Protein AF-0000000082345705 (afdb_homodimer)

InterPro domains:
  IPR004045 Glutathione S-transferase, N-terminal [PF13409] (14-75)
  IPR004045 Glutathione S-transferase, N-terminal [PS50404] (1-83)
  IPR004046 Glutathione S-transferase, C-terminal [PF14497] (133-209)
  IPR010987 Glutathione S-transferase, C-terminal-like [PS50405] (88-216)
  IPR036249 Thioredoxin-like superfamily [SSF52833] (2-85)
  IPR036282 Glutathione S-transferase, C-terminal domain superfamily [SSF47616] (83-211)
  IPR040079 Glutathione transferase family [SFLDS00019] (4-213)

Nearest PDB structures (foldseek):
  2jl4-assembly1_B  TM=8.307E-01  e=2.545E-07  Ralstonia sp. U2
  4pxo-assembly1_B  TM=7.524E-01  e=1.370E-07  Methylorubrum extorquens AM1
  3niv-assembly2_C  TM=7.973E-01  e=5.518E-07  Legionella pneumophila subsp. pneumophila str. Philadelphia 1
  3niv-assembly2_D  TM=8.012E-01  e=1.260E-06  Legionella pneumophila subsp. pneumophila str. Philadelphia 1
  3niv-assembly1_A  TM=8.303E-01  e=3.920E-06  Legionella pneumophila subsp. pneumophila str. Philadelphia 1

Sequence (436 aa):
MTDIKLFFWPGSCSIAPHILLHEAGLDFTPLKVEARGNEMVFPQDYRDVNPKMRVPVILVGDEVITEFPAVCTIISQLSKEKKLMGQTPLETVRVYEWLNYLSGTVHASAFGHLFRPWRWTTSDDPEIHNGIKEKAKENAIGCFEYIESRLRDEVAFAVGHDLTAVDGLLYAMYRWAKSSGLVLTSYSKYTRLVENIEKRETVKATLEKEGLDSILSLMTDIKLFFWPGSCSIAPHILLHEAGLDFTPLKVEARGNEMVFPQDYRDVNPKMRVPVILVGDEVITEFPAVCTIISQLSKEKKLMGQTPLETVRVYEWLNYLSGTVHASAFGHLFRPWRWTTSDDPEIHNGIKEKAKENAIGCFEYIESRLRDEVAFAVGHDLTAVDGLLYAMYRWAKSSGLVLTSYSKYTRLVENIEKRETVKATLEKEGLDSILSL

Foldseek 3Di:
DWAKEWEDEQLALSLLVLLLLLLLVHDYHYFYWDDDDPATAGPPVCRVLDPVRDDTWMDGRNDIDHDLVRSQVVSCVVRVVSCQCHDDPVLNVVSVVLSCCLVVQQVCVQVVLQVCVVVPDVDPDVVVSVVSNVVSLVSNVVSLVVQLVQADPPALENGDRDHHSSLSSLLSSVSSCVVSPHDCVVRVSSVSNNVSSCPDPSSVVSCVVSVHDRPPPD/DWAKEWEDEQLALSLLVLLLLVLLVHDYHYFYWDDDDPATAGDPVCRVLDPVRDDTWMDGRNDIDHDLVRSQVVSCVVRVVSCQCHDDPVLNVVSVVLSCCLVPQQVCVQVVLLVCVVVPDVDPDVVVSVVSNVVSLVSNVVSLVVQLVQADPPALENGDRDHHSSLSSLLSSVSSCVVSPHDCVVRVSSVSNNVSSCPDPSSVVSCVVSVHDRPPPD

Radius of gyration: 20.87 Å; Cα contacts (8 Å, |Δi|>4): 730; chains: 2; bounding box: 52×64×57 Å

pLDDT: mean 94.3, std 7.57, range [39.72, 98.88]

Organism: NCBI:txid1220207

Solvent-accessible surface area (backbone atoms only — not comparable to full-atom values): 23244 Å² total; per-residue (Å²): 129,78,52,34,37,38,36,31,40,74,83,36,69,23,52,18,56,51,27,48,38,48,71,53,67,54,74,64,44,80,42,73,43,40,74,57,83,94,37,52,41,51,51,81,98,42,56,74,69,46,89,81,42,63,68,38,34,36,32,54,63,90,43,76,36,43,43,65,68,14,42,47,45,52,54,24,66,76,26,60,92,64,31,31,55,36,86,44,75,65,41,30,30,50,36,42,24,48,39,46,44,44,52,23,42,46,42,45,58,9,48,39,26,48,75,43,32,66,76,53,28,68,60,85,48,65,67,59,38,47,29,20,27,53,27,13,49,52,45,39,50,53,44,52,52,50,50,39,69,67,45,52,84,97,42,67,30,74,58,75,90,46,72,33,58,49,49,32,47,50,44,36,52,50,54,50,38,52,78,68,66,50,84,60,83,84,33,58,60,51,49,50,29,44,54,54,50,58,70,33,67,41,39,46,52,40,29,58,74,50,71,47,77,71,85,74,72,119,128,80,53,32,37,37,38,30,40,75,82,37,66,23,51,18,57,52,26,48,38,48,70,52,67,55,78,66,44,81,41,72,42,42,74,57,85,94,37,50,41,50,50,81,99,42,57,74,70,46,88,82,45,61,69,37,35,36,33,52,62,89,43,76,38,42,43,66,66,14,40,47,44,50,55,24,68,77,26,60,90,65,32,32,54,35,88,44,75,66,41,29,29,49,37,41,24,49,39,45,45,44,53,24,43,47,43,46,59,9,48,38,26,47,77,44,33,65,75,53,28,69,59,84,49,66,67,59,37,47,30,20,27,52,27,14,50,53,45,40,52,53,45,52,53,51,51,40,70,67,45,52,83,97,42,68,30,76,58,77,89,46,72,33,57,49,46,32,46,51,43,36,52,51,54,50,38,53,77,69,65,50,83,61,83,85,33,59,62,51,48,50,30,43,53,54,50,59,68,34,68,42,39,47,52,40,30,59,74,50,72,48,75,74,84,72,72,119

Secondary structure (DSSP, 8-state):
---EEEEE-TTSTTHHHHHHHHHHT---EEEE-EEETTEEE--GGGTTS-TT--S-EEEETTEEE-SHHHHHHHHHHTTGGG-TT-SSHHHHHHHHHHHHHIIIIIIIIIIHHHH-GGGG-S---HHHHHHHHHHHHHHHHHHHHHHHHHSPTT-SSSSTTS--HHHHHHHH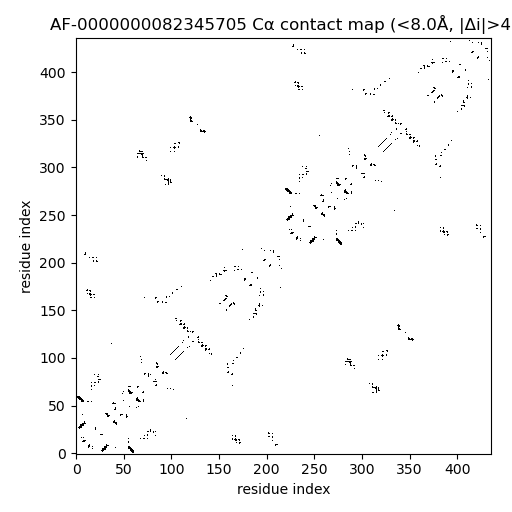HHHHHHHTT---TT-HHHHHHHHHHHTSHHHHHHHHHHT---SS--/---EEEEE-TTSTTHHHHHHHHHHT---EEEE-EEETTEEE--GGGTTS-TT--S-EEEETTEEE-SHHHHHHHHHHHTGGG-TT-SSHHHHHHHHHHHHHIIIIIIIIIIHHHH-GGGG-S---HHHHHHHHHHHHHHHHHHHHHHHHHSPTT-SSSSTTS--HHHHHHHHHHHHHHHTT---TT-HHHHHHHHHHHTSHHHHHHHHHHT---SS--

Structure (mmCIF, N/CA/C/O backbone):
data_AF-0000000082345705-model_v1
#
loop_
_entity.id
_entity.type
_entity.pdbx_description
1 polymer 'Glutathione S-transferase'
#
loop_
_atom_site.group_PDB
_atom_site.id
_atom_site.type_symbol
_atom_site.label_atom_id
_atom_site.label_alt_id
_atom_site.label_comp_id
_atom_site.label_asym_id
_atom_site.label_entity_id
_atom_site.label_seq_id
_atom_site.pdbx_PDB_ins_code
_atom_site.Cartn_x
_atom_site.Cartn_y
_atom_site.Cartn_z
_atom_site.occupancy
_atom_site.B_iso_or_equiv
_atom_site.auth_seq_id
_atom_site.auth_comp_id
_atom_site.auth_asym_id
_atom_site.auth_atom_id
_atom_site.pdbx_PDB_model_num
ATOM 1 N N . MET A 1 1 ? -20.062 2.268 24.219 1 61.41 1 MET A N 1
ATOM 2 C CA . MET A 1 1 ? -19.453 2.742 22.969 1 61.41 1 MET A CA 1
ATOM 3 C C . MET A 1 1 ? -18.078 2.113 22.75 1 61.41 1 MET A C 1
ATOM 5 O O . MET A 1 1 ? -17.375 1.813 23.719 1 61.41 1 MET A O 1
ATOM 9 N N . THR A 1 2 ? -17.766 1.645 21.5 1 82.25 2 THR A N 1
ATOM 10 C CA . THR A 1 2 ? -16.484 0.969 21.266 1 82.25 2 THR A CA 1
ATOM 11 C C . THR A 1 2 ? -15.32 1.895 21.594 1 82.25 2 THR A C 1
ATOM 13 O O . THR A 1 2 ? -15.32 3.064 21.203 1 82.25 2 THR A O 1
ATOM 16 N N . ASP A 1 3 ? -14.461 1.502 22.484 1 95.19 3 ASP A N 1
ATOM 17 C CA . ASP A 1 3 ? -13.273 2.262 22.859 1 95.19 3 ASP A CA 1
ATOM 18 C C . ASP A 1 3 ? -12.297 2.363 21.688 1 95.19 3 ASP A C 1
ATOM 20 O O . ASP A 1 3 ? -11.883 1.345 21.125 1 95.19 3 ASP A O 1
ATOM 24 N N . ILE A 1 4 ? -12.078 3.582 21.297 1 98.38 4 ILE A N 1
ATOM 25 C CA . ILE A 1 4 ? -11.164 3.822 20.188 1 98.38 4 ILE A CA 1
ATOM 26 C C . ILE A 1 4 ? -9.938 4.582 20.688 1 98.38 4 ILE A C 1
ATOM 28 O O . ILE A 1 4 ? -10.062 5.594 21.375 1 98.38 4 ILE A O 1
ATOM 32 N N . LYS A 1 5 ? -8.695 4.07 20.375 1 98.12 5 LYS A N 1
ATOM 33 C CA . LYS A 1 5 ? -7.438 4.75 20.656 1 98.12 5 LYS A CA 1
ATOM 34 C C . LYS A 1 5 ? -6.613 4.93 19.391 1 98.12 5 LYS A C 1
ATOM 36 O O . LYS A 1 5 ? -6.516 4.012 18.578 1 98.12 5 LYS A O 1
ATOM 41 N N . LEU A 1 6 ? -6.109 6.07 19.188 1 98.31 6 LEU A N 1
ATOM 42 C CA . LEU A 1 6 ? -5.227 6.348 18.062 1 98.31 6 LEU A CA 1
ATOM 43 C C . LEU A 1 6 ? -3.809 6.641 18.547 1 98.31 6 LEU A C 1
ATOM 45 O O . LEU A 1 6 ? -3.598 7.547 19.359 1 98.31 6 LEU A O 1
ATOM 49 N N . PHE A 1 7 ? -2.873 5.883 18.141 1 97.38 7 PHE A N 1
ATOM 50 C CA . PHE A 1 7 ? -1.465 6.172 18.375 1 97.38 7 PHE A CA 1
ATOM 51 C C . PHE A 1 7 ? -0.894 7.039 17.266 1 97.38 7 PHE A C 1
ATOM 53 O O . PHE A 1 7 ? -0.954 6.672 16.094 1 97.38 7 PHE A O 1
ATOM 60 N N . PHE A 1 8 ? -0.365 8.188 17.656 1 95.62 8 PHE A N 1
ATOM 61 C CA . PHE A 1 8 ? 0.069 9.133 16.625 1 95.62 8 PHE A CA 1
ATOM 62 C C . PHE A 1 8 ? 1.382 9.797 17.031 1 95.62 8 PHE A C 1
ATOM 64 O O . PHE A 1 8 ? 1.765 9.773 18.203 1 95.62 8 PHE A O 1
ATOM 71 N N . TRP A 1 9 ? 2.102 10.258 16.078 1 94.69 9 TRP A N 1
ATOM 72 C CA . TRP A 1 9 ? 3.248 11.148 16.219 1 94.69 9 TRP A CA 1
ATOM 73 C C . TRP A 1 9 ? 3.027 12.445 15.461 1 94.69 9 TRP A C 1
ATOM 75 O O . TRP A 1 9 ? 2.725 12.43 14.266 1 94.69 9 TRP A O 1
ATOM 85 N N . PRO A 1 10 ? 3.201 13.57 16.125 1 94.25 10 PRO A N 1
ATOM 86 C CA . PRO A 1 10 ? 2.893 14.844 15.469 1 94.25 10 PRO A CA 1
ATOM 87 C C . PRO A 1 10 ? 3.646 15.023 14.156 1 94.25 10 PRO A C 1
ATOM 89 O O . PRO A 1 10 ? 4.871 14.891 14.117 1 94.25 10 PRO A O 1
ATOM 92 N N . GLY A 1 11 ? 2.902 15.25 13.18 1 92.5 11 GLY A N 1
ATOM 93 C CA . GLY A 1 11 ? 3.486 15.555 11.883 1 92.5 11 GLY A CA 1
ATOM 94 C C . GLY A 1 11 ? 3.744 14.32 11.039 1 92.5 11 GLY A C 1
ATOM 95 O O . GLY A 1 11 ? 4.117 14.43 9.867 1 92.5 11 GLY A O 1
ATOM 96 N N . SER A 1 12 ? 3.547 13.172 11.625 1 94.31 12 SER A N 1
ATOM 97 C CA . SER A 1 12 ? 3.686 11.938 10.859 1 94.31 12 SER A CA 1
ATOM 98 C C . SER A 1 12 ? 2.443 11.672 10.016 1 94.31 12 SER A C 1
ATOM 100 O O . SER A 1 12 ? 1.524 12.484 9.977 1 94.31 12 SER A O 1
ATOM 102 N N . CYS A 1 13 ? 2.477 10.555 9.344 1 96.25 13 CYS A N 1
ATOM 103 C CA . CYS A 1 13 ? 1.338 10.203 8.5 1 96.25 13 CYS A CA 1
ATOM 104 C C . CYS A 1 13 ? 0.09 9.961 9.344 1 96.25 13 CYS A C 1
ATOM 106 O O . CYS A 1 13 ? -1.024 9.953 8.82 1 96.25 13 CYS A O 1
ATOM 108 N N . SER A 1 14 ? 0.227 9.82 10.641 1 97.38 14 SER A N 1
ATOM 109 C CA . SER A 1 14 ? -0.912 9.562 11.523 1 97.38 14 SER A CA 1
ATOM 110 C C . SER A 1 14 ? -1.829 10.781 11.602 1 97.38 14 SER A C 1
ATOM 112 O O . SER A 1 14 ? -2.951 10.68 12.102 1 97.38 14 SER A O 1
ATOM 114 N N . ILE A 1 15 ? -1.391 11.93 11.078 1 97.88 15 ILE A N 1
ATOM 115 C CA . ILE A 1 15 ? -2.242 13.109 11.055 1 97.88 15 ILE A CA 1
ATOM 116 C C . ILE A 1 15 ? -3.488 12.836 10.219 1 97.88 15 ILE A C 1
ATOM 118 O O . ILE A 1 15 ? -4.566 13.367 10.5 1 97.88 15 ILE A O 1
ATOM 122 N N . ALA A 1 16 ? -3.344 11.969 9.266 1 98.25 16 ALA A N 1
ATOM 123 C CA . ALA A 1 16 ? -4.445 11.68 8.352 1 98.25 16 ALA A CA 1
ATOM 124 C C . ALA A 1 16 ? -5.574 10.938 9.055 1 98.25 16 ALA A C 1
ATOM 126 O O . ALA A 1 16 ? -6.719 11.398 9.07 1 98.25 16 ALA A O 1
ATOM 127 N N . PRO A 1 17 ? -5.297 9.766 9.68 1 98.69 17 PRO A N 1
ATOM 128 C CA . PRO A 1 17 ? -6.398 9.141 10.414 1 98.69 17 PRO A CA 1
ATOM 129 C C . PRO A 1 17 ? -6.887 9.984 11.586 1 98.69 17 PRO A C 1
ATOM 131 O O . PRO A 1 17 ? -8.047 9.883 11.984 1 98.69 17 PRO A O 1
ATOM 134 N N . HIS A 1 18 ? -6.012 10.797 12.148 1 98.75 18 HIS A N 1
ATOM 135 C CA . HIS A 1 18 ? -6.438 11.734 13.18 1 98.75 18 HIS A CA 1
ATOM 136 C C . HIS A 1 18 ? -7.516 12.68 12.656 1 98.75 18 HIS A C 1
ATOM 138 O O . HIS A 1 18 ? -8.547 12.867 13.297 1 98.75 18 HIS A O 1
ATOM 144 N N . ILE A 1 19 ? -7.32 13.242 11.516 1 98.56 19 ILE A N 1
ATOM 145 C CA . ILE A 1 19 ? -8.297 14.086 10.836 1 98.56 19 ILE A CA 1
ATOM 146 C C . ILE A 1 19 ? -9.57 13.281 10.555 1 98.56 19 ILE A C 1
ATOM 148 O O . ILE A 1 19 ? -10.68 13.75 10.805 1 98.56 19 ILE A O 1
ATOM 152 N N . LEU A 1 20 ? -9.406 12.055 10.086 1 98.75 20 LEU A N 1
ATOM 153 C CA . LEU A 1 20 ? -10.539 11.227 9.695 1 98.75 20 LEU A CA 1
ATOM 154 C C . LEU A 1 20 ? -11.43 10.922 10.898 1 98.75 20 LEU A C 1
ATOM 156 O O . LEU A 1 20 ? -12.648 10.844 10.766 1 98.75 20 LEU A O 1
ATOM 160 N N . LEU A 1 21 ? -10.812 10.695 12.023 1 98.75 21 LEU A N 1
ATOM 161 C CA . LEU A 1 21 ? -11.586 10.43 13.227 1 98.75 21 LEU A CA 1
ATOM 162 C C . LEU A 1 21 ? -12.445 11.633 13.602 1 98.75 21 LEU A C 1
ATOM 164 O O . LEU A 1 21 ? -13.594 11.477 14.023 1 98.75 21 LEU A O 1
ATOM 168 N N . HIS A 1 22 ? -11.914 12.812 13.438 1 98.62 22 HIS A N 1
ATOM 169 C CA . HIS A 1 22 ? -12.688 14.023 13.68 1 98.62 22 HIS A CA 1
ATOM 170 C C . HIS A 1 22 ? -13.797 14.188 12.648 1 98.62 22 HIS A C 1
ATOM 172 O O . HIS A 1 22 ? -14.93 14.531 12.992 1 98.62 22 HIS A O 1
ATOM 178 N N . GLU A 1 23 ? -13.477 13.938 11.398 1 98.38 23 GLU A N 1
ATOM 179 C CA . GLU A 1 23 ? -14.484 14 10.344 1 98.38 23 GLU A CA 1
ATOM 180 C C . GLU A 1 23 ? -15.617 13.016 10.602 1 98.38 23 GLU A C 1
ATOM 182 O O . GLU A 1 23 ? -16.781 13.297 10.281 1 98.38 23 GLU A O 1
ATOM 187 N N . ALA A 1 24 ? -15.25 11.891 11.164 1 98.19 24 ALA A N 1
ATOM 188 C CA . ALA A 1 24 ? -16.219 10.82 11.438 1 98.19 24 ALA A CA 1
ATOM 189 C C . ALA A 1 24 ? -17.094 11.164 12.633 1 98.19 24 ALA A C 1
ATOM 191 O O . ALA A 1 24 ? -18.141 10.547 12.844 1 98.19 24 ALA A O 1
ATOM 192 N N . GLY A 1 25 ? -16.641 12.094 13.422 1 97.62 25 GLY A N 1
ATOM 193 C CA . GLY A 1 25 ? -17.375 12.453 14.633 1 97.62 25 GLY A CA 1
ATOM 194 C C . GLY A 1 25 ? -17.281 11.391 15.711 1 97.62 25 GLY A C 1
ATOM 195 O O . GLY A 1 25 ? -18.203 11.25 16.516 1 97.62 25 GLY A O 1
ATOM 196 N N . LEU A 1 26 ? -16.234 10.672 15.695 1 97.81 26 LEU A N 1
ATOM 197 C CA . LEU A 1 26 ? -16.062 9.594 16.672 1 97.81 26 LEU A CA 1
ATOM 198 C C . LEU A 1 26 ? -15.297 10.086 17.891 1 97.81 26 LEU A C 1
ATOM 200 O O . LEU A 1 26 ? -14.359 10.875 17.766 1 97.81 26 LEU A O 1
ATOM 204 N N . ASP A 1 27 ? -15.727 9.617 19 1 97.44 27 ASP A N 1
ATOM 205 C CA . ASP A 1 27 ? -14.922 9.805 20.203 1 97.44 27 ASP A CA 1
ATOM 206 C C . ASP A 1 27 ? -13.734 8.844 20.219 1 97.44 27 ASP A C 1
ATOM 208 O O . ASP A 1 27 ? -13.875 7.664 19.891 1 97.44 27 ASP A O 1
ATOM 212 N N . PHE A 1 28 ? -12.609 9.414 20.578 1 98.19 28 PHE A N 1
ATOM 213 C CA . PHE A 1 28 ? -11.422 8.57 20.656 1 98.19 28 PHE A CA 1
ATOM 214 C C . PHE A 1 28 ? -10.398 9.172 21.609 1 98.19 28 PHE A C 1
ATOM 216 O O . PHE A 1 28 ? -10.484 10.352 21.953 1 98.19 28 PHE A O 1
ATOM 223 N N . THR A 1 29 ? -9.445 8.336 22.016 1 97.44 29 THR A N 1
ATOM 224 C CA . THR A 1 29 ? -8.32 8.758 22.844 1 97.44 29 THR A CA 1
ATOM 225 C C . THR A 1 29 ? -7.039 8.82 22.016 1 97.44 29 THR A C 1
ATOM 227 O O . THR A 1 29 ? -6.539 7.793 21.547 1 97.44 29 THR A O 1
ATOM 230 N N . PRO A 1 30 ? -6.539 10.016 21.797 1 96.94 30 PRO A N 1
ATOM 231 C CA . PRO A 1 30 ? -5.234 10.117 21.125 1 96.94 30 PRO A CA 1
ATOM 232 C C . PRO A 1 30 ? -4.07 9.812 22.078 1 96.94 30 PRO A C 1
ATOM 234 O O . PRO A 1 30 ? -4.012 10.344 23.188 1 96.94 30 PRO A O 1
ATOM 237 N N . LEU A 1 31 ? -3.225 8.938 21.719 1 96.06 31 LEU A N 1
ATOM 238 C CA . LEU A 1 31 ? -2.037 8.57 22.484 1 96.06 31 LEU A CA 1
ATOM 239 C C . LEU A 1 31 ? -0.768 8.898 21.703 1 96.06 31 LEU A C 1
ATOM 241 O O . LEU A 1 31 ? -0.479 8.266 20.688 1 96.06 31 LEU A O 1
ATOM 245 N N . LYS A 1 32 ? -0.051 9.82 22.188 1 94.31 32 LYS A N 1
ATOM 246 C CA . LYS A 1 32 ? 1.171 10.273 21.516 1 94.31 32 LYS A CA 1
ATOM 247 C C . LYS A 1 32 ? 2.301 9.266 21.719 1 94.31 32 LYS A C 1
ATOM 249 O O . LYS A 1 32 ? 2.535 8.789 22.828 1 94.31 32 LYS A O 1
ATOM 254 N N . VAL A 1 33 ? 2.91 8.945 20.594 1 94.06 33 VAL A N 1
ATOM 255 C CA . VAL A 1 33 ? 4.105 8.109 20.672 1 94.06 33 VAL A CA 1
ATOM 256 C C . VAL A 1 33 ? 5.352 8.992 20.703 1 94.06 33 VAL A C 1
ATOM 258 O O . VAL A 1 33 ? 5.281 10.188 20.391 1 94.06 33 VAL A O 1
ATOM 261 N N . GLU A 1 34 ? 6.434 8.375 21.125 1 87.44 34 GLU A N 1
ATOM 262 C CA . GLU A 1 34 ? 7.691 9.117 21.188 1 87.44 34 GLU A CA 1
ATOM 263 C C . GLU A 1 34 ? 8.68 8.594 20.141 1 87.44 34 GLU A C 1
ATOM 265 O O . GLU A 1 34 ? 8.602 7.438 19.734 1 87.44 34 GLU A O 1
ATOM 270 N N . ALA A 1 35 ? 9.391 9.609 19.672 1 80.69 35 ALA A N 1
ATOM 271 C CA . ALA A 1 35 ? 10.461 9.203 18.766 1 80.69 35 ALA A CA 1
ATOM 272 C C . ALA A 1 35 ? 11.781 9.062 19.516 1 80.69 35 ALA A C 1
ATOM 274 O O . ALA A 1 35 ? 12.172 9.953 20.281 1 80.69 35 ALA A O 1
ATOM 275 N N . ARG A 1 36 ? 12.297 7.949 19.656 1 76.38 36 ARG A N 1
ATOM 276 C CA . ARG A 1 36 ? 13.648 7.723 20.156 1 76.38 36 ARG A CA 1
ATOM 277 C C . ARG A 1 36 ? 14.609 7.383 19.016 1 76.38 36 ARG A C 1
ATOM 279 O O . ARG A 1 36 ? 14.727 6.219 18.625 1 76.38 36 ARG A O 1
ATOM 286 N N . GLY A 1 37 ? 15.297 8.359 18.672 1 65.88 37 GLY A N 1
ATOM 287 C CA . GLY A 1 37 ? 16.062 8.18 17.453 1 65.88 37 GLY A CA 1
ATOM 288 C C . GLY A 1 37 ? 15.195 7.938 16.219 1 65.88 37 GLY A C 1
ATOM 289 O O . GLY A 1 37 ? 14.336 8.75 15.898 1 65.88 37 GLY A O 1
ATOM 290 N N . ASN A 1 38 ? 15.461 6.809 15.688 1 64.06 38 ASN A N 1
ATOM 291 C CA . ASN A 1 38 ? 14.75 6.508 14.453 1 64.06 38 ASN A CA 1
ATOM 292 C C . ASN A 1 38 ? 13.594 5.543 14.695 1 64.06 38 ASN A C 1
ATOM 294 O O . ASN A 1 38 ? 12.992 5.031 13.75 1 64.06 38 ASN A O 1
ATOM 298 N N . GLU A 1 39 ? 13.359 5.363 15.938 1 72.19 39 GLU A N 1
ATOM 299 C CA . GLU A 1 39 ? 12.328 4.391 16.266 1 72.19 39 GLU A CA 1
ATOM 300 C C . GLU A 1 39 ? 11.18 5.043 17.031 1 72.19 39 GLU A C 1
ATOM 302 O O . GLU A 1 39 ? 11.391 6.027 17.75 1 72.19 39 GLU A O 1
ATOM 307 N N . MET A 1 40 ? 10.055 4.512 16.766 1 80.25 40 MET A N 1
ATOM 308 C CA . MET A 1 40 ? 8.891 4.949 17.531 1 80.25 40 MET A CA 1
ATOM 309 C C . MET A 1 40 ? 8.734 4.121 18.812 1 80.25 40 MET A C 1
ATOM 311 O O . MET A 1 40 ? 8.852 2.893 18.766 1 80.25 40 MET A O 1
ATOM 315 N N . VAL A 1 41 ? 8.562 4.801 19.859 1 83.81 41 VAL A N 1
ATOM 316 C CA . VAL A 1 41 ? 8.359 4.16 21.156 1 83.81 41 VAL A CA 1
ATOM 317 C C . VAL A 1 41 ? 6.941 4.43 21.656 1 83.81 41 VAL A C 1
ATOM 319 O O . VAL A 1 41 ? 6.555 5.582 21.859 1 83.81 41 VAL A O 1
ATOM 322 N N . PHE A 1 42 ? 6.277 3.316 21.812 1 88.81 42 PHE A N 1
ATOM 323 C CA . PHE A 1 42 ? 4.895 3.412 22.266 1 88.81 42 PHE A CA 1
ATOM 324 C C . PHE A 1 42 ? 4.828 3.568 23.781 1 88.81 42 PHE A C 1
ATOM 326 O O . PHE A 1 42 ? 5.773 3.221 24.484 1 88.81 42 PHE A O 1
ATOM 333 N N . PRO A 1 43 ? 3.684 4.094 24.234 1 88.44 43 PRO A N 1
ATOM 334 C CA . PRO A 1 43 ? 3.523 4.195 25.688 1 88.44 43 PRO A CA 1
ATOM 335 C C . PRO A 1 43 ? 3.686 2.852 26.391 1 88.44 43 PRO A C 1
ATOM 337 O O . PRO A 1 43 ? 3.414 1.803 25.812 1 88.44 43 PRO A O 1
ATOM 340 N N . GLN A 1 44 ? 4.035 2.881 27.547 1 85.06 44 GLN A N 1
ATOM 341 C CA . GLN A 1 44 ? 4.449 1.711 28.328 1 85.06 44 GLN A CA 1
ATOM 342 C C . GLN A 1 44 ? 3.381 0.621 28.281 1 85.06 44 GLN A C 1
ATOM 344 O O . GLN A 1 44 ? 3.693 -0.551 28.062 1 85.06 44 GLN A O 1
ATOM 349 N N . ASP A 1 45 ? 2.141 0.968 28.484 1 89.31 45 ASP A N 1
ATOM 350 C CA . ASP A 1 45 ? 1.041 0.01 28.562 1 89.31 45 ASP A CA 1
ATOM 351 C C . ASP A 1 45 ? 0.746 -0.584 27.188 1 89.31 45 ASP A C 1
ATOM 353 O O . ASP A 1 45 ? -0.002 -1.559 27.062 1 89.31 45 ASP A O 1
ATOM 357 N N . TYR A 1 46 ? 1.494 -0.013 26.125 1 90.25 46 TYR A N 1
ATOM 358 C CA . TYR A 1 46 ? 1.208 -0.44 24.766 1 90.25 46 TYR A CA 1
ATOM 359 C C . TYR A 1 46 ? 2.496 -0.744 24.016 1 90.25 46 TYR A C 1
ATOM 361 O O . TYR A 1 46 ? 2.541 -0.638 22.781 1 90.25 46 TYR A O 1
ATOM 369 N N . ARG A 1 47 ? 3.473 -1.077 24.609 1 83.12 47 ARG A N 1
ATOM 370 C CA . ARG A 1 47 ? 4.812 -1.203 24.031 1 83.12 47 ARG A CA 1
ATOM 371 C C . ARG A 1 47 ? 4.84 -2.242 22.922 1 83.12 47 ARG A C 1
ATOM 373 O O . ARG A 1 47 ? 5.594 -2.104 21.953 1 83.12 47 ARG A O 1
ATOM 380 N N . ASP A 1 48 ? 3.934 -3.197 23.031 1 83.69 48 ASP A N 1
ATOM 381 C CA . ASP A 1 48 ? 3.998 -4.297 22.078 1 83.69 48 ASP A CA 1
ATOM 382 C C . ASP A 1 48 ? 2.814 -4.254 21.109 1 83.69 48 ASP A C 1
ATOM 384 O O . ASP A 1 48 ? 2.475 -5.262 20.5 1 83.69 48 ASP A O 1
ATOM 388 N N . VAL A 1 49 ? 2.246 -3.104 21.109 1 86.19 49 VAL A N 1
ATOM 389 C CA . VAL A 1 49 ? 0.989 -2.994 20.375 1 86.19 49 VAL A CA 1
ATOM 390 C C . VAL A 1 49 ? 1.242 -3.186 18.875 1 86.19 49 VAL A C 1
ATOM 392 O O . VAL A 1 49 ? 0.388 -3.709 18.156 1 86.19 49 VAL A O 1
ATOM 395 N N . ASN A 1 50 ? 2.404 -2.695 18.422 1 84.88 50 ASN A N 1
ATOM 396 C CA . ASN A 1 50 ? 2.801 -2.863 17.016 1 84.88 50 ASN A CA 1
ATOM 397 C C . ASN A 1 50 ? 4.273 -3.246 16.891 1 84.88 50 ASN A C 1
ATOM 399 O O . ASN A 1 50 ? 5.152 -2.389 17 1 84.88 50 ASN A O 1
ATOM 403 N N . PRO A 1 51 ? 4.496 -4.441 16.578 1 82.38 51 PRO A N 1
ATOM 404 C CA . PRO A 1 51 ? 5.887 -4.898 16.5 1 82.38 51 PRO A CA 1
ATOM 405 C C . PRO A 1 51 ? 6.668 -4.191 15.391 1 82.38 51 PRO A C 1
ATOM 407 O O . PRO A 1 51 ? 7.898 -4.176 15.414 1 82.38 51 PRO A O 1
ATOM 410 N N . LYS A 1 52 ? 5.988 -3.596 14.406 1 84.88 52 LYS A N 1
ATOM 411 C CA . LYS A 1 52 ? 6.66 -2.865 13.336 1 84.88 52 LYS A CA 1
ATOM 412 C C . LYS A 1 52 ? 7.148 -1.503 13.82 1 84.88 52 LYS A C 1
ATOM 414 O O . LYS A 1 52 ? 7.941 -0.845 13.148 1 84.88 52 LYS A O 1
ATOM 419 N N . MET A 1 53 ? 6.617 -1.053 14.938 1 79.06 53 MET A N 1
ATOM 420 C CA . MET A 1 53 ? 7.02 0.193 15.586 1 79.06 53 MET A CA 1
ATOM 421 C C . MET A 1 53 ? 6.801 1.384 14.664 1 79.06 53 MET A C 1
ATOM 423 O O . MET A 1 53 ? 7.68 2.236 14.523 1 79.06 53 MET A O 1
ATOM 427 N N . ARG A 1 54 ? 5.648 1.354 13.977 1 87.31 54 ARG A N 1
ATOM 428 C CA . ARG A 1 54 ? 5.25 2.436 13.078 1 87.31 54 ARG A CA 1
ATOM 429 C C . ARG A 1 54 ? 3.857 2.947 13.43 1 87.31 54 ARG A C 1
ATOM 431 O O . ARG A 1 54 ? 3.059 2.23 14.031 1 87.31 54 ARG A O 1
ATOM 438 N N . VAL A 1 55 ? 3.662 4.145 13.188 1 90.94 55 VAL A N 1
ATOM 439 C CA . VAL A 1 55 ? 2.322 4.723 13.227 1 90.94 55 VAL A CA 1
ATOM 440 C C . VAL A 1 55 ? 1.836 4.988 11.805 1 90.94 55 VAL A C 1
ATOM 442 O O . VAL A 1 55 ? 2.643 5.133 10.883 1 90.94 55 VAL A O 1
ATOM 445 N N . PRO A 1 56 ? 0.519 4.887 11.609 1 94.69 56 PRO A N 1
ATOM 446 C CA . PRO A 1 56 ? -0.568 4.898 12.594 1 94.69 56 PRO A CA 1
ATOM 447 C C . PRO A 1 56 ? -0.934 3.498 13.086 1 94.69 56 PRO A C 1
ATOM 449 O O . PRO A 1 56 ? -0.789 2.521 12.344 1 94.69 56 PRO A O 1
ATOM 452 N N . VAL A 1 57 ? -1.335 3.461 14.32 1 97.38 57 VAL A N 1
ATOM 453 C CA . VAL A 1 57 ? -2 2.307 14.914 1 97.38 57 VAL A CA 1
ATOM 454 C C . VAL A 1 57 ? -3.314 2.742 15.562 1 97.38 57 VAL A C 1
ATOM 456 O O . VAL A 1 57 ? -3.371 3.781 16.219 1 97.38 57 VAL A O 1
ATOM 459 N N . ILE A 1 58 ? -4.359 2.037 15.344 1 98.44 58 ILE A N 1
ATOM 460 C CA . ILE A 1 58 ? -5.625 2.312 16.016 1 98.44 58 ILE A CA 1
ATOM 461 C C . ILE A 1 58 ? -6.102 1.062 16.75 1 98.44 58 ILE A C 1
ATOM 463 O O . ILE A 1 58 ? -5.949 -0.055 16.25 1 98.44 58 ILE A O 1
ATOM 467 N N . LEU A 1 59 ? -6.523 1.24 17.922 1 97.88 59 LEU A N 1
ATOM 468 C CA . LEU A 1 59 ? -7.227 0.211 18.688 1 97.88 59 LEU A CA 1
ATOM 469 C C . LEU A 1 59 ? -8.734 0.443 18.656 1 97.88 59 LEU A C 1
ATOM 471 O O . LEU A 1 59 ? -9.203 1.544 18.953 1 97.88 59 LEU A O 1
ATOM 475 N N . VAL A 1 60 ? -9.5 -0.506 18.25 1 98.12 60 VAL A N 1
ATOM 476 C CA . VAL A 1 60 ? -10.953 -0.523 18.328 1 98.12 60 VAL A CA 1
ATOM 477 C C . VAL A 1 60 ? -11.406 -1.718 19.172 1 98.12 60 VAL A C 1
ATOM 479 O O . VAL A 1 60 ? -11.461 -2.846 18.672 1 98.12 60 VAL A O 1
ATOM 482 N N . GLY A 1 61 ? -11.773 -1.446 20.391 1 96.06 61 GLY A N 1
ATOM 483 C CA . GLY A 1 61 ? -11.922 -2.553 21.328 1 96.06 61 GLY A CA 1
ATOM 484 C C . GLY A 1 61 ? -10.641 -3.334 21.531 1 96.06 61 GLY A C 1
ATOM 485 O O . GLY A 1 61 ? -9.617 -2.762 21.906 1 96.06 61 GLY A O 1
ATOM 486 N N . ASP A 1 62 ? -10.688 -4.566 21.156 1 93.81 62 ASP A N 1
ATOM 487 C CA . ASP A 1 62 ? -9.523 -5.426 21.344 1 93.81 62 ASP A CA 1
ATOM 488 C C . ASP A 1 62 ? -8.742 -5.602 20.047 1 93.81 62 ASP A C 1
ATOM 490 O O . ASP A 1 62 ? -7.703 -6.266 20.016 1 93.81 62 ASP A O 1
ATOM 494 N N . GLU A 1 63 ? -9.203 -4.938 19.062 1 96.75 63 GLU A N 1
ATOM 495 C CA . GLU A 1 63 ? -8.57 -5.109 17.766 1 96.75 63 GLU A CA 1
ATOM 496 C C . GLU A 1 63 ? -7.484 -4.062 17.531 1 96.75 63 GLU A C 1
ATOM 498 O O . GLU A 1 63 ? -7.734 -2.861 17.672 1 96.75 63 GLU A O 1
ATOM 503 N N . VAL A 1 64 ? -6.273 -4.5 17.234 1 97.31 64 VAL A N 1
ATOM 504 C CA . VAL A 1 64 ? -5.176 -3.623 16.844 1 97.31 64 VAL A CA 1
ATOM 505 C C . VAL A 1 64 ? -5.074 -3.59 15.32 1 97.31 64 VAL A C 1
ATOM 507 O O . VAL A 1 64 ? -4.879 -4.625 14.68 1 97.31 64 VAL A O 1
ATOM 510 N N . ILE A 1 65 ? -5.246 -2.422 14.75 1 98.31 65 ILE A N 1
ATOM 511 C CA . ILE A 1 65 ? -5.188 -2.285 13.305 1 98.31 65 ILE A CA 1
ATOM 512 C C . ILE A 1 65 ? -4.043 -1.353 12.914 1 98.31 65 ILE A C 1
ATOM 514 O O . ILE A 1 65 ? -3.906 -0.262 13.477 1 98.31 65 ILE A O 1
ATOM 518 N N . THR A 1 66 ? -3.234 -1.87 11.984 1 97.5 66 THR A N 1
ATOM 519 C CA . THR A 1 66 ? -2.111 -1.099 11.461 1 97.5 66 THR A CA 1
ATOM 520 C C . THR A 1 66 ? -2.266 -0.864 9.961 1 97.5 66 THR A C 1
ATOM 522 O O . THR A 1 66 ? -3.303 -1.19 9.383 1 97.5 66 THR A O 1
ATOM 525 N N . GLU A 1 67 ? -1.281 -0.298 9.344 1 97.88 67 GLU A N 1
ATOM 526 C CA . GLU A 1 67 ? -1.276 0.021 7.918 1 97.88 67 GLU A CA 1
ATOM 527 C C . GLU A 1 67 ? -2.32 1.084 7.586 1 97.88 67 GLU A C 1
ATOM 529 O O . GLU A 1 67 ? -3.514 0.881 7.816 1 97.88 67 GLU A O 1
ATOM 534 N N . PHE A 1 68 ? -1.933 2.062 6.941 1 97.5 68 PHE A N 1
ATOM 535 C CA . PHE A 1 68 ? -2.691 3.295 6.77 1 97.5 68 PHE A CA 1
ATOM 536 C C . PHE A 1 68 ? -4.039 3.014 6.117 1 97.5 68 PHE A C 1
ATOM 538 O O . PHE A 1 68 ? -5.086 3.363 6.668 1 97.5 68 PHE A O 1
ATOM 545 N N . PRO A 1 69 ? -4.129 2.303 4.957 1 98.5 69 PRO A N 1
ATOM 546 C CA . PRO A 1 69 ? -5.434 2.08 4.328 1 98.5 69 PRO A CA 1
ATOM 547 C C . PRO A 1 69 ? -6.379 1.266 5.211 1 98.5 69 PRO A C 1
ATOM 549 O O . PRO A 1 69 ? -7.59 1.51 5.215 1 98.5 69 PRO A O 1
ATOM 552 N N . ALA A 1 70 ? -5.855 0.309 5.957 1 98.81 70 ALA A N 1
ATOM 553 C CA . ALA A 1 70 ? -6.684 -0.499 6.848 1 98.81 70 ALA A CA 1
ATOM 554 C C . ALA A 1 70 ? -7.219 0.336 8.008 1 98.81 70 ALA A C 1
ATOM 556 O O . ALA A 1 70 ? -8.383 0.195 8.398 1 98.81 70 ALA A O 1
ATOM 557 N N . VAL A 1 71 ? -6.379 1.2 8.523 1 98.81 71 VAL A N 1
ATOM 558 C CA . VAL A 1 71 ? -6.785 2.104 9.594 1 98.81 71 VAL A CA 1
ATOM 559 C C . VAL A 1 71 ? -7.926 2.998 9.117 1 98.81 71 VAL A C 1
ATOM 561 O O . VAL A 1 71 ? -8.93 3.158 9.812 1 98.81 71 VAL A O 1
ATOM 564 N N . CYS A 1 72 ? -7.797 3.518 7.934 1 98.81 72 CYS A N 1
ATOM 565 C CA . CYS A 1 72 ? -8.844 4.367 7.371 1 98.81 72 CYS A CA 1
ATOM 566 C C . CYS A 1 72 ? -10.109 3.566 7.105 1 98.81 72 CYS A C 1
ATOM 568 O O . CYS A 1 72 ? -11.219 4.082 7.262 1 98.81 72 CYS A O 1
ATOM 570 N N . THR A 1 73 ? -9.938 2.32 6.738 1 98.88 73 THR A N 1
ATOM 571 C CA . THR A 1 73 ? -11.07 1.456 6.441 1 98.88 73 THR A CA 1
ATOM 572 C C . THR A 1 73 ? -11.914 1.226 7.691 1 98.88 73 THR A C 1
ATOM 574 O O . THR A 1 73 ? -13.141 1.351 7.652 1 98.88 73 THR A O 1
ATOM 577 N N . ILE A 1 74 ? -11.305 0.961 8.805 1 98.88 74 ILE A N 1
ATOM 578 C CA . ILE A 1 74 ? -12.078 0.667 10.016 1 98.88 74 ILE A CA 1
ATOM 579 C C . ILE A 1 74 ? -12.758 1.938 10.508 1 98.88 74 ILE A C 1
ATOM 581 O O . ILE A 1 74 ? -13.891 1.891 11 1 98.88 74 ILE A O 1
ATOM 585 N N . ILE A 1 75 ? -12.109 3.076 10.398 1 98.81 75 ILE A N 1
ATOM 586 C CA . ILE A 1 75 ? -12.727 4.34 10.781 1 98.81 75 ILE A CA 1
ATOM 587 C C . ILE A 1 75 ? -13.984 4.582 9.945 1 98.81 75 ILE A C 1
ATOM 589 O O . ILE A 1 75 ? -15.023 4.973 10.477 1 98.81 75 ILE A O 1
ATOM 593 N N . SER A 1 76 ? -13.852 4.332 8.688 1 98.75 76 SER A N 1
ATOM 594 C CA . SER A 1 76 ? -14.992 4.52 7.793 1 98.75 76 SER A CA 1
ATOM 595 C C . SER A 1 76 ? -16.125 3.559 8.141 1 98.75 76 SER A C 1
ATOM 597 O O . SER A 1 76 ? -17.297 3.934 8.094 1 98.75 76 SER A O 1
ATOM 599 N N . GLN A 1 77 ? -15.766 2.32 8.469 1 98.25 77 GLN A N 1
ATOM 600 C CA . GLN A 1 77 ? -16.781 1.328 8.812 1 98.25 77 GLN A CA 1
ATOM 601 C C . GLN A 1 77 ? -17.531 1.733 10.078 1 98.25 77 GLN A C 1
ATOM 603 O O . GLN A 1 77 ? -18.703 1.397 10.234 1 98.25 77 GLN A O 1
ATOM 608 N N . LEU A 1 78 ? -16.922 2.467 10.93 1 98.06 78 LEU A N 1
ATOM 609 C CA . LEU A 1 78 ? -17.531 2.908 12.18 1 98.06 78 LEU A CA 1
ATOM 610 C C . LEU A 1 78 ? -18.375 4.16 11.961 1 98.06 78 LEU A C 1
ATOM 612 O O . LEU A 1 78 ? -19.109 4.578 12.859 1 98.06 78 LEU A O 1
ATOM 616 N N . SER A 1 79 ? -18.281 4.75 10.812 1 97.81 79 SER A N 1
ATOM 617 C CA . SER A 1 79 ? -19.031 5.941 10.43 1 97.81 79 SER A CA 1
ATOM 618 C C . SER A 1 79 ? -19.531 5.844 8.992 1 97.81 79 SER A C 1
ATOM 620 O O . SER A 1 79 ? -19.297 6.754 8.188 1 97.81 79 SER A O 1
ATOM 622 N N . LYS A 1 80 ? -20.297 4.855 8.719 1 96.19 80 LYS A N 1
ATOM 623 C CA . LYS A 1 80 ? -20.672 4.469 7.359 1 96.19 80 LYS A CA 1
ATOM 624 C C . LYS A 1 80 ? -21.359 5.617 6.633 1 96.19 80 LYS A C 1
ATOM 626 O O . LYS A 1 80 ? -21.234 5.754 5.414 1 96.19 80 LYS A O 1
ATOM 631 N N . GLU A 1 81 ? -22.047 6.453 7.309 1 96.94 81 GLU A N 1
ATOM 632 C CA . GLU A 1 81 ? -22.812 7.547 6.703 1 96.94 81 GLU A CA 1
ATOM 633 C C . GLU A 1 81 ? -21.875 8.625 6.148 1 96.94 81 GLU A C 1
ATOM 635 O O . GLU A 1 81 ? -22.266 9.398 5.273 1 96.94 81 GLU A O 1
ATOM 640 N N . LYS A 1 82 ? -20.641 8.648 6.609 1 97.62 82 LYS A N 1
ATOM 641 C CA . LYS A 1 82 ? -19.703 9.695 6.215 1 97.62 82 LYS A CA 1
ATOM 642 C C . LYS A 1 82 ? -19.016 9.344 4.895 1 97.62 82 LYS A C 1
ATOM 644 O O . LYS A 1 82 ? -18.422 10.219 4.25 1 97.62 82 LYS A O 1
ATOM 649 N N . LYS A 1 83 ? -18.984 8.062 4.504 1 98.06 83 LYS A N 1
ATOM 650 C CA . LYS A 1 83 ? -18.469 7.586 3.225 1 98.06 83 LYS A CA 1
ATOM 651 C C . LYS A 1 83 ? -17.031 8.062 3.006 1 98.06 83 LYS A C 1
ATOM 653 O O . LYS A 1 83 ? -16.703 8.578 1.936 1 98.06 83 LYS A O 1
ATOM 658 N N . LEU A 1 84 ? -16.234 7.855 4.016 1 98.75 84 LEU A N 1
ATOM 659 C CA . LEU A 1 84 ? -14.875 8.383 4.047 1 98.75 84 LEU A CA 1
ATOM 660 C C . LEU A 1 84 ? -13.977 7.617 3.076 1 98.75 84 LEU A C 1
ATOM 662 O O . LEU A 1 84 ? -12.852 8.031 2.805 1 98.75 84 LEU A O 1
ATOM 666 N N . MET A 1 85 ? -14.5 6.484 2.58 1 98.75 85 MET A N 1
ATOM 667 C CA . MET A 1 85 ? -13.742 5.699 1.615 1 98.75 85 MET A CA 1
ATOM 668 C C . MET A 1 85 ? -14.406 5.727 0.244 1 98.75 85 MET A C 1
ATOM 670 O O . MET A 1 85 ? -14.234 4.801 -0.552 1 98.75 85 MET A O 1
ATOM 674 N N . GLY A 1 86 ? -15.195 6.719 -0.044 1 98.38 86 GLY A N 1
ATOM 675 C CA . GLY A 1 86 ? -15.867 6.879 -1.322 1 98.38 86 GLY A CA 1
ATOM 676 C C . GLY A 1 86 ? -17.375 6.688 -1.232 1 98.38 86 GLY A C 1
ATOM 677 O O . GLY A 1 86 ? -17.859 5.871 -0.442 1 98.38 86 GLY A O 1
ATOM 678 N N . GLN A 1 87 ? -18.125 7.305 -2.092 1 97.81 87 GLN A N 1
ATOM 679 C CA . GLN A 1 87 ? -19.578 7.289 -2.059 1 97.81 87 GLN A CA 1
ATOM 680 C C . GLN A 1 87 ? -20.141 6.152 -2.914 1 97.81 87 GLN A C 1
ATOM 682 O O . GLN A 1 87 ? -21.25 5.688 -2.688 1 97.81 87 GLN A O 1
ATOM 687 N N . THR A 1 88 ? -19.422 5.797 -3.936 1 98.12 88 THR A N 1
ATOM 688 C CA . THR A 1 88 ? -19.828 4.734 -4.852 1 98.12 88 THR A CA 1
ATOM 689 C C . THR A 1 88 ? -18.781 3.615 -4.867 1 98.12 88 THR A C 1
ATOM 691 O O . THR A 1 88 ? -17.641 3.814 -4.441 1 98.12 88 THR A O 1
ATOM 694 N N . PRO A 1 89 ? -19.172 2.477 -5.387 1 97.75 89 PRO A N 1
ATOM 695 C CA . PRO A 1 89 ? -18.203 1.382 -5.492 1 97.75 89 PRO A CA 1
ATOM 696 C C . PRO A 1 89 ? -16.953 1.776 -6.27 1 97.75 89 PRO A C 1
ATOM 698 O O . PRO A 1 89 ? -15.844 1.443 -5.859 1 97.75 89 PRO A O 1
ATOM 701 N N . LEU A 1 90 ? -17.125 2.475 -7.316 1 98.38 90 LEU A N 1
ATOM 702 C CA . LEU A 1 90 ? -15.977 2.887 -8.109 1 98.38 90 LEU A CA 1
ATOM 703 C C . LEU A 1 90 ? -15.117 3.885 -7.336 1 98.38 90 LEU A C 1
ATOM 705 O O . LEU A 1 90 ? -13.891 3.826 -7.395 1 98.38 90 LEU A O 1
ATOM 709 N N . GLU A 1 91 ? -15.758 4.836 -6.617 1 98.56 91 GLU A N 1
ATOM 710 C CA . GLU A 1 91 ? -14.992 5.766 -5.797 1 98.56 91 GLU A CA 1
ATOM 711 C C . GLU A 1 91 ? -14.164 5.027 -4.746 1 98.56 91 GLU A C 1
ATOM 713 O O . GLU A 1 91 ? -13.039 5.422 -4.445 1 98.56 91 GLU A O 1
ATOM 718 N N . THR A 1 92 ? -14.781 3.973 -4.215 1 98.75 92 THR A N 1
ATOM 719 C CA . THR A 1 92 ? -14.055 3.174 -3.234 1 98.75 92 THR A CA 1
ATOM 720 C C . THR A 1 92 ? -12.812 2.557 -3.859 1 98.75 92 THR A C 1
ATOM 722 O O . THR A 1 92 ? -11.734 2.572 -3.258 1 98.75 92 THR A O 1
ATOM 725 N N . VAL A 1 93 ? -12.883 2.062 -5.059 1 98.81 93 VAL A N 1
ATOM 726 C CA . VAL A 1 93 ? -11.75 1.52 -5.789 1 98.81 93 VAL A CA 1
ATOM 727 C C . VAL A 1 93 ? -10.688 2.605 -5.984 1 98.81 93 VAL A C 1
ATOM 729 O O . VAL A 1 93 ? -9.5 2.375 -5.746 1 98.81 93 VAL A O 1
ATOM 732 N N . ARG A 1 94 ? -11.148 3.762 -6.336 1 98.75 94 ARG A N 1
ATOM 733 C CA . ARG A 1 94 ? -10.234 4.875 -6.574 1 98.75 94 ARG A CA 1
ATOM 734 C C . ARG A 1 94 ? -9.531 5.293 -5.289 1 98.75 94 ARG A C 1
ATOM 736 O O . ARG A 1 94 ? -8.344 5.621 -5.301 1 98.75 94 ARG A O 1
ATOM 743 N N . VAL A 1 95 ? -10.25 5.262 -4.215 1 98.88 95 VAL A N 1
ATOM 744 C CA . VAL A 1 95 ? -9.664 5.609 -2.924 1 98.88 95 VAL A CA 1
ATOM 745 C C . VAL A 1 95 ? -8.523 4.645 -2.598 1 98.88 95 VAL A C 1
ATOM 747 O O . VAL A 1 95 ? -7.414 5.07 -2.262 1 98.88 95 VAL A O 1
ATOM 750 N N . TYR A 1 96 ? -8.781 3.391 -2.752 1 98.88 96 TYR A N 1
ATOM 751 C CA . TYR A 1 96 ? -7.742 2.414 -2.441 1 98.88 96 TYR A CA 1
ATOM 752 C C . TYR A 1 96 ? -6.586 2.512 -3.43 1 98.88 96 TYR A C 1
ATOM 754 O O . TYR A 1 96 ? -5.43 2.285 -3.066 1 98.88 96 TYR A O 1
ATOM 762 N N . GLU A 1 97 ? -6.867 2.85 -4.672 1 98.75 97 GLU A N 1
ATOM 763 C CA . GLU A 1 97 ? -5.82 3.076 -5.668 1 98.75 97 GLU A CA 1
ATOM 764 C C . GLU A 1 97 ? -4.891 4.211 -5.242 1 98.75 97 GLU A C 1
ATOM 766 O O . GLU A 1 97 ? -3.67 4.043 -5.227 1 98.75 97 GLU A O 1
ATOM 771 N N . TRP A 1 98 ? -5.492 5.305 -4.816 1 98.75 98 TRP A N 1
ATOM 772 C CA . TRP A 1 98 ? -4.746 6.457 -4.316 1 98.75 98 TRP A CA 1
ATOM 773 C C . TRP A 1 98 ? -3.959 6.094 -3.064 1 98.75 98 TRP A C 1
ATOM 775 O O . TRP A 1 98 ? -2.76 6.375 -2.975 1 98.75 98 TRP A O 1
ATOM 785 N N . LEU A 1 99 ? -4.664 5.477 -2.148 1 98.81 99 LEU A N 1
ATOM 786 C CA . LEU A 1 99 ? -4.051 5.223 -0.85 1 98.81 99 LEU A CA 1
ATOM 787 C C . LEU A 1 99 ? -2.859 4.277 -0.989 1 98.81 99 LEU A C 1
ATOM 789 O O . LEU A 1 99 ? -1.854 4.438 -0.293 1 98.81 99 LEU A O 1
ATOM 793 N N . ASN A 1 100 ? -3.016 3.354 -1.839 1 98.31 100 ASN A N 1
ATOM 794 C CA . ASN A 1 100 ? -1.899 2.432 -2.021 1 98.31 100 ASN A CA 1
ATOM 795 C C . ASN A 1 100 ? -0.707 3.117 -2.682 1 98.31 100 ASN A C 1
ATOM 797 O O . ASN A 1 100 ? 0.441 2.873 -2.307 1 98.31 100 ASN A O 1
ATOM 801 N N . TYR A 1 101 ? -0.974 3.932 -3.695 1 98.12 101 TYR A N 1
ATOM 802 C CA . TYR A 1 101 ? 0.105 4.684 -4.328 1 98.12 101 TYR A CA 1
ATOM 803 C C . TYR A 1 101 ? 0.776 5.617 -3.33 1 98.12 101 TYR A C 1
ATOM 805 O O . TYR A 1 101 ? 2.00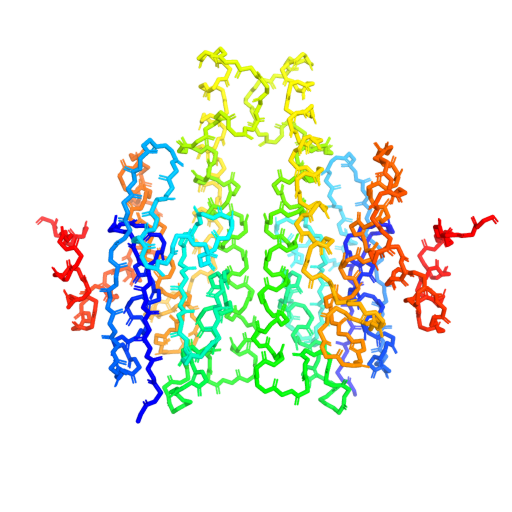6 5.684 -3.264 1 98.12 101 TYR A O 1
ATOM 813 N N . LEU A 1 102 ? 0.012 6.305 -2.566 1 98.62 102 LEU A N 1
ATOM 814 C CA . LEU A 1 102 ? 0.537 7.285 -1.619 1 98.62 102 LEU A CA 1
ATOM 815 C C . LEU A 1 102 ? 1.315 6.598 -0.502 1 98.62 102 LEU A C 1
ATOM 817 O O . LEU A 1 102 ? 2.406 7.039 -0.138 1 98.62 102 LEU A O 1
ATOM 821 N N . SER A 1 103 ? 0.774 5.516 0.047 1 97.69 103 SER A N 1
ATOM 822 C CA . SER A 1 103 ? 1.435 4.855 1.167 1 97.69 103 SER A CA 1
ATOM 823 C C . SER A 1 103 ? 2.633 4.035 0.697 1 97.69 103 SER A C 1
ATOM 825 O O . SER A 1 103 ? 3.695 4.062 1.321 1 97.69 103 SER A O 1
ATOM 827 N N . GLY A 1 104 ? 2.473 3.383 -0.401 1 95.94 104 GLY A N 1
ATOM 828 C CA . GLY A 1 104 ? 3.498 2.451 -0.844 1 95.94 104 GLY A CA 1
ATOM 829 C C . GLY A 1 104 ? 4.613 3.119 -1.626 1 95.94 104 GLY A C 1
ATOM 830 O O . GLY A 1 104 ? 5.781 2.742 -1.497 1 95.94 104 GLY A O 1
ATOM 831 N N . THR A 1 105 ? 4.277 4.113 -2.449 1 96.44 105 THR A N 1
ATOM 832 C CA . THR A 1 105 ? 5.262 4.742 -3.324 1 96.44 105 THR A CA 1
ATOM 833 C C . THR A 1 105 ? 5.715 6.082 -2.756 1 96.44 105 THR A C 1
ATOM 835 O O . THR A 1 105 ? 6.891 6.254 -2.424 1 96.44 105 THR A O 1
ATOM 838 N N . VAL A 1 106 ? 4.836 6.977 -2.516 1 97.94 106 VAL A N 1
ATOM 839 C CA . VAL A 1 106 ? 5.203 8.328 -2.107 1 97.94 106 VAL A CA 1
ATOM 840 C C . VAL A 1 106 ? 5.797 8.297 -0.7 1 97.94 106 VAL A C 1
ATOM 842 O O . VAL A 1 106 ? 6.898 8.805 -0.473 1 97.94 106 VAL A O 1
ATOM 845 N N . HIS A 1 107 ? 5.074 7.672 0.223 1 97.56 107 HIS A N 1
ATOM 846 C CA . HIS A 1 107 ? 5.508 7.609 1.614 1 97.56 107 HIS A CA 1
ATOM 847 C C . HIS A 1 107 ? 6.711 6.684 1.775 1 97.56 107 HIS A C 1
ATOM 849 O O . HIS A 1 107 ? 7.789 7.129 2.17 1 97.56 107 HIS A O 1
ATOM 855 N N . ALA A 1 108 ? 6.59 5.449 1.397 1 93.38 108 ALA A N 1
ATOM 856 C CA . ALA A 1 108 ? 7.605 4.449 1.713 1 93.38 108 ALA A CA 1
ATOM 857 C C . ALA A 1 108 ? 8.82 4.59 0.799 1 93.38 108 ALA A C 1
ATOM 859 O O . ALA A 1 108 ? 9.961 4.664 1.273 1 93.38 108 ALA A O 1
ATOM 860 N N . SER A 1 109 ? 8.578 4.742 -0.507 1 91.56 109 SER A N 1
ATOM 861 C CA . SER A 1 109 ? 9.672 4.637 -1.466 1 91.56 109 SER A CA 1
ATOM 862 C C . SER A 1 109 ? 10.336 5.988 -1.691 1 91.56 109 S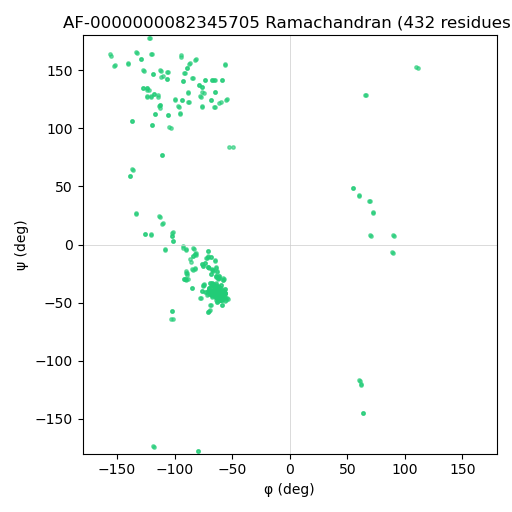ER A C 1
ATOM 864 O O . SER A 1 109 ? 11.508 6.051 -2.07 1 91.56 109 SER A O 1
ATOM 866 N N . ALA A 1 110 ? 9.609 7.113 -1.482 1 96.31 110 ALA A N 1
ATOM 867 C CA . ALA A 1 110 ? 10.211 8.43 -1.678 1 96.31 110 ALA A CA 1
ATOM 868 C C . ALA A 1 110 ? 10.602 9.055 -0.342 1 96.31 110 ALA A C 1
ATOM 870 O O . ALA A 1 110 ? 11.781 9.102 0.015 1 96.31 110 ALA A O 1
ATOM 871 N N . PHE A 1 111 ? 9.695 9.328 0.487 1 96.94 111 PHE A N 1
ATOM 872 C CA . PHE A 1 111 ? 9.984 10.039 1.726 1 96.94 111 PHE A CA 1
ATOM 873 C C . PHE A 1 111 ? 10.688 9.125 2.723 1 96.94 111 PHE A C 1
ATOM 875 O O . PHE A 1 111 ? 11.523 9.57 3.506 1 96.94 111 PHE A O 1
ATOM 882 N N . GLY A 1 112 ? 10.328 7.824 2.723 1 94.44 112 GLY A N 1
ATOM 883 C CA . GLY A 1 112 ? 11.047 6.879 3.566 1 94.44 112 GLY A CA 1
ATOM 884 C C . GLY A 1 112 ? 12.547 6.867 3.305 1 94.44 112 GLY A C 1
ATOM 885 O O . GLY A 1 112 ? 13.344 6.773 4.242 1 94.44 112 GLY A O 1
ATOM 886 N N . HIS A 1 113 ? 12.914 6.992 2.066 1 96.56 113 HIS A N 1
ATOM 887 C CA . HIS A 1 113 ? 14.32 7.012 1.676 1 96.56 113 HIS A CA 1
ATOM 888 C C . HIS A 1 113 ? 14.961 8.352 2.012 1 96.56 113 HIS A C 1
ATOM 890 O O . HIS A 1 113 ? 16.156 8.414 2.336 1 96.56 113 HIS A O 1
ATOM 896 N N . LEU A 1 114 ? 14.195 9.359 1.883 1 96.31 114 LEU A N 1
ATOM 897 C CA . LEU A 1 114 ? 14.695 10.703 2.164 1 96.31 114 LEU A CA 1
ATOM 898 C C . LEU A 1 114 ? 15 10.867 3.65 1 96.31 114 LEU A C 1
ATOM 900 O O . LEU A 1 114 ? 16.047 11.414 4.02 1 96.31 114 LEU A O 1
ATOM 904 N N . PHE A 1 115 ? 14.125 10.344 4.477 1 93.5 115 PHE A N 1
ATOM 905 C CA . PHE A 1 115 ? 14.219 10.602 5.906 1 93.5 115 PHE A CA 1
ATOM 906 C C . PHE A 1 115 ? 15.109 9.57 6.59 1 93.5 115 PHE A C 1
ATOM 908 O O . PHE A 1 115 ? 15.719 9.859 7.621 1 93.5 115 PHE A O 1
ATOM 915 N N . ARG A 1 116 ? 15.172 8.352 6.078 1 93.5 116 ARG A N 1
ATOM 916 C CA . ARG A 1 116 ? 15.898 7.273 6.746 1 93.5 116 ARG A CA 1
ATOM 917 C C . ARG A 1 116 ? 16.719 6.461 5.75 1 93.5 116 ARG A C 1
ATOM 919 O O . ARG A 1 116 ? 16.531 5.246 5.637 1 93.5 116 ARG A O 1
ATOM 926 N N . PRO A 1 117 ? 17.672 7.043 5.148 1 95.31 117 PRO A N 1
ATOM 927 C CA . PRO A 1 117 ? 18.438 6.375 4.098 1 95.31 117 PRO A CA 1
ATOM 928 C C . PRO A 1 117 ? 19.203 5.152 4.613 1 95.31 117 PRO A C 1
ATOM 930 O O . PRO A 1 117 ? 19.484 4.23 3.844 1 95.31 117 PRO A O 1
ATOM 933 N N . TRP A 1 118 ? 19.5 5.078 5.922 1 93.75 118 TRP A N 1
ATOM 934 C CA . TRP A 1 118 ? 20.297 4.004 6.508 1 93.75 118 TRP A CA 1
ATOM 935 C C . TRP A 1 118 ? 19.516 2.691 6.512 1 93.75 118 TRP A C 1
ATOM 937 O O . TRP A 1 118 ? 20.094 1.622 6.719 1 93.75 118 TRP A O 1
ATOM 947 N N . ARG A 1 119 ? 18.281 2.768 6.223 1 93.69 119 ARG A N 1
ATOM 948 C CA . ARG A 1 119 ? 17.453 1.565 6.219 1 93.69 119 ARG A CA 1
ATOM 949 C C . ARG A 1 119 ? 17.578 0.818 4.895 1 93.69 119 ARG A C 1
ATOM 951 O O . ARG A 1 119 ? 17.094 -0.306 4.762 1 93.69 119 ARG A O 1
ATOM 958 N N . TRP A 1 120 ? 18.344 1.423 3.945 1 97.12 120 TRP A N 1
ATOM 959 C CA . TRP A 1 120 ? 18.219 0.902 2.588 1 97.12 120 TRP A CA 1
ATOM 960 C C . TRP A 1 120 ? 19.594 0.506 2.029 1 97.12 120 TRP A C 1
ATOM 962 O O . TRP A 1 120 ? 19.719 0.246 0.831 1 97.12 120 TRP A O 1
ATOM 972 N N . THR A 1 121 ? 20.547 0.527 2.861 1 98.06 121 THR A N 1
ATOM 973 C CA . THR A 1 121 ? 21.891 0.096 2.498 1 98.06 121 THR A CA 1
ATOM 974 C C . THR A 1 121 ? 22.625 -0.436 3.721 1 98.06 121 THR A C 1
ATOM 976 O O . THR A 1 121 ? 22.312 -0.074 4.855 1 98.06 121 THR A O 1
ATOM 979 N N . THR A 1 122 ? 23.578 -1.304 3.48 1 97.88 122 THR A N 1
ATOM 980 C CA . THR A 1 122 ? 24.375 -1.824 4.578 1 97.88 122 THR A CA 1
ATOM 981 C C . THR A 1 122 ? 25.5 -0.851 4.934 1 97.88 122 THR A C 1
ATOM 983 O O . THR A 1 122 ? 26.172 -1.02 5.953 1 97.88 122 THR A O 1
ATOM 986 N N . SER A 1 123 ? 25.641 0.148 4.113 1 97.69 123 SER A N 1
ATOM 987 C CA . SER A 1 123 ? 26.75 1.082 4.328 1 97.69 123 SER A CA 1
ATOM 988 C C . SER A 1 123 ? 26.359 2.158 5.34 1 97.69 123 SER A C 1
ATOM 990 O O . SER A 1 123 ? 25.25 2.676 5.316 1 97.69 123 SER A O 1
ATOM 992 N N . ASP A 1 124 ? 27.344 2.508 6.113 1 96.69 124 ASP A N 1
ATOM 993 C CA . ASP A 1 124 ? 27.172 3.627 7.031 1 96.69 124 ASP A CA 1
ATOM 994 C C . ASP A 1 124 ? 27.844 4.891 6.5 1 96.69 124 ASP A C 1
ATOM 996 O O . ASP A 1 124 ? 27.906 5.902 7.195 1 96.69 124 ASP A O 1
ATOM 1000 N N . ASP A 1 125 ? 28.328 4.832 5.285 1 97.12 125 ASP A N 1
ATOM 1001 C CA . ASP A 1 125 ? 28.984 5.973 4.66 1 97.12 125 ASP A CA 1
ATOM 1002 C C . ASP A 1 125 ? 28 7.094 4.367 1 97.12 125 ASP A C 1
ATOM 1004 O O . ASP A 1 125 ? 27.062 6.91 3.586 1 97.12 125 ASP A O 1
ATOM 1008 N N . PRO A 1 126 ? 28.312 8.227 4.879 1 97.44 126 PRO A N 1
ATOM 1009 C CA . PRO A 1 126 ? 27.391 9.352 4.676 1 97.44 126 PRO A CA 1
ATOM 1010 C C . PRO A 1 126 ? 27.234 9.727 3.203 1 97.44 126 PRO A C 1
ATOM 1012 O O . PRO A 1 126 ? 26.172 10.188 2.787 1 97.44 126 PRO A O 1
ATOM 1015 N N . GLU A 1 127 ? 28.203 9.5 2.469 1 97.62 127 GLU A N 1
ATOM 1016 C CA . GLU A 1 127 ? 28.125 9.836 1.051 1 97.62 127 GLU A CA 1
ATOM 1017 C C . GLU A 1 127 ? 27.156 8.914 0.323 1 97.62 127 GLU A C 1
ATOM 1019 O O . GLU A 1 127 ? 26.453 9.336 -0.594 1 97.62 127 GLU A O 1
ATOM 1024 N N . ILE A 1 128 ? 27.203 7.723 0.731 1 97.75 128 ILE A N 1
ATOM 1025 C CA . ILE A 1 128 ? 26.281 6.762 0.149 1 97.75 128 ILE A CA 1
ATOM 1026 C C . ILE A 1 128 ? 24.844 7.105 0.575 1 97.75 128 ILE A C 1
ATOM 1028 O O . ILE A 1 128 ? 23.922 7.082 -0.244 1 97.75 128 ILE A O 1
ATOM 1032 N N . HIS A 1 129 ? 24.719 7.496 1.812 1 98.06 129 HIS A N 1
ATOM 1033 C CA . HIS A 1 129 ? 23.406 7.922 2.289 1 98.06 129 HIS A CA 1
ATOM 1034 C C . HIS A 1 129 ? 22.906 9.148 1.528 1 98.06 129 HIS A C 1
ATOM 1036 O O . HIS A 1 129 ? 21.719 9.242 1.202 1 98.06 129 HIS A O 1
ATOM 1042 N N . ASN A 1 130 ? 23.797 10.016 1.22 1 98.12 130 ASN A N 1
ATOM 1043 C CA . ASN A 1 130 ? 23.422 11.211 0.477 1 98.12 130 ASN A CA 1
ATOM 1044 C C . ASN A 1 130 ? 22.938 10.875 -0.93 1 98.12 130 ASN A C 1
ATOM 1046 O O . ASN A 1 130 ? 22.016 11.508 -1.446 1 98.12 130 ASN A O 1
ATOM 1050 N N . GLY A 1 131 ? 23.594 9.883 -1.534 1 98.38 131 GLY A N 1
ATOM 1051 C CA . GLY A 1 131 ? 23.141 9.43 -2.836 1 98.38 131 GLY A CA 1
ATOM 1052 C C . GLY A 1 131 ? 21.719 8.883 -2.809 1 98.38 131 GLY A C 1
ATOM 1053 O O . GLY A 1 131 ? 20.953 9.086 -3.748 1 98.38 131 GLY A O 1
ATOM 1054 N N . ILE A 1 132 ? 21.391 8.227 -1.764 1 98.25 132 ILE A N 1
ATOM 1055 C CA . ILE A 1 132 ? 20.047 7.68 -1.58 1 98.25 132 ILE A CA 1
ATOM 1056 C C . ILE A 1 132 ? 19.062 8.82 -1.37 1 98.25 132 ILE A C 1
ATOM 1058 O O . ILE A 1 132 ? 17.984 8.836 -1.972 1 98.25 132 ILE A O 1
ATOM 1062 N N . LYS A 1 133 ? 19.453 9.812 -0.6 1 98 133 LYS A N 1
ATOM 1063 C CA . LYS A 1 133 ? 18.594 10.961 -0.333 1 98 133 LYS A CA 1
ATOM 1064 C C . LYS A 1 133 ? 18.328 11.758 -1.606 1 98 133 LYS A C 1
ATOM 1066 O O . LYS A 1 133 ? 17.219 12.211 -1.842 1 98 133 LYS A O 1
ATOM 1071 N N . GLU A 1 134 ? 19.359 11.914 -2.357 1 98.06 134 GLU A N 1
ATOM 1072 C CA . GLU A 1 134 ? 19.219 12.68 -3.596 1 98.06 134 GLU A CA 1
ATOM 1073 C C . GLU A 1 134 ? 18.281 11.969 -4.566 1 98.06 134 GLU A C 1
ATOM 1075 O O . GLU A 1 134 ? 17.422 12.609 -5.195 1 98.06 134 GLU A O 1
ATOM 1080 N N . LYS A 1 135 ? 18.438 10.727 -4.66 1 98.06 135 LYS A N 1
ATOM 1081 C CA . LYS A 1 135 ? 17.531 9.961 -5.512 1 98.06 135 LYS A CA 1
ATOM 1082 C C . LYS A 1 135 ? 16.109 10.016 -4.98 1 98.06 135 LYS A C 1
ATOM 1084 O O . LYS A 1 135 ? 15.148 10.078 -5.758 1 98.06 135 LYS A O 1
ATOM 1089 N N . ALA A 1 136 ? 16 9.945 -3.689 1 97.81 136 ALA A N 1
ATOM 1090 C CA . ALA A 1 136 ? 14.688 10.031 -3.055 1 97.81 136 ALA A CA 1
ATOM 1091 C C . ALA A 1 136 ? 14 11.352 -3.395 1 97.81 136 ALA A C 1
ATOM 1093 O O . ALA A 1 136 ? 12.789 11.383 -3.619 1 97.81 136 ALA A O 1
ATOM 1094 N N . LYS A 1 137 ? 14.734 12.367 -3.398 1 97.44 137 LYS A N 1
ATOM 1095 C CA . LYS A 1 137 ? 14.188 13.672 -3.766 1 97.44 137 LYS A CA 1
ATOM 1096 C C . LYS A 1 137 ? 13.703 13.672 -5.215 1 97.44 137 LYS A C 1
ATOM 1098 O O . LYS A 1 137 ? 12.641 14.211 -5.52 1 97.44 137 LYS A O 1
ATOM 1103 N N . GLU A 1 138 ? 14.484 13.102 -6.078 1 97.19 138 GLU A N 1
ATOM 1104 C CA . GLU A 1 138 ? 14.062 12.961 -7.473 1 97.19 138 GLU A CA 1
ATOM 1105 C C . GLU A 1 138 ? 12.766 12.172 -7.582 1 97.19 138 GLU A C 1
ATOM 1107 O O . GLU A 1 138 ? 11.859 12.555 -8.328 1 97.19 138 GLU A O 1
ATOM 1112 N N . ASN A 1 139 ? 12.758 11.125 -6.852 1 96.75 139 ASN A N 1
ATOM 1113 C CA . ASN A 1 139 ? 11.555 10.297 -6.859 1 96.75 139 ASN A CA 1
ATOM 1114 C C . ASN A 1 139 ? 10.344 11.047 -6.312 1 96.75 139 ASN A C 1
ATOM 1116 O O . ASN A 1 139 ? 9.234 10.914 -6.836 1 96.75 139 ASN A O 1
ATOM 1120 N N . ALA A 1 140 ? 10.555 11.781 -5.25 1 97.75 140 ALA A N 1
ATOM 1121 C CA . ALA A 1 140 ? 9.477 12.586 -4.68 1 97.75 140 ALA A CA 1
ATOM 1122 C C . ALA A 1 140 ? 8.938 13.586 -5.695 1 97.75 140 ALA A C 1
ATOM 1124 O O . ALA A 1 140 ? 7.727 13.766 -5.82 1 97.75 140 ALA A O 1
ATOM 1125 N N . ILE A 1 141 ? 9.836 14.164 -6.406 1 97.38 141 ILE A N 1
ATOM 1126 C CA . ILE A 1 141 ? 9.438 15.117 -7.434 1 97.38 141 ILE A CA 1
ATOM 1127 C C . ILE A 1 141 ? 8.578 14.422 -8.484 1 97.38 141 ILE A C 1
ATOM 1129 O O . ILE A 1 141 ? 7.512 14.922 -8.852 1 97.38 141 ILE A O 1
ATOM 1133 N N . GLY A 1 142 ? 9.047 13.273 -8.953 1 96.5 142 GLY A N 1
ATOM 1134 C CA . GLY A 1 142 ? 8.25 12.492 -9.891 1 96.5 142 GLY A CA 1
ATOM 1135 C C . GLY A 1 142 ? 6.879 12.133 -9.352 1 96.5 142 GLY A C 1
ATOM 1136 O O . GLY A 1 142 ? 5.887 12.172 -10.086 1 96.5 142 GLY A O 1
ATOM 1137 N N . CYS A 1 143 ? 6.797 11.789 -8.109 1 97.69 143 CYS A N 1
ATOM 1138 C CA . CYS A 1 143 ? 5.535 11.461 -7.465 1 97.69 143 CYS A CA 1
ATOM 1139 C C . CYS A 1 143 ? 4.598 12.656 -7.441 1 97.69 143 CYS A C 1
ATOM 1141 O O . CYS A 1 143 ? 3.406 12.523 -7.719 1 97.69 143 CYS A O 1
ATOM 1143 N N . PHE A 1 144 ? 5.102 13.773 -7.09 1 97.94 144 PHE A N 1
ATOM 1144 C CA . PHE A 1 144 ? 4.27 14.969 -6.98 1 97.94 144 PHE A CA 1
ATOM 1145 C C . PHE A 1 144 ? 3.775 15.406 -8.352 1 97.94 144 PHE A C 1
ATOM 1147 O O . PHE A 1 144 ? 2.654 15.906 -8.484 1 97.94 144 PHE A O 1
ATOM 1154 N N . GLU A 1 145 ? 4.633 15.219 -9.398 1 97.31 145 GLU A N 1
ATOM 1155 C CA . GLU A 1 145 ? 4.188 15.469 -10.758 1 97.31 145 GLU A CA 1
ATOM 1156 C C . GLU A 1 145 ? 3.031 14.547 -11.141 1 97.31 145 GLU A C 1
ATOM 1158 O O . GLU A 1 145 ? 2.053 14.992 -11.75 1 97.31 145 GLU A O 1
ATOM 1163 N N . TYR A 1 146 ? 3.15 13.344 -10.805 1 96.94 146 TYR A N 1
ATOM 1164 C CA . TYR A 1 146 ? 2.092 12.383 -11.086 1 96.94 146 TYR A CA 1
ATOM 1165 C C . TYR A 1 146 ? 0.813 12.734 -10.344 1 96.94 146 TYR A C 1
ATOM 1167 O O . TYR A 1 146 ? -0.275 12.727 -10.922 1 96.94 146 TYR A O 1
ATOM 1175 N N . ILE A 1 147 ? 0.937 13.047 -9.047 1 98 147 ILE A N 1
ATOM 1176 C CA . ILE A 1 147 ? -0.205 13.445 -8.227 1 98 147 ILE A CA 1
ATOM 1177 C C . ILE A 1 147 ? -0.902 14.648 -8.867 1 98 147 ILE A C 1
ATOM 1179 O O . ILE A 1 147 ? -2.123 14.648 -9.031 1 98 147 ILE A O 1
ATOM 1183 N N . GLU A 1 148 ? -0.145 15.617 -9.227 1 97.25 148 GLU A N 1
ATOM 1184 C CA . GLU A 1 148 ? -0.679 16.812 -9.859 1 97.25 148 GLU A CA 1
ATOM 1185 C C . GLU A 1 148 ? -1.468 16.469 -11.125 1 97.25 148 GLU A C 1
ATOM 1187 O O . GLU A 1 148 ? -2.527 17.047 -11.375 1 97.25 148 GLU A O 1
ATOM 1192 N N . SER A 1 149 ? -0.93 15.562 -11.875 1 96.06 149 SER A N 1
ATOM 1193 C CA . SER A 1 149 ? -1.566 15.188 -13.133 1 96.06 149 SER A CA 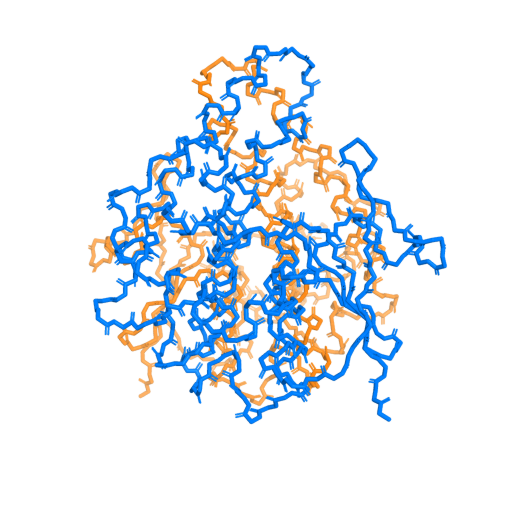1
ATOM 1194 C C . SER A 1 149 ? -2.883 14.453 -12.891 1 96.06 149 SER A C 1
ATOM 1196 O O . SER A 1 149 ? -3.781 14.492 -13.734 1 96.06 149 SER A O 1
ATOM 1198 N N . ARG A 1 150 ? -3.07 13.812 -11.766 1 96.06 150 ARG A N 1
ATOM 1199 C CA . ARG A 1 150 ? -4.242 12.992 -11.477 1 96.06 150 ARG A CA 1
ATOM 1200 C C . ARG A 1 150 ? -5.34 13.812 -10.812 1 96.06 150 ARG A C 1
ATOM 1202 O O . ARG A 1 150 ? -6.516 13.453 -10.875 1 96.06 150 ARG A O 1
ATOM 1209 N N . LEU A 1 151 ? -4.922 14.805 -10.102 1 97.19 151 LEU A N 1
ATOM 1210 C CA . LEU A 1 151 ? -5.902 15.664 -9.445 1 97.19 151 LEU A CA 1
ATOM 1211 C C . LEU A 1 151 ? -6.703 16.453 -10.469 1 97.19 151 LEU A C 1
ATOM 1213 O O . LEU A 1 151 ? -6.188 16.797 -11.539 1 97.19 151 LEU A O 1
ATOM 1217 N N . ARG A 1 152 ? -8.039 16.609 -10.164 1 92.12 152 ARG A N 1
ATOM 1218 C CA . ARG A 1 152 ? -8.977 17.25 -11.086 1 92.12 152 ARG A CA 1
ATOM 1219 C C . ARG A 1 152 ? -8.992 18.766 -10.875 1 92.12 152 ARG A C 1
ATOM 1221 O O . ARG A 1 152 ? -8.773 19.25 -9.758 1 92.12 152 ARG A O 1
ATOM 1228 N N . ASP A 1 153 ? -9.398 19.312 -12 1 86.5 153 ASP A N 1
ATOM 1229 C CA . ASP A 1 153 ? -9.531 20.766 -11.93 1 86.5 153 ASP A CA 1
ATOM 1230 C C . ASP A 1 153 ? -10.828 21.156 -11.227 1 86.5 153 ASP A C 1
ATOM 123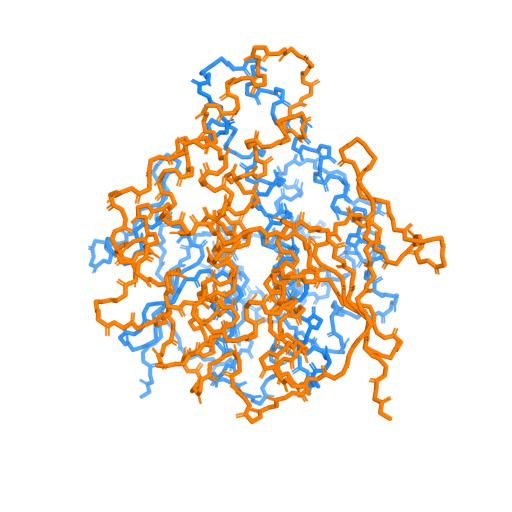2 O O . ASP A 1 153 ? -11.867 20.531 -11.422 1 86.5 153 ASP A O 1
ATOM 1236 N N . GLU A 1 154 ? -10.727 22.156 -10.367 1 81.06 154 GLU A N 1
ATOM 1237 C CA . GLU A 1 154 ? -11.891 22.812 -9.758 1 81.06 154 GLU A CA 1
ATOM 1238 C C . GLU A 1 154 ? -12.586 21.875 -8.766 1 81.06 154 GLU A C 1
ATOM 1240 O O . GLU A 1 154 ? -13.797 21.984 -8.562 1 81.06 154 GLU A O 1
ATOM 1245 N N . VAL A 1 155 ? -12 20.828 -8.516 1 82.5 155 VAL A N 1
ATOM 1246 C CA . VAL A 1 155 ? -12.594 19.984 -7.484 1 82.5 155 VAL A CA 1
ATOM 1247 C C . VAL A 1 155 ? -11.75 20.062 -6.215 1 82.5 155 VAL A C 1
ATOM 1249 O O . VAL A 1 155 ? -10.516 20.031 -6.277 1 82.5 155 VAL A O 1
ATOM 1252 N N . ALA A 1 156 ? -12.484 20.047 -5.238 1 88.56 156 ALA A N 1
ATOM 1253 C CA . ALA A 1 156 ? -11.859 20.359 -3.957 1 88.56 156 ALA A CA 1
ATOM 1254 C C . ALA A 1 156 ? -11.18 19.125 -3.369 1 88.56 156 ALA A C 1
ATOM 1256 O O . ALA A 1 156 ? -10.305 19.25 -2.502 1 88.56 156 ALA A O 1
ATOM 1257 N N . PHE A 1 157 ? -11.594 17.922 -3.832 1 95.75 157 PHE A N 1
ATOM 1258 C CA . PHE A 1 157 ? -11.094 16.703 -3.199 1 95.75 157 PHE A CA 1
ATOM 1259 C C . PHE A 1 157 ? -10.547 15.742 -4.242 1 95.75 157 PHE A C 1
ATOM 1261 O O . PHE A 1 157 ? -10.797 15.898 -5.438 1 95.75 157 PHE A O 1
ATOM 1268 N N . ALA A 1 158 ? -9.734 14.859 -3.812 1 97.88 158 ALA A N 1
ATOM 1269 C CA . ALA A 1 158 ? -9.008 13.977 -4.715 1 97.88 158 ALA A CA 1
ATOM 1270 C C . ALA A 1 158 ? -9.953 12.977 -5.379 1 97.88 158 ALA A C 1
ATOM 1272 O O . ALA A 1 158 ? -9.797 12.648 -6.559 1 97.88 158 ALA A O 1
ATOM 1273 N N . VAL A 1 159 ? -10.922 12.438 -4.613 1 97.94 159 VAL A N 1
ATOM 1274 C CA . VAL A 1 159 ? -11.859 11.453 -5.133 1 97.94 159 VAL A CA 1
ATOM 1275 C C . VAL A 1 159 ? -13.297 11.93 -4.914 1 97.94 159 VAL A C 1
ATOM 1277 O O . VAL A 1 159 ? -13.688 12.234 -3.785 1 97.94 159 VAL A O 1
ATOM 1280 N N . GLY A 1 160 ? -14.047 11.938 -5.918 1 95.62 160 GLY A N 1
ATOM 1281 C CA . GLY A 1 160 ? -15.43 12.383 -5.809 1 95.62 160 GLY A CA 1
ATOM 1282 C C . GLY A 1 160 ? -15.555 13.844 -5.426 1 95.62 160 GLY A C 1
ATOM 1283 O O . GLY A 1 160 ? -14.773 14.68 -5.883 1 95.62 160 GLY A O 1
ATOM 1284 N N . HIS A 1 161 ? -16.641 14.141 -4.609 1 94.06 161 HIS A N 1
ATOM 1285 C CA . HIS A 1 161 ? -16.922 15.539 -4.312 1 94.06 161 HIS A CA 1
ATOM 1286 C C . HIS A 1 161 ? -16.875 15.805 -2.811 1 94.06 161 HIS A C 1
ATOM 1288 O O . HIS A 1 161 ? -17.25 16.891 -2.357 1 94.06 161 HIS A O 1
ATOM 1294 N N . ASP A 1 162 ? -16.438 14.844 -2.066 1 94.19 162 ASP A N 1
ATOM 1295 C CA . ASP A 1 162 ? -16.312 15 -0.621 1 94.19 162 ASP A CA 1
ATOM 1296 C C . ASP A 1 162 ? -14.969 14.492 -0.125 1 94.19 162 ASP A C 1
ATOM 1298 O O . ASP A 1 162 ? -14.266 13.773 -0.843 1 94.19 162 ASP A O 1
ATOM 1302 N N . LEU A 1 163 ? -14.656 14.883 1.129 1 97.06 163 LEU A N 1
ATOM 1303 C CA . LEU A 1 163 ? -13.391 14.469 1.72 1 97.06 163 LEU A CA 1
ATOM 1304 C C . LEU A 1 163 ? -13.344 12.953 1.904 1 97.06 163 LEU A C 1
ATOM 1306 O O . LEU A 1 163 ? -14.32 12.352 2.342 1 97.06 163 LEU A O 1
ATOM 1310 N N . THR A 1 164 ? -12.297 12.367 1.485 1 98.44 164 THR A N 1
ATOM 1311 C CA . THR A 1 164 ? -12.016 10.969 1.764 1 98.44 164 THR A CA 1
ATOM 1312 C C . THR A 1 164 ? -10.672 10.812 2.48 1 98.44 164 THR A C 1
ATOM 1314 O O . THR A 1 164 ? -9.969 11.797 2.697 1 98.44 164 THR A O 1
ATOM 1317 N N . ALA A 1 165 ? -10.328 9.617 2.818 1 98.75 165 ALA A N 1
ATOM 1318 C CA . ALA A 1 165 ? -9.055 9.297 3.457 1 98.75 165 ALA A CA 1
ATOM 1319 C C . ALA A 1 165 ? -7.875 9.742 2.596 1 98.75 165 ALA A C 1
ATOM 1321 O O . ALA A 1 165 ? -6.801 10.062 3.113 1 98.75 165 ALA A O 1
ATOM 1322 N N . VAL A 1 166 ? -8.078 9.766 1.289 1 98.81 166 VAL A N 1
ATOM 1323 C CA . VAL A 1 166 ? -7.027 10.148 0.352 1 98.81 166 VAL A CA 1
ATOM 1324 C C . VAL A 1 166 ? -6.57 11.578 0.644 1 98.81 166 VAL A C 1
ATOM 1326 O O . VAL A 1 166 ? -5.371 11.867 0.643 1 98.81 166 VAL A O 1
ATOM 1329 N N . ASP A 1 167 ? -7.484 12.422 0.935 1 98.56 167 ASP A N 1
ATOM 1330 C CA . ASP A 1 167 ? -7.184 13.828 1.157 1 98.56 167 ASP A CA 1
ATOM 1331 C C . ASP A 1 167 ? -6.32 14.016 2.402 1 98.56 167 ASP A C 1
ATOM 1333 O O . ASP A 1 167 ? -5.418 14.859 2.42 1 98.56 167 ASP A O 1
ATOM 1337 N N . GLY A 1 168 ? -6.625 13.273 3.406 1 98.06 168 GLY A N 1
ATOM 1338 C CA . GLY A 1 168 ? -5.805 13.336 4.602 1 98.06 168 GLY A CA 1
ATOM 1339 C C . GLY A 1 168 ? -4.355 12.953 4.355 1 98.06 168 GLY A C 1
ATOM 1340 O O . GLY A 1 168 ? -3.439 13.609 4.855 1 98.06 168 GLY A O 1
ATOM 1341 N N . LEU A 1 169 ? -4.152 11.906 3.625 1 98.56 169 LEU A N 1
ATOM 1342 C CA . LEU A 1 169 ? -2.793 11.445 3.373 1 98.56 169 LEU A CA 1
ATOM 1343 C C . LEU A 1 169 ? -2.061 12.398 2.432 1 98.56 169 LEU A C 1
ATOM 1345 O O . LEU A 1 169 ? -0.861 12.633 2.592 1 98.56 169 LEU A O 1
ATOM 1349 N N . LEU A 1 170 ? -2.779 12.875 1.426 1 98.5 170 LEU A N 1
ATOM 1350 C CA . LEU A 1 170 ? -2.193 13.891 0.561 1 98.5 170 LEU A CA 1
ATOM 1351 C C . LEU A 1 170 ? -1.733 15.094 1.373 1 98.5 170 LEU A C 1
ATOM 1353 O O . LEU A 1 170 ? -0.67 15.664 1.106 1 98.5 170 LEU A O 1
ATOM 1357 N N . TYR A 1 171 ? -2.537 15.492 2.336 1 97.88 171 TYR A N 1
ATOM 1358 C CA . TYR A 1 171 ? -2.18 16.609 3.209 1 97.88 171 TYR A CA 1
ATOM 1359 C C . TYR A 1 171 ? -0.875 16.328 3.945 1 97.88 171 TYR A C 1
ATOM 1361 O O . TYR A 1 171 ? 0.021 17.172 3.98 1 97.88 171 TYR A O 1
ATOM 1369 N N . ALA A 1 172 ? -0.734 15.172 4.527 1 97.56 172 ALA A N 1
ATOM 1370 C CA . ALA A 1 172 ? 0.475 14.781 5.25 1 97.56 172 ALA A CA 1
ATOM 1371 C C . ALA A 1 172 ? 1.697 14.828 4.336 1 97.56 172 ALA A C 1
ATOM 1373 O O . ALA A 1 172 ? 2.744 15.359 4.719 1 97.56 172 ALA A O 1
ATOM 1374 N N . MET A 1 173 ? 1.564 14.297 3.133 1 98.06 173 MET A N 1
ATOM 1375 C CA . MET A 1 173 ? 2.686 14.234 2.197 1 98.06 173 MET A CA 1
ATOM 1376 C C . MET A 1 173 ? 3.105 15.633 1.766 1 98.06 173 MET A C 1
ATOM 1378 O O . MET A 1 173 ? 4.293 15.906 1.583 1 98.06 173 MET A O 1
ATOM 1382 N N . TYR A 1 174 ? 2.115 16.438 1.572 1 97.44 174 TYR A N 1
ATOM 1383 C CA . TYR A 1 174 ? 2.4 17.812 1.207 1 97.44 174 TYR A CA 1
ATOM 1384 C C . TYR A 1 174 ? 3.199 18.516 2.301 1 97.44 174 TYR A C 1
ATOM 1386 O O . TYR A 1 174 ? 4.156 19.234 2.014 1 97.44 174 TYR A O 1
ATOM 1394 N N . ARG A 1 175 ? 2.828 18.344 3.537 1 97 175 ARG A N 1
ATOM 1395 C CA . ARG A 1 175 ? 3.553 18.922 4.664 1 97 175 ARG A CA 1
ATOM 1396 C C . ARG A 1 175 ? 5.004 18.453 4.684 1 97 175 ARG A C 1
ATOM 1398 O O . ARG A 1 175 ? 5.918 19.234 4.93 1 97 175 ARG A O 1
ATOM 1405 N N . TRP A 1 176 ? 5.195 17.172 4.422 1 97.12 176 TRP A N 1
ATOM 1406 C CA . TRP A 1 176 ? 6.543 16.609 4.418 1 97.12 176 TRP A CA 1
ATOM 1407 C C . TRP A 1 176 ? 7.379 17.234 3.299 1 97.12 176 TRP A C 1
ATOM 1409 O O . TRP A 1 176 ? 8.562 17.516 3.484 1 97.12 176 TRP A O 1
ATOM 1419 N N . ALA A 1 177 ? 6.75 17.375 2.156 1 96.94 177 ALA A N 1
ATOM 1420 C CA . ALA A 1 177 ? 7.461 17.969 1.025 1 96.94 177 ALA A CA 1
ATOM 1421 C C . ALA A 1 177 ? 7.902 19.391 1.342 1 96.94 177 ALA A C 1
ATOM 1423 O O . ALA A 1 177 ? 9.047 19.766 1.063 1 96.94 177 ALA A O 1
ATOM 1424 N N . LYS A 1 178 ? 7.059 20.141 1.921 1 94.75 178 LYS A N 1
ATOM 1425 C CA . LYS A 1 178 ? 7.383 21.516 2.299 1 94.75 178 LYS A CA 1
ATOM 1426 C C . LYS A 1 178 ? 8.539 21.547 3.297 1 94.75 178 LYS A C 1
ATOM 1428 O O . LYS A 1 178 ? 9.492 22.312 3.121 1 94.75 178 LYS A O 1
ATOM 1433 N N . SER A 1 179 ? 8.469 20.75 4.266 1 93.5 179 SER A N 1
ATOM 1434 C CA . SER A 1 179 ? 9.492 20.703 5.305 1 93.5 179 SER A CA 1
ATOM 1435 C C . SER A 1 179 ? 10.82 20.203 4.754 1 93.5 179 SER A C 1
ATOM 1437 O O . SER A 1 179 ? 11.875 20.469 5.332 1 93.5 179 SER A O 1
ATOM 1439 N N . SER A 1 180 ? 10.734 19.469 3.625 1 94.38 180 SER A N 1
ATOM 1440 C CA . SER A 1 180 ? 11.938 18.906 3.035 1 94.38 180 SER A CA 1
ATOM 1441 C C . SER A 1 180 ? 12.531 19.828 1.983 1 94.38 180 SER A C 1
ATOM 1443 O O . SER A 1 180 ? 13.5 19.469 1.31 1 94.38 180 SER A O 1
ATOM 1445 N N . GLY A 1 181 ? 11.852 20.969 1.742 1 91.94 181 GLY A N 1
ATOM 1446 C CA . GLY A 1 181 ? 12.406 21.969 0.858 1 91.94 181 GLY A CA 1
ATOM 1447 C C . GLY A 1 181 ? 12.016 21.781 -0.593 1 91.94 181 GLY A C 1
ATOM 1448 O O . GLY A 1 181 ? 12.594 22.406 -1.487 1 91.94 181 GLY A O 1
ATOM 1449 N N . LEU A 1 182 ? 11.125 20.875 -0.827 1 92.25 182 LEU A N 1
ATOM 1450 C CA . LEU A 1 182 ? 10.648 20.734 -2.195 1 92.25 182 LEU A CA 1
ATOM 1451 C C . LEU A 1 182 ? 9.883 21.969 -2.639 1 92.25 182 LEU A C 1
ATOM 1453 O O . LEU A 1 182 ? 9.156 22.578 -1.848 1 92.25 182 LEU A O 1
ATOM 1457 N N . VAL A 1 183 ? 10.086 22.328 -3.865 1 90.88 183 VAL A N 1
ATOM 1458 C CA . VAL A 1 183 ? 9.352 23.453 -4.449 1 90.88 183 VAL A CA 1
ATOM 1459 C C . VAL A 1 183 ? 7.926 23.016 -4.785 1 90.88 183 VAL A C 1
ATOM 1461 O O . VAL A 1 183 ? 7.723 22.141 -5.633 1 90.88 183 VAL A O 1
ATOM 1464 N N . LEU A 1 184 ? 7.012 23.625 -4.184 1 94 184 LEU A N 1
ATOM 1465 C CA . LEU A 1 184 ? 5.637 23.156 -4.301 1 94 184 LEU A CA 1
ATOM 1466 C C . LEU A 1 184 ? 4.801 24.094 -5.156 1 94 184 LEU A C 1
ATOM 1468 O O . LEU A 1 184 ? 3.65 23.797 -5.48 1 94 184 LEU A O 1
ATOM 1472 N N . THR A 1 185 ? 5.312 25.219 -5.629 1 88.94 185 THR A N 1
ATOM 1473 C CA . THR A 1 185 ? 4.594 26.25 -6.363 1 88.94 185 THR A CA 1
ATOM 1474 C C . THR A 1 185 ? 4.156 25.734 -7.73 1 88.94 185 THR A C 1
ATOM 1476 O O . THR A 1 185 ? 3.23 26.281 -8.336 1 88.94 185 THR A O 1
ATOM 1479 N N . SER A 1 186 ? 4.766 24.719 -8.25 1 92.69 186 SER A N 1
ATOM 1480 C CA . SER A 1 186 ? 4.461 24.172 -9.57 1 92.69 186 SER A CA 1
ATOM 1481 C C . SER A 1 186 ? 3.25 23.25 -9.516 1 92.69 186 SER A C 1
ATOM 1483 O O . SER A 1 186 ? 2.74 22.828 -10.555 1 92.69 186 SER A O 1
ATOM 1485 N N . TYR A 1 187 ? 2.793 22.953 -8.297 1 95.38 187 TYR A N 1
ATOM 1486 C CA . TYR A 1 187 ? 1.693 22.016 -8.133 1 95.38 187 TYR A CA 1
ATOM 1487 C C . TYR A 1 187 ? 0.433 22.719 -7.652 1 95.38 187 TYR A C 1
ATOM 1489 O O . TYR A 1 187 ? -0.013 22.516 -6.52 1 95.38 187 TYR A O 1
ATOM 1497 N N . SER A 1 188 ? -0.222 23.406 -8.594 1 94.44 188 SER A N 1
ATOM 1498 C CA . SER A 1 188 ? -1.316 24.312 -8.25 1 94.44 188 SER A CA 1
ATOM 1499 C C . SER A 1 188 ? -2.555 23.547 -7.809 1 94.44 188 SER A C 1
ATOM 1501 O O . SER A 1 188 ? -3.264 23.969 -6.895 1 94.44 188 SER A O 1
ATOM 1503 N N . LYS A 1 189 ? -2.875 22.469 -8.516 1 96.31 189 LYS A N 1
ATOM 1504 C CA . LYS A 1 189 ? -4.039 21.672 -8.125 1 96.31 189 LYS A CA 1
ATOM 1505 C C . LYS A 1 189 ? -3.85 21.062 -6.738 1 96.31 189 LYS A C 1
ATOM 1507 O O . LYS A 1 189 ? -4.766 21.094 -5.914 1 96.31 189 LYS A O 1
ATOM 1512 N N . TYR A 1 190 ? -2.637 20.578 -6.484 1 96.81 190 TYR A N 1
ATOM 1513 C CA . TYR A 1 190 ? -2.324 19.984 -5.188 1 96.81 190 TYR A CA 1
ATOM 1514 C C . TYR A 1 190 ? -2.375 21.031 -4.082 1 96.81 190 TYR A C 1
ATOM 1516 O O . TYR A 1 190 ? -2.922 20.781 -3.008 1 96.81 190 TYR A O 1
ATOM 1524 N N . THR A 1 191 ? -1.852 22.156 -4.359 1 95.06 191 THR A N 1
ATOM 1525 C CA . THR A 1 191 ? -1.875 23.25 -3.395 1 95.06 191 THR A CA 1
ATOM 1526 C C . THR A 1 191 ? -3.311 23.656 -3.076 1 95.06 191 THR A C 1
ATOM 1528 O O . THR A 1 191 ? -3.654 23.875 -1.914 1 95.06 191 THR A O 1
ATOM 1531 N N . ARG A 1 192 ? -4.098 23.734 -4.043 1 94.25 192 ARG A N 1
ATOM 1532 C CA . ARG A 1 192 ? -5.496 24.094 -3.842 1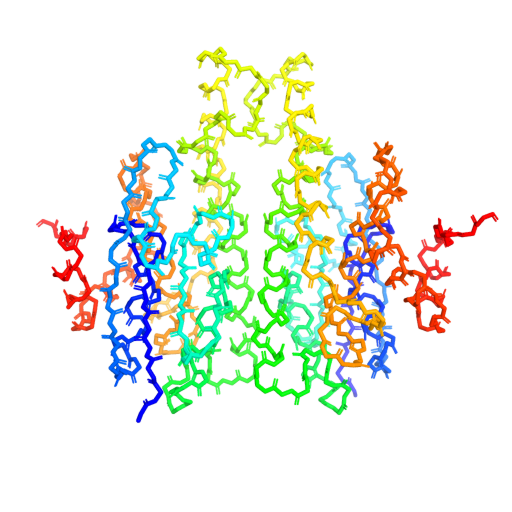 94.25 192 ARG A CA 1
ATOM 1533 C C . ARG A 1 192 ? -6.211 23.062 -2.979 1 94.25 192 ARG A C 1
ATOM 1535 O O . ARG A 1 192 ? -7.012 23.406 -2.111 1 94.25 192 ARG A O 1
ATOM 1542 N N . LEU A 1 193 ? -5.961 21.797 -3.26 1 96.19 193 LEU A N 1
ATOM 1543 C CA . LEU A 1 193 ? -6.539 20.734 -2.445 1 96.19 193 LEU A CA 1
ATOM 1544 C C . LEU A 1 193 ? -6.156 20.906 -0.979 1 96.19 193 LEU A C 1
ATOM 1546 O O . LEU A 1 193 ? -7.012 20.828 -0.096 1 96.19 193 LEU A O 1
ATOM 1550 N N . VAL A 1 194 ? -4.918 21.188 -0.733 1 95.75 194 VAL A N 1
ATOM 1551 C CA . VAL A 1 194 ? -4.398 21.328 0.625 1 95.75 194 VAL A CA 1
ATOM 1552 C C . VAL A 1 194 ? -5.027 22.547 1.298 1 95.75 194 VAL A C 1
ATOM 1554 O O . VAL A 1 194 ? -5.402 22.484 2.473 1 95.75 194 VAL A O 1
ATOM 1557 N N . GLU A 1 195 ? -5.156 23.594 0.57 1 93.44 195 GLU A N 1
ATOM 1558 C CA . GLU A 1 195 ? -5.812 24.781 1.092 1 93.44 195 GLU A CA 1
ATOM 1559 C C . GLU A 1 195 ? -7.246 24.484 1.513 1 93.44 195 GLU A C 1
ATOM 1561 O O . GLU A 1 195 ? -7.695 24.938 2.57 1 93.44 195 GLU A O 1
ATOM 1566 N N . ASN A 1 196 ? -7.922 23.781 0.732 1 93.25 196 ASN A N 1
ATOM 1567 C CA . ASN A 1 196 ? -9.305 23.422 1.023 1 93.25 196 ASN A CA 1
ATOM 1568 C C . ASN A 1 196 ? -9.406 22.531 2.26 1 93.25 196 ASN A C 1
ATOM 1570 O O . ASN A 1 196 ? -10.312 22.703 3.08 1 93.25 196 ASN A O 1
ATOM 1574 N N . ILE A 1 197 ? -8.523 21.656 2.359 1 94.94 197 ILE A N 1
ATOM 1575 C CA . ILE A 1 197 ? -8.5 20.734 3.484 1 94.94 197 ILE A CA 1
ATOM 1576 C C . ILE A 1 197 ? -8.242 21.5 4.781 1 94.94 197 ILE A C 1
ATOM 1578 O O . ILE A 1 197 ? -8.906 21.25 5.793 1 94.94 197 ILE A O 1
ATOM 1582 N N . GLU A 1 198 ? -7.359 22.391 4.754 1 94.5 198 GLU A N 1
ATOM 1583 C CA . GLU A 1 198 ? -6.949 23.078 5.969 1 94.5 198 GLU A CA 1
ATOM 1584 C C . GLU A 1 198 ? -8.047 24.016 6.465 1 94.5 198 GLU A C 1
ATOM 1586 O O . GLU A 1 198 ? -8.023 24.453 7.617 1 94.5 198 GLU A O 1
ATOM 1591 N N . LYS A 1 199 ? -8.977 24.391 5.617 1 94 199 LYS A N 1
ATOM 1592 C CA . LYS A 1 199 ? -10.086 25.266 6.004 1 94 199 LYS A CA 1
ATOM 1593 C C . LYS A 1 199 ? -11.102 24.516 6.859 1 94 199 LYS A C 1
ATOM 1595 O O . LYS A 1 199 ? -11.93 25.141 7.531 1 94 199 LYS A O 1
ATOM 1600 N N . ARG A 1 200 ? -10.992 23.281 6.824 1 96.06 200 ARG A N 1
ATOM 1601 C CA . ARG A 1 200 ? -11.969 22.484 7.562 1 96.06 200 ARG A CA 1
ATOM 1602 C C . ARG A 1 200 ? -11.719 22.562 9.062 1 96.06 200 ARG A C 1
ATOM 1604 O O . ARG A 1 200 ? -10.57 22.516 9.508 1 96.06 200 ARG A O 1
ATOM 1611 N N . GLU A 1 201 ? -12.797 22.625 9.828 1 97.19 201 GLU A N 1
ATOM 1612 C CA . GLU A 1 201 ? -12.695 22.719 11.281 1 97.19 201 GLU A CA 1
ATOM 1613 C C . GLU A 1 201 ? -12.055 21.469 11.875 1 97.19 201 GLU A C 1
ATOM 1615 O O . GLU A 1 201 ? -11.32 21.562 12.867 1 97.19 201 GLU A O 1
ATOM 1620 N N . THR A 1 202 ? -12.281 20.359 11.305 1 97.56 202 THR A N 1
ATOM 1621 C CA . THR A 1 202 ? -11.742 19.109 11.812 1 97.56 202 THR A CA 1
ATOM 1622 C C . THR A 1 202 ? -10.227 19.062 11.625 1 97.56 202 THR A C 1
ATOM 1624 O O . THR A 1 202 ? -9.508 18.516 12.461 1 97.56 202 THR A O 1
ATOM 1627 N N . VAL A 1 203 ? -9.719 19.656 10.57 1 97.25 203 VAL A N 1
ATOM 1628 C CA . VAL A 1 203 ? -8.281 19.719 10.328 1 97.25 203 VAL A CA 1
ATOM 1629 C C . VAL A 1 203 ? -7.629 20.703 11.305 1 97.25 203 VAL A C 1
ATOM 1631 O O . VAL A 1 203 ? -6.59 20.391 11.891 1 97.25 203 VAL A O 1
ATOM 1634 N N . LYS A 1 204 ? -8.281 21.797 11.523 1 97 204 LYS A N 1
ATOM 1635 C CA . LYS A 1 204 ? -7.785 22.766 12.492 1 97 204 LYS A CA 1
ATOM 1636 C C . LYS A 1 204 ? -7.715 22.141 13.891 1 97 204 LYS A C 1
ATOM 1638 O O . LYS A 1 204 ? -6.738 22.359 14.617 1 97 204 LYS A O 1
ATOM 1643 N N . ALA A 1 205 ? -8.742 21.469 14.211 1 97.12 205 ALA A N 1
ATOM 1644 C CA . ALA A 1 205 ? -8.773 20.797 15.508 1 97.12 205 ALA A CA 1
ATOM 1645 C C . ALA A 1 205 ? -7.617 19.812 15.641 1 97.12 205 ALA A C 1
ATOM 1647 O O . ALA A 1 205 ? -7 19.703 16.703 1 97.12 205 ALA A O 1
ATOM 1648 N N . THR A 1 206 ? -7.332 19.062 14.578 1 97.94 206 THR A N 1
ATOM 1649 C CA . THR A 1 206 ? -6.242 18.078 14.586 1 97.94 206 THR A CA 1
ATOM 1650 C C . THR A 1 206 ? -4.895 18.781 14.742 1 97.94 206 THR A C 1
ATOM 1652 O O . THR A 1 206 ? -4.055 18.359 15.531 1 97.94 206 THR A O 1
ATOM 1655 N N . LEU A 1 207 ? -4.699 19.875 13.984 1 97.44 207 LEU A N 1
ATOM 1656 C CA . LEU A 1 207 ? -3.457 20.625 14.062 1 97.44 207 LEU A CA 1
ATOM 1657 C C . LEU A 1 207 ? -3.234 21.156 15.477 1 97.44 207 LEU A C 1
ATOM 1659 O O . LEU A 1 207 ? -2.123 21.078 16 1 97.44 207 LEU A O 1
ATOM 1663 N N . GLU A 1 208 ? -4.293 21.641 16.062 1 96.81 208 GLU A N 1
ATOM 1664 C CA . GLU A 1 208 ? -4.207 22.141 17.422 1 96.81 208 GLU A CA 1
ATOM 1665 C C . GLU A 1 208 ? -3.824 21.016 18.391 1 96.81 208 GLU A C 1
ATOM 1667 O O . GLU A 1 208 ? -2.934 21.188 19.234 1 96.81 208 GLU A O 1
ATOM 1672 N N . LYS A 1 209 ? -4.449 19.922 18.25 1 96.44 209 LYS A N 1
ATOM 1673 C CA . LYS A 1 209 ? -4.199 18.797 19.141 1 96.44 209 LYS A CA 1
ATOM 1674 C C . LYS A 1 209 ? -2.771 18.281 18.984 1 96.44 209 LYS A C 1
ATOM 1676 O O . LYS A 1 209 ? -2.164 17.828 19.953 1 96.44 209 LYS A O 1
ATOM 1681 N N . GLU A 1 210 ? -2.266 18.344 17.75 1 96.5 210 GLU A N 1
ATOM 1682 C CA . GLU A 1 210 ? -0.922 17.828 17.5 1 96.5 210 GLU A CA 1
ATOM 1683 C C . GLU A 1 210 ? 0.13 18.922 17.703 1 96.5 210 GLU A C 1
ATOM 1685 O O . GLU A 1 210 ? 1.329 18.656 17.578 1 96.5 210 GLU A O 1
ATOM 1690 N N . GLY A 1 211 ? -0.272 20.094 17.953 1 96.44 211 GLY A N 1
ATOM 1691 C CA . GLY A 1 211 ? 0.655 21.203 18.156 1 96.44 211 GLY A CA 1
ATOM 1692 C C . GLY A 1 211 ? 1.367 21.609 16.875 1 96.44 211 GLY A C 1
ATOM 1693 O O . GLY A 1 211 ? 2.566 21.891 16.891 1 96.44 211 GLY A O 1
ATOM 1694 N N . LEU A 1 212 ? 0.637 21.562 15.805 1 96.25 212 LEU A N 1
ATOM 1695 C CA . LEU A 1 212 ? 1.215 21.891 14.508 1 96.25 212 LEU A CA 1
ATOM 1696 C C . LEU A 1 212 ? 0.623 23.172 13.961 1 96.25 212 LEU A C 1
ATOM 1698 O O . LEU A 1 212 ? -0.562 23.453 14.156 1 96.25 212 LEU A O 1
ATOM 1702 N N . ASP A 1 213 ? 1.386 23.875 13.211 1 94.38 213 ASP A N 1
ATOM 1703 C CA . ASP A 1 213 ? 0.913 25.078 12.516 1 94.38 213 ASP A CA 1
ATOM 1704 C C . ASP A 1 213 ? 0.341 24.719 11.141 1 94.38 213 ASP A C 1
ATOM 1706 O O . ASP A 1 213 ? 0.718 23.703 10.547 1 94.38 213 ASP A O 1
ATOM 1710 N N . SER A 1 214 ? -0.566 25.547 10.734 1 93.88 214 SER A N 1
ATOM 1711 C CA . SER A 1 214 ? -0.983 25.438 9.336 1 93.88 214 SER A CA 1
ATOM 1712 C C . SER A 1 214 ? 0.195 25.641 8.391 1 93.88 214 SER A C 1
ATOM 1714 O O . SER A 1 214 ? 1.091 26.438 8.672 1 93.88 214 SER A O 1
ATOM 1716 N N . ILE A 1 215 ? 0.214 24.906 7.355 1 88.19 215 ILE A N 1
ATOM 1717 C CA . ILE A 1 215 ? 1.368 25 6.469 1 88.19 215 ILE A CA 1
ATOM 1718 C C . ILE A 1 215 ? 1.125 26.062 5.406 1 88.19 215 ILE A C 1
ATOM 1720 O O . ILE A 1 215 ? 2.035 26.422 4.656 1 88.19 215 ILE A O 1
ATOM 1724 N N . LEU A 1 216 ? -0.08 26.391 5.113 1 74.5 216 LEU A N 1
ATOM 1725 C CA . LEU A 1 216 ? -0.374 27.438 4.141 1 74.5 216 LEU A CA 1
ATOM 1726 C C . LEU A 1 216 ? -0.36 28.812 4.805 1 74.5 216 LEU A C 1
ATOM 1728 O O . LEU A 1 216 ? -0.499 29.828 4.125 1 74.5 216 LEU A O 1
ATOM 1732 N N . SER A 1 217 ? -0.395 28.891 6.109 1 56.59 217 SER A N 1
ATOM 1733 C CA . SER A 1 217 ? -0.352 30.234 6.707 1 56.59 217 SER A CA 1
ATOM 1734 C C . SER A 1 217 ? 0.832 31.031 6.18 1 56.59 217 SER A C 1
ATOM 1736 O O . SER A 1 217 ? 1.977 30.578 6.25 1 56.59 217 SER A O 1
ATOM 1738 N N . LEU A 1 218 ? 0.532 31.609 5.031 1 40.38 218 LEU A N 1
ATOM 1739 C CA . LEU A 1 218 ? 1.275 32.75 4.52 1 40.38 218 LEU A CA 1
ATOM 1740 C C . LEU A 1 218 ? 1.712 33.688 5.66 1 40.38 218 LEU A C 1
ATOM 1742 O O . LEU A 1 218 ? 0.979 33.844 6.637 1 40.38 218 LEU A O 1
ATOM 1746 N N . MET B 1 1 ? -21.812 -8.055 -21.281 1 61.84 1 MET B N 1
ATOM 1747 C CA . MET B 1 1 ? -20.953 -8.328 -20.141 1 61.84 1 MET B CA 1
ATOM 1748 C C . MET B 1 1 ? -19.781 -7.355 -20.094 1 61.84 1 MET B C 1
ATOM 1750 O O . MET B 1 1 ? -19.312 -6.891 -21.141 1 61.84 1 MET B O 1
ATOM 1754 N N . THR B 1 2 ? -19.422 -6.812 -18.859 1 82.56 2 THR B N 1
ATOM 1755 C CA . THR B 1 2 ? -18.359 -5.816 -18.797 1 82.56 2 THR B CA 1
ATOM 1756 C C . THR B 1 2 ? -17.031 -6.406 -19.297 1 82.56 2 THR B C 1
ATOM 1758 O O . THR B 1 2 ? -16.672 -7.527 -18.922 1 82.56 2 THR B O 1
ATOM 1761 N N . ASP B 1 3 ? -16.453 -5.816 -20.297 1 95.06 3 ASP B N 1
ATOM 1762 C CA . ASP B 1 3 ? -15.164 -6.242 -20.844 1 95.06 3 ASP B CA 1
ATOM 1763 C C . ASP B 1 3 ? -14.047 -6.055 -19.812 1 95.06 3 ASP B C 1
ATOM 1765 O O . ASP B 1 3 ? -13.844 -4.953 -19.312 1 95.06 3 ASP B O 1
ATOM 1769 N N . ILE B 1 4 ? -13.461 -7.16 -19.484 1 98.38 4 ILE B N 1
ATOM 1770 C CA . ILE B 1 4 ? -12.375 -7.125 -18.516 1 98.38 4 ILE B CA 1
ATOM 1771 C C . ILE B 1 4 ? -11.062 -7.531 -19.188 1 98.38 4 ILE B C 1
ATOM 1773 O O . ILE B 1 4 ? -11.008 -8.555 -19.875 1 98.38 4 ILE B O 1
ATOM 1777 N N . LYS B 1 5 ? -9.984 -6.695 -19.062 1 98.06 5 LYS B N 1
ATOM 1778 C CA . LYS B 1 5 ? -8.633 -7.008 -19.516 1 98.06 5 LYS B CA 1
ATOM 1779 C C . LYS B 1 5 ? -7.625 -6.926 -18.375 1 98.06 5 LYS B C 1
ATOM 1781 O O . LYS B 1 5 ? -7.664 -5.996 -17.578 1 98.06 5 LYS B O 1
ATOM 1786 N N . LEU B 1 6 ? -6.809 -7.898 -18.266 1 98.31 6 LEU B N 1
ATOM 1787 C CA . LEU B 1 6 ? -5.738 -7.898 -17.281 1 98.31 6 LEU B CA 1
ATOM 1788 C C . LEU B 1 6 ? -4.375 -7.809 -17.953 1 98.31 6 LEU B C 1
ATOM 1790 O O . LEU B 1 6 ? -4.039 -8.641 -18.812 1 98.31 6 LEU B O 1
ATOM 1794 N N . PHE B 1 7 ? -3.633 -6.809 -17.672 1 97.31 7 PHE B N 1
ATOM 1795 C CA . PHE B 1 7 ? -2.246 -6.711 -18.109 1 97.31 7 PHE B CA 1
ATOM 1796 C C . PHE B 1 7 ? -1.312 -7.371 -17.109 1 97.31 7 PHE B C 1
ATOM 1798 O O . PHE B 1 7 ? -1.308 -7.008 -15.93 1 97.31 7 PHE B O 1
ATOM 1805 N N . PHE B 1 8 ? -0.548 -8.344 -17.594 1 95.56 8 PHE B N 1
ATOM 1806 C CA . PHE B 1 8 ? 0.264 -9.117 -16.656 1 95.56 8 PHE B CA 1
ATOM 1807 C C . PHE B 1 8 ? 1.64 -9.406 -17.25 1 95.56 8 PHE B C 1
ATOM 1809 O O . PHE B 1 8 ? 1.835 -9.297 -18.469 1 95.56 8 PHE B O 1
ATOM 1816 N N . TRP B 1 9 ? 2.584 -9.625 -16.406 1 94.69 9 TRP B N 1
ATOM 1817 C CA . TRP B 1 9 ? 3.9 -10.172 -16.719 1 94.69 9 TRP B CA 1
ATOM 1818 C C . TRP B 1 9 ? 4.152 -11.469 -15.961 1 94.69 9 TRP B C 1
ATOM 1820 O O . TRP B 1 9 ? 4.031 -11.508 -14.734 1 94.69 9 TRP B O 1
ATOM 1830 N N . PRO B 1 10 ? 4.516 -12.516 -16.688 1 94.25 10 PRO B N 1
ATOM 1831 C CA . PRO B 1 10 ? 4.66 -13.812 -16.016 1 94.25 10 PRO B CA 1
ATOM 1832 C C . PRO B 1 10 ? 5.613 -13.758 -14.828 1 94.25 10 PRO B C 1
ATOM 1834 O O . PRO B 1 10 ? 6.75 -13.297 -14.961 1 94.25 10 PRO B O 1
ATOM 1837 N N . GLY B 1 11 ? 5.109 -14.164 -13.758 1 92.38 11 GLY B N 1
ATOM 1838 C CA . GLY B 1 11 ? 5.93 -14.273 -12.562 1 92.38 11 GLY B CA 1
ATOM 1839 C C . GLY B 1 11 ? 5.961 -13 -11.742 1 92.38 11 GLY B C 1
ATOM 1840 O O . GLY B 1 11 ? 6.508 -12.977 -10.633 1 92.38 11 GLY B O 1
ATOM 1841 N N . SER B 1 12 ? 5.379 -11.961 -12.266 1 94.25 12 SER B N 1
ATOM 1842 C CA . SER B 1 12 ? 5.281 -10.719 -11.5 1 94.25 12 SER B CA 1
ATOM 1843 C C . SER B 1 12 ? 4.141 -10.781 -10.492 1 94.25 12 SER B C 1
ATOM 1845 O O . SER B 1 12 ? 3.5 -11.82 -10.336 1 94.25 12 SER B O 1
ATOM 1847 N N . CYS B 1 13 ? 3.959 -9.688 -9.805 1 96.19 13 CYS B N 1
ATOM 1848 C CA . CYS B 1 13 ? 2.896 -9.641 -8.805 1 96.19 13 CYS B CA 1
ATOM 1849 C C . CYS B 1 13 ? 1.526 -9.773 -9.461 1 96.19 13 CYS B C 1
ATOM 1851 O O . CYS B 1 13 ? 0.536 -10.062 -8.789 1 96.19 13 CYS B O 1
ATOM 1853 N N . SER B 1 14 ? 1.43 -9.617 -10.758 1 97.38 14 SER B N 1
ATOM 1854 C CA . SER B 1 14 ? 0.154 -9.695 -11.461 1 97.38 14 SER B CA 1
ATOM 1855 C C . SER B 1 14 ? -0.404 -11.117 -11.438 1 97.38 14 SER B C 1
ATOM 1857 O O . SER B 1 14 ? -1.569 -11.336 -11.781 1 97.38 14 SER B O 1
ATOM 1859 N N . ILE B 1 15 ? 0.395 -12.094 -11.008 1 97.88 15 ILE B N 1
ATOM 1860 C CA . ILE B 1 15 ? -0.093 -13.469 -10.891 1 97.88 15 ILE B CA 1
ATOM 1861 C C . ILE B 1 15 ? -1.239 -13.523 -9.883 1 97.88 15 ILE B C 1
ATOM 1863 O O . ILE B 1 15 ? -2.158 -14.328 -10.023 1 97.88 15 ILE B O 1
ATOM 1867 N N . ALA B 1 16 ? -1.199 -12.625 -8.953 1 98.25 16 ALA B N 1
ATOM 1868 C CA . ALA B 1 16 ? -2.195 -12.633 -7.883 1 98.25 16 ALA B CA 1
ATOM 1869 C C . ALA B 1 16 ? -3.57 -12.242 -8.414 1 98.25 16 ALA B C 1
ATOM 1871 O O . ALA B 1 16 ? -4.539 -12.992 -8.273 1 98.25 16 ALA B O 1
ATOM 1872 N N . PRO B 1 17 ? -3.711 -11.047 -9.047 1 98.69 17 PRO B N 1
ATOM 1873 C CA . PRO B 1 17 ? -5.031 -10.758 -9.602 1 98.69 17 PRO B CA 1
ATOM 1874 C C . PRO B 1 17 ? -5.43 -11.727 -10.719 1 98.69 17 PRO B C 1
ATOM 1876 O O . PRO B 1 17 ? -6.621 -11.953 -10.945 1 98.69 17 PRO B O 1
ATOM 1879 N N . HIS B 1 18 ? -4.453 -12.281 -11.406 1 98.69 18 HIS B N 1
ATOM 1880 C CA . HIS B 1 18 ? -4.75 -13.32 -12.391 1 98.69 18 HIS B CA 1
ATOM 1881 C C . HIS B 1 18 ? -5.449 -14.508 -11.734 1 98.69 18 HIS B C 1
ATOM 1883 O O . HIS B 1 18 ? -6.477 -14.977 -12.234 1 98.69 18 HIS B O 1
ATOM 1889 N N . ILE B 1 19 ? -4.953 -14.977 -10.648 1 98.56 19 ILE B N 1
ATOM 1890 C CA . ILE B 1 19 ? -5.566 -16.047 -9.859 1 98.56 19 ILE B CA 1
ATOM 1891 C C . ILE B 1 19 ? -6.953 -15.602 -9.391 1 98.56 19 ILE B C 1
ATOM 1893 O O . ILE B 1 19 ? -7.922 -16.359 -9.492 1 98.56 19 ILE B O 1
ATOM 1897 N N . LEU B 1 20 ? -7.062 -14.367 -8.922 1 98.75 20 LEU B N 1
ATOM 1898 C CA . LEU B 1 20 ? -8.312 -13.867 -8.359 1 98.75 20 LEU B CA 1
ATOM 1899 C C . LEU B 1 20 ? -9.406 -13.844 -9.422 1 98.75 20 LEU B C 1
ATOM 1901 O O . LEU B 1 20 ? -10.578 -14.094 -9.117 1 98.75 20 LEU B O 1
ATOM 1905 N N . LEU B 1 21 ? -9.039 -13.477 -10.609 1 98.75 21 LEU B N 1
ATOM 1906 C CA . LEU B 1 21 ? -10.023 -13.453 -11.695 1 98.75 21 LEU B CA 1
ATOM 1907 C C . LEU B 1 21 ? -10.562 -14.852 -11.969 1 98.75 21 LEU B C 1
ATOM 1909 O O . LEU B 1 21 ? -11.758 -15.023 -12.227 1 98.75 21 LEU B O 1
ATOM 1913 N N . HIS B 1 22 ? -9.719 -15.836 -11.914 1 98.56 22 HIS B N 1
ATOM 1914 C CA . HIS B 1 22 ? -10.164 -17.219 -12.07 1 98.56 22 HIS B CA 1
ATOM 1915 C C . HIS B 1 22 ? -11.031 -17.656 -10.898 1 98.56 22 HIS B C 1
ATOM 1917 O O . HIS B 1 22 ? -12.062 -18.312 -11.094 1 98.56 22 HIS B O 1
ATOM 1923 N N . GLU B 1 23 ? -10.617 -17.312 -9.695 1 98.38 23 GLU B N 1
ATOM 1924 C CA . GLU B 1 23 ? -11.414 -17.625 -8.508 1 98.38 23 GLU B CA 1
ATOM 1925 C C . GLU B 1 23 ? -12.797 -16.984 -8.586 1 98.38 23 GLU B C 1
ATOM 1927 O O . GLU B 1 23 ? -13.781 -17.562 -8.117 1 98.38 23 GLU B O 1
ATOM 1932 N N . ALA B 1 24 ? -12.836 -15.812 -9.172 1 98.19 24 ALA B N 1
ATOM 1933 C CA . ALA B 1 24 ? -14.078 -15.047 -9.289 1 98.19 24 ALA B CA 1
ATOM 1934 C C . ALA B 1 24 ? -14.984 -15.641 -10.359 1 98.19 24 ALA B C 1
ATOM 1936 O O . ALA B 1 24 ? -16.172 -15.328 -10.414 1 98.19 24 ALA B O 1
ATOM 1937 N N . GLY B 1 25 ? -14.406 -16.438 -11.227 1 97.56 25 GLY B N 1
ATOM 1938 C CA . GLY B 1 25 ? -15.172 -17 -12.328 1 97.56 25 GLY B CA 1
ATOM 1939 C C . GLY B 1 25 ? -15.523 -15.977 -13.391 1 97.56 25 GLY B C 1
ATOM 1940 O O . GLY B 1 25 ? -16.547 -16.109 -14.062 1 97.56 25 GLY B O 1
ATOM 1941 N N . LEU B 1 26 ? -14.734 -14.992 -13.508 1 97.81 26 LEU B N 1
ATOM 1942 C CA . LEU B 1 26 ? -14.992 -13.93 -14.477 1 97.81 26 LEU B CA 1
ATOM 1943 C C . LEU B 1 26 ? -14.297 -14.219 -15.797 1 97.81 26 LEU B C 1
ATOM 1945 O O . LEU B 1 26 ? -13.172 -14.719 -15.82 1 97.81 26 LEU B O 1
ATOM 1949 N N . ASP B 1 27 ? -14.992 -13.906 -16.828 1 97.38 27 ASP B N 1
ATOM 1950 C CA . ASP B 1 27 ? -14.344 -13.891 -18.141 1 97.38 27 ASP B CA 1
ATOM 1951 C C . ASP B 1 27 ? -13.469 -12.648 -18.297 1 97.38 27 ASP B C 1
ATOM 1953 O O . ASP B 1 27 ? -13.875 -11.547 -17.922 1 97.38 27 ASP B O 1
ATOM 1957 N N . PHE B 1 28 ? -12.297 -12.906 -18.812 1 98.19 28 PHE B N 1
ATOM 1958 C CA . PHE B 1 28 ? -11.398 -11.781 -19.031 1 98.19 28 PHE B CA 1
ATOM 1959 C C . PHE B 1 28 ? -10.391 -12.102 -20.125 1 98.19 28 PHE B C 1
ATOM 1961 O O . PHE B 1 28 ? -10.211 -13.266 -20.484 1 98.19 28 PHE B O 1
ATOM 1968 N N . THR B 1 29 ? -9.766 -11.047 -20.656 1 97.38 29 THR B N 1
ATOM 1969 C CA . THR B 1 29 ? -8.695 -11.164 -21.625 1 97.38 29 THR B CA 1
ATOM 1970 C C . THR B 1 29 ? -7.344 -10.852 -20.984 1 97.38 29 THR B C 1
ATOM 1972 O O . THR B 1 29 ? -7.082 -9.719 -20.578 1 97.38 29 THR B O 1
ATOM 1975 N N . PRO B 1 30 ? -6.504 -11.859 -20.859 1 96.88 30 PRO B N 1
ATOM 1976 C CA . PRO B 1 30 ? -5.145 -11.586 -20.391 1 96.88 30 PRO B CA 1
ATOM 1977 C C . PRO B 1 30 ? -4.25 -10.992 -21.469 1 96.88 30 PRO B C 1
ATOM 1979 O O . PRO B 1 30 ? -4.207 -11.516 -22.594 1 96.88 30 PRO B O 1
ATOM 1982 N N . LEU B 1 31 ? -3.629 -9.914 -21.219 1 96 31 LEU B N 1
ATOM 1983 C CA . LEU B 1 31 ? -2.705 -9.258 -22.125 1 96 31 LEU B CA 1
ATOM 1984 C C . LEU B 1 31 ? -1.297 -9.211 -21.547 1 96 31 LEU B C 1
ATOM 1986 O O . LEU B 1 31 ? -1.052 -8.508 -20.562 1 96 31 LEU B O 1
ATOM 1990 N N . LYS B 1 32 ? -0.433 -9.922 -22.141 1 94.25 32 LYS B N 1
ATOM 1991 C CA . LYS B 1 32 ? 0.946 -10.008 -21.672 1 94.25 32 LYS B CA 1
ATOM 1992 C C . LYS B 1 32 ? 1.72 -8.734 -22 1 94.25 32 LYS B C 1
ATOM 1994 O O . LYS B 1 32 ? 1.655 -8.234 -23.125 1 94.25 32 LYS B O 1
ATOM 1999 N N . VAL B 1 33 ? 2.373 -8.242 -20.969 1 93.94 33 VAL B N 1
ATOM 2000 C CA . VAL B 1 33 ? 3.275 -7.113 -21.188 1 93.94 33 VAL B CA 1
ATOM 2001 C C . VAL B 1 33 ? 4.695 -7.625 -21.406 1 93.94 33 VAL B C 1
ATOM 2003 O O . VAL B 1 33 ? 5 -8.781 -21.109 1 93.94 33 VAL B O 1
ATOM 2006 N N . GLU B 1 34 ? 5.492 -6.754 -21.984 1 87.31 34 GLU B N 1
ATOM 2007 C CA . GLU B 1 34 ? 6.883 -7.125 -22.234 1 87.31 34 GLU B CA 1
ATOM 2008 C C . GLU B 1 34 ? 7.828 -6.336 -21.328 1 87.31 34 GLU B C 1
ATOM 2010 O O . GLU B 1 34 ? 7.484 -5.25 -20.859 1 87.31 34 GLU B O 1
ATOM 2015 N N . ALA B 1 35 ? 8.852 -7.113 -20.984 1 80.44 35 ALA B N 1
ATOM 2016 C CA . ALA B 1 35 ? 9.891 -6.418 -20.234 1 80.44 35 ALA B CA 1
ATOM 2017 C C . ALA B 1 35 ? 11.008 -5.941 -21.156 1 80.44 35 ALA B C 1
ATOM 2019 O O . ALA B 1 35 ? 11.508 -6.711 -21.984 1 80.44 35 ALA B O 1
ATOM 2020 N N . ARG B 1 36 ? 11.188 -4.715 -21.328 1 76.19 36 ARG B N 1
ATOM 2021 C CA . ARG B 1 36 ? 12.344 -4.141 -22.016 1 76.19 36 ARG B CA 1
ATOM 2022 C C . ARG B 1 36 ? 13.32 -3.529 -21.016 1 76.19 36 ARG B C 1
ATOM 2024 O O . ARG B 1 36 ? 13.172 -2.367 -20.625 1 76.19 36 ARG B O 1
ATOM 2031 N N . GLY B 1 37 ? 14.297 -4.273 -20.797 1 65.88 37 GLY B N 1
ATOM 2032 C CA . GLY B 1 37 ? 15.148 -3.861 -19.688 1 65.88 37 GLY B CA 1
ATOM 2033 C C . GLY B 1 37 ? 14.43 -3.844 -18.359 1 65.88 37 GLY B C 1
ATOM 2034 O O . GLY B 1 37 ? 13.875 -4.859 -17.922 1 65.88 37 GLY B O 1
ATOM 2035 N N . ASN B 1 38 ? 14.461 -2.68 -17.828 1 64.25 38 ASN B N 1
ATOM 2036 C CA . ASN B 1 38 ? 13.867 -2.562 -16.5 1 64.25 38 ASN B CA 1
ATOM 2037 C C . ASN B 1 38 ? 12.477 -1.948 -16.562 1 64.25 38 ASN B C 1
ATOM 2039 O O . ASN B 1 38 ? 11.898 -1.601 -15.531 1 64.25 38 ASN B O 1
ATOM 2043 N N . GLU B 1 39 ? 12.023 -1.874 -17.781 1 72.25 39 GLU B N 1
ATOM 2044 C CA . GLU B 1 39 ? 10.727 -1.224 -17.938 1 72.25 39 GLU B CA 1
ATOM 2045 C C . GLU B 1 39 ? 9.703 -2.178 -18.531 1 72.25 39 GLU B C 1
ATOM 2047 O O . GLU B 1 39 ? 10.055 -3.08 -19.297 1 72.25 39 GLU B O 1
ATOM 2052 N N . MET B 1 40 ? 8.516 -1.959 -18.094 1 80.19 40 MET B N 1
ATOM 2053 C CA . MET B 1 40 ? 7.414 -2.707 -18.688 1 80.19 40 MET B CA 1
ATOM 2054 C C . MET B 1 40 ? 6.863 -1.976 -19.906 1 80.19 40 MET B C 1
ATOM 2056 O O . MET B 1 40 ? 6.645 -0.763 -19.875 1 80.19 40 MET B O 1
ATOM 2060 N N . VAL B 1 41 ? 6.738 -2.707 -20.953 1 83.38 41 VAL B N 1
ATOM 2061 C CA . VAL B 1 41 ? 6.191 -2.17 -22.203 1 83.38 41 VAL B CA 1
ATOM 2062 C C . VAL B 1 41 ? 4.844 -2.818 -22.5 1 83.38 41 VAL B C 1
ATOM 2064 O O . VAL B 1 41 ? 4.758 -4.035 -22.672 1 83.38 41 VAL B O 1
ATOM 2067 N N . PHE B 1 42 ? 3.885 -1.93 -22.516 1 88.69 42 PHE B N 1
ATOM 2068 C CA . PHE B 1 42 ? 2.529 -2.406 -22.766 1 88.69 42 PHE B CA 1
ATOM 2069 C C . PHE B 1 42 ? 2.295 -2.609 -24.266 1 88.69 42 PHE B C 1
ATOM 2071 O O . PHE B 1 42 ? 3.004 -2.035 -25.094 1 88.69 42 PHE B O 1
ATOM 2078 N N . PRO B 1 43 ? 1.282 -3.43 -24.562 1 88.12 43 PRO B N 1
ATOM 2079 C CA . PRO B 1 43 ? 0.956 -3.609 -25.984 1 88.12 43 PRO B CA 1
ATOM 2080 C C . PRO B 1 43 ? 0.649 -2.289 -26.688 1 88.12 43 PRO B C 1
ATOM 2082 O O . PRO B 1 43 ? 0.191 -1.337 -26.047 1 88.12 43 PRO B O 1
ATOM 2085 N N . GLN B 1 44 ? 0.828 -2.256 -27.891 1 84.75 44 GLN B N 1
ATOM 2086 C CA . GLN B 1 44 ? 0.8 -1.038 -28.688 1 84.75 44 GLN B CA 1
ATOM 2087 C C . 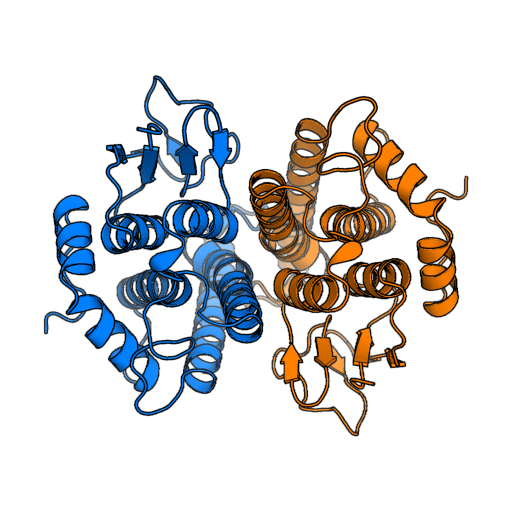GLN B 1 44 ? -0.506 -0.275 -28.484 1 84.75 44 GLN B C 1
ATOM 2089 O O . GLN B 1 44 ? -0.495 0.942 -28.297 1 84.75 44 GLN B O 1
ATOM 2094 N N . ASP B 1 45 ? -1.616 -0.963 -28.516 1 88.94 45 ASP B N 1
ATOM 2095 C CA . ASP B 1 45 ? -2.932 -0.339 -28.422 1 88.94 45 ASP B CA 1
ATOM 2096 C C . ASP B 1 45 ? -3.186 0.188 -27.016 1 88.94 45 ASP B C 1
ATOM 2098 O O . ASP B 1 45 ? -4.148 0.921 -26.781 1 88.94 45 ASP B O 1
ATOM 2102 N N . TYR B 1 46 ? -2.174 -0.132 -26.078 1 90.12 46 TYR B N 1
ATOM 2103 C CA . TYR B 1 46 ? -2.373 0.236 -24.688 1 90.12 46 TYR B CA 1
ATOM 2104 C C . TYR B 1 46 ? -1.123 0.893 -24.109 1 90.12 46 TYR B C 1
ATOM 2106 O O . TYR B 1 46 ? -0.881 0.831 -22.906 1 90.12 46 TYR B O 1
ATOM 2114 N N . ARG B 1 47 ? -0.36 1.475 -24.828 1 83 47 ARG B N 1
ATOM 2115 C CA . ARG B 1 47 ? 0.96 1.967 -24.438 1 83 47 ARG B CA 1
ATOM 2116 C C . ARG B 1 47 ? 0.859 3 -23.328 1 83 47 ARG B C 1
ATOM 2118 O O . ARG B 1 47 ? 1.748 3.094 -22.484 1 83 47 ARG B O 1
ATOM 2125 N N . ASP B 1 48 ? -0.269 3.672 -23.297 1 83.12 48 ASP B N 1
ATOM 2126 C CA . ASP B 1 48 ? -0.371 4.766 -22.344 1 83.12 48 ASP B CA 1
ATOM 2127 C C . ASP B 1 48 ? -1.356 4.426 -21.219 1 83.12 48 ASP B C 1
ATOM 2129 O O . ASP B 1 48 ? -1.873 5.32 -20.547 1 83.12 48 ASP B O 1
ATOM 2133 N N . VAL B 1 49 ? -1.58 3.172 -21.141 1 85.81 49 VAL B N 1
ATOM 2134 C CA . VAL B 1 49 ? -2.65 2.744 -20.25 1 85.81 49 VAL B CA 1
ATOM 2135 C C . VAL B 1 49 ? -2.26 3.029 -18.797 1 85.81 49 VAL B C 1
ATOM 2137 O O . VAL B 1 49 ? -3.117 3.322 -17.969 1 85.81 49 VAL B O 1
ATOM 2140 N N . ASN B 1 50 ? -0.962 2.877 -18.516 1 84.44 50 ASN B N 1
ATOM 2141 C CA . ASN B 1 50 ? -0.444 3.17 -17.188 1 84.44 50 ASN B CA 1
ATOM 2142 C C . ASN B 1 50 ? 0.87 3.943 -17.25 1 84.44 50 ASN B C 1
ATOM 2144 O O . ASN B 1 50 ? 1.928 3.357 -17.484 1 84.44 50 ASN B O 1
ATOM 2148 N N . PRO B 1 51 ? 0.804 5.164 -16.938 1 81.94 51 PRO B N 1
ATOM 2149 C CA . PRO B 1 51 ? 2.016 5.984 -17.016 1 81.94 51 PRO B CA 1
ATOM 2150 C C . PRO B 1 51 ? 3.102 5.531 -16.047 1 81.94 51 PRO B C 1
ATOM 2152 O O . PRO B 1 51 ? 4.277 5.852 -16.234 1 81.94 51 PRO B O 1
ATOM 2155 N N . LYS B 1 52 ? 2.75 4.781 -14.992 1 84.88 52 LYS B N 1
ATOM 2156 C CA . LYS B 1 52 ? 3.738 4.281 -14.039 1 84.88 52 LYS B CA 1
ATOM 2157 C C . LYS B 1 52 ? 4.508 3.096 -14.617 1 84.88 52 LYS B C 1
ATOM 2159 O O . LYS B 1 52 ? 5.539 2.693 -14.07 1 84.88 52 LYS B O 1
ATOM 2164 N N . MET B 1 53 ? 3.975 2.498 -15.656 1 79 53 MET B N 1
ATOM 2165 C CA . MET B 1 53 ? 4.605 1.4 -16.375 1 79 53 MET B CA 1
ATOM 2166 C C . MET B 1 53 ? 4.852 0.21 -15.461 1 79 53 MET B C 1
ATOM 2168 O O . MET B 1 53 ? 5.938 -0.369 -15.469 1 79 53 MET B O 1
ATOM 2172 N N . ARG B 1 54 ? 3.844 -0.076 -14.633 1 87.56 54 ARG B N 1
ATOM 2173 C CA . ARG B 1 54 ? 3.889 -1.214 -13.719 1 87.56 54 ARG B CA 1
ATOM 2174 C C . ARG B 1 54 ? 2.65 -2.09 -13.875 1 87.56 54 ARG B C 1
ATOM 2176 O O . ARG B 1 54 ? 1.607 -1.622 -14.336 1 87.56 54 ARG B O 1
ATOM 2183 N N . VAL B 1 55 ? 2.809 -3.27 -13.633 1 90.62 55 VAL B N 1
ATOM 2184 C CA . VAL B 1 55 ? 1.686 -4.191 -13.492 1 90.62 55 VAL B CA 1
ATOM 2185 C C . VAL B 1 55 ? 1.486 -4.535 -12.016 1 90.62 55 VAL B C 1
ATOM 2187 O O . VAL B 1 55 ? 2.414 -4.418 -11.219 1 90.62 55 VAL B O 1
ATOM 2190 N N . PRO B 1 56 ? 0.236 -4.781 -11.648 1 94.62 56 PRO B N 1
ATOM 2191 C CA . PRO B 1 56 ? -0.928 -5.113 -12.477 1 94.62 56 PRO B CA 1
ATOM 2192 C C . PRO B 1 56 ? -1.73 -3.879 -12.883 1 94.62 56 PRO B C 1
ATOM 2194 O O . PRO B 1 56 ? -1.761 -2.887 -12.148 1 94.62 56 PRO B O 1
ATOM 2197 N N . VAL B 1 57 ? -2.301 -3.986 -14.055 1 97.31 57 VAL B N 1
ATOM 2198 C CA . VAL B 1 57 ? -3.33 -3.068 -14.531 1 97.31 57 VAL B CA 1
ATOM 2199 C C . VAL B 1 57 ? -4.551 -3.859 -15 1 97.31 57 VAL B C 1
ATOM 2201 O O . VAL B 1 57 ? -4.414 -4.887 -15.664 1 97.31 57 VAL B O 1
ATOM 2204 N N . ILE B 1 58 ? -5.703 -3.457 -14.625 1 98.38 58 ILE B N 1
ATOM 2205 C CA . ILE B 1 58 ? -6.926 -4.082 -15.117 1 98.38 58 ILE B CA 1
ATOM 2206 C C . ILE B 1 58 ? -7.82 -3.023 -15.766 1 98.38 58 ILE B C 1
ATOM 2208 O O . ILE B 1 58 ? -7.914 -1.896 -15.273 1 98.38 58 ILE B O 1
ATOM 2212 N N . LEU B 1 59 ? -8.336 -3.33 -16.875 1 97.81 59 LEU B N 1
ATOM 2213 C CA . LEU B 1 59 ? -9.391 -2.543 -17.516 1 97.81 59 LEU B CA 1
ATOM 2214 C C . LEU B 1 59 ? -10.758 -3.174 -17.281 1 97.81 59 LEU B C 1
ATOM 2216 O O . LEU B 1 59 ? -10.945 -4.363 -17.547 1 97.81 59 LEU B O 1
ATOM 2220 N N . VAL B 1 60 ? -11.672 -2.457 -16.75 1 98.12 60 VAL B N 1
ATOM 2221 C CA . VAL B 1 60 ? -13.078 -2.838 -16.625 1 98.12 60 VAL B CA 1
ATOM 2222 C C . VAL B 1 60 ? -13.953 -1.83 -17.375 1 98.12 60 VAL B C 1
ATOM 2224 O O . VAL B 1 60 ? -14.234 -0.746 -16.859 1 98.12 60 VAL B O 1
ATOM 2227 N N . GLY B 1 61 ? -14.398 -2.223 -18.531 1 96.06 61 GLY B N 1
ATOM 2228 C CA . GLY B 1 61 ? -14.977 -1.218 -19.406 1 96.06 61 GLY B CA 1
ATOM 2229 C C . GLY B 1 61 ? -13.992 -0.121 -19.781 1 96.06 61 GLY B C 1
ATOM 2230 O O . GLY B 1 61 ? -12.914 -0.399 -20.312 1 96.06 61 GLY B O 1
ATOM 2231 N N . ASP B 1 62 ? -14.312 1.061 -19.391 1 93.75 62 ASP B N 1
ATOM 2232 C CA . ASP B 1 62 ? -13.469 2.197 -19.734 1 93.75 62 ASP B CA 1
ATOM 2233 C C . ASP B 1 62 ? -12.594 2.607 -18.547 1 93.75 62 ASP B C 1
ATOM 2235 O O . ASP B 1 62 ? -11.789 3.533 -18.656 1 93.75 62 ASP B O 1
ATOM 2239 N N . GLU B 1 63 ? -12.719 1.863 -17.531 1 96.69 63 GLU B N 1
ATOM 2240 C CA . GLU B 1 63 ? -11.984 2.227 -16.312 1 96.69 63 GLU B CA 1
ATOM 2241 C C . GLU B 1 63 ? -10.641 1.517 -16.266 1 96.69 63 GLU B C 1
ATOM 2243 O O . GLU B 1 63 ? -10.57 0.29 -16.359 1 96.69 63 GLU B O 1
ATOM 2248 N N . VAL B 1 64 ? -9.555 2.281 -16.141 1 97.25 64 VAL B N 1
ATOM 2249 C CA . VAL B 1 64 ? -8.219 1.742 -15.906 1 97.25 64 VAL B CA 1
ATOM 2250 C C . VAL B 1 64 ? -7.906 1.768 -14.414 1 97.25 64 VAL B C 1
ATOM 2252 O O . VAL B 1 64 ? -7.91 2.832 -13.789 1 97.25 64 VAL B O 1
ATOM 2255 N N . ILE B 1 65 ? -7.68 0.607 -13.852 1 98.31 65 ILE B N 1
ATOM 2256 C CA . ILE B 1 65 ? -7.391 0.518 -12.422 1 98.31 65 ILE B CA 1
ATOM 2257 C C . ILE B 1 65 ? -5.996 -0.062 -12.219 1 98.31 65 ILE B C 1
ATOM 2259 O O . ILE B 1 65 ? -5.645 -1.084 -12.812 1 98.31 65 ILE B O 1
ATOM 2263 N N . THR B 1 66 ? -5.234 0.674 -11.391 1 97.5 66 THR B N 1
ATOM 2264 C CA . THR B 1 66 ? -3.883 0.247 -11.039 1 97.5 66 THR B CA 1
ATOM 2265 C C . THR B 1 66 ? -3.766 0.008 -9.539 1 97.5 66 THR B C 1
ATOM 2267 O O . THR B 1 66 ? -4.766 0.042 -8.82 1 97.5 66 THR B O 1
ATOM 2270 N N . GLU B 1 67 ? -2.576 -0.253 -9.062 1 97.88 67 GLU B N 1
ATOM 2271 C CA . GLU B 1 67 ? -2.301 -0.531 -7.656 1 97.88 67 GLU B CA 1
ATOM 2272 C C . GLU B 1 67 ? -2.953 -1.838 -7.215 1 97.88 67 GLU B C 1
ATOM 2274 O O . GLU B 1 67 ? -4.176 -1.982 -7.285 1 97.88 67 GLU B O 1
ATOM 2279 N N . PHE B 1 68 ? -2.229 -2.652 -6.641 1 97.56 68 PHE B N 1
ATOM 2280 C CA . PHE B 1 68 ? -2.59 -4.043 -6.391 1 97.56 68 PHE B CA 1
ATOM 2281 C C . PHE B 1 68 ? -3.863 -4.129 -5.555 1 97.56 68 PHE B C 1
ATOM 2283 O O . PHE B 1 68 ? -4.84 -4.762 -5.965 1 97.56 68 PHE B O 1
ATOM 2290 N N . PRO B 1 69 ? -3.982 -3.447 -4.387 1 98.5 69 PRO B N 1
ATOM 2291 C CA . PRO B 1 69 ? -5.203 -3.576 -3.584 1 98.5 69 PRO B CA 1
ATOM 2292 C C . PRO B 1 69 ? -6.445 -3.066 -4.312 1 98.5 69 PRO B C 1
ATOM 2294 O O . PRO B 1 69 ? -7.531 -3.631 -4.156 1 98.5 69 PRO B O 1
ATOM 2297 N N . ALA B 1 70 ? -6.305 -2.02 -5.105 1 98.81 70 ALA B N 1
ATOM 2298 C CA . ALA B 1 70 ? -7.438 -1.485 -5.859 1 98.81 70 ALA B CA 1
ATOM 2299 C C . ALA B 1 70 ? -7.879 -2.459 -6.945 1 98.81 70 ALA B C 1
ATOM 2301 O O . ALA B 1 70 ? -9.078 -2.648 -7.168 1 98.81 70 ALA B O 1
ATOM 2302 N N . VAL B 1 71 ? -6.918 -3.074 -7.59 1 98.81 71 VAL B N 1
ATOM 2303 C CA . VAL B 1 71 ? -7.203 -4.074 -8.609 1 98.81 71 VAL B CA 1
ATOM 2304 C C . VAL B 1 71 ? -7.977 -5.234 -7.996 1 98.81 71 VAL B C 1
ATOM 2306 O O . VAL B 1 71 ? -8.992 -5.68 -8.547 1 98.81 71 VAL B O 1
ATOM 2309 N N . CYS B 1 72 ? -7.559 -5.68 -6.852 1 98.81 72 CYS B N 1
ATOM 2310 C CA . CYS B 1 72 ? -8.242 -6.766 -6.164 1 98.81 72 CYS B CA 1
ATOM 2311 C C . CYS B 1 72 ? -9.633 -6.34 -5.711 1 98.81 72 CYS B C 1
ATOM 2313 O O . CYS B 1 72 ? -10.57 -7.141 -5.727 1 98.81 72 CYS B O 1
ATOM 2315 N N . THR B 1 73 ? -9.758 -5.082 -5.348 1 98.81 73 THR B N 1
ATOM 2316 C CA . THR B 1 73 ? -11.031 -4.555 -4.879 1 98.81 73 THR B CA 1
ATOM 2317 C C . THR B 1 73 ? -12.07 -4.586 -5.996 1 98.81 73 THR B C 1
ATOM 2319 O O . THR B 1 73 ? -13.195 -5.039 -5.793 1 98.81 73 THR B O 1
ATOM 2322 N N . ILE B 1 74 ? -11.711 -4.188 -7.188 1 98.88 74 ILE B N 1
ATOM 2323 C CA . ILE B 1 74 ? -12.688 -4.137 -8.273 1 98.88 74 ILE B CA 1
ATOM 2324 C C . ILE B 1 74 ? -13.07 -5.555 -8.688 1 98.88 74 ILE B C 1
ATOM 2326 O O . ILE B 1 74 ? -14.227 -5.824 -9.016 1 98.88 74 ILE B O 1
ATOM 2330 N N . ILE B 1 75 ? -12.133 -6.469 -8.688 1 98.81 75 ILE B N 1
ATOM 2331 C CA . ILE B 1 75 ? -12.422 -7.863 -9 1 98.81 75 ILE B CA 1
ATOM 2332 C C . ILE B 1 75 ? -13.438 -8.414 -8.008 1 98.81 75 ILE B C 1
ATOM 2334 O O . ILE B 1 75 ? -14.398 -9.086 -8.398 1 98.81 75 ILE B O 1
ATOM 2338 N N . SER B 1 76 ? -13.211 -8.117 -6.773 1 98.69 76 SER B N 1
ATOM 2339 C CA . SER B 1 76 ? -14.125 -8.586 -5.734 1 98.69 76 SER B CA 1
ATOM 2340 C C . SER B 1 76 ? -15.508 -7.977 -5.902 1 98.69 76 SER B C 1
ATOM 2342 O O . SER B 1 76 ? -16.516 -8.656 -5.699 1 98.69 76 SER B O 1
ATOM 2344 N N . GLN B 1 77 ? -15.547 -6.695 -6.25 1 98.19 77 GLN B N 1
ATOM 2345 C CA . GLN B 1 77 ? -16.828 -6.023 -6.438 1 98.19 77 GLN B CA 1
ATOM 2346 C C . GLN B 1 77 ? -17.609 -6.645 -7.586 1 98.19 77 GLN B C 1
ATOM 2348 O O . GLN B 1 77 ? -18.844 -6.648 -7.574 1 98.19 77 GLN B O 1
ATOM 2353 N N . LEU B 1 78 ? -16.953 -7.203 -8.531 1 98.06 78 LEU B N 1
ATOM 2354 C CA . LEU B 1 78 ? -17.578 -7.816 -9.688 1 98.06 78 LEU B CA 1
ATOM 2355 C C . LEU B 1 78 ? -18.016 -9.25 -9.383 1 98.06 78 LEU B C 1
ATOM 2357 O O . LEU B 1 78 ? -18.734 -9.867 -10.172 1 98.06 78 LEU B O 1
ATOM 2361 N N . SER B 1 79 ? -17.609 -9.766 -8.281 1 97.75 79 SER B N 1
ATOM 2362 C CA . SER B 1 79 ? -17.953 -11.109 -7.824 1 97.75 79 SER B CA 1
ATOM 2363 C C . SER B 1 79 ? -18.25 -11.125 -6.328 1 97.75 79 SER B C 1
ATOM 2365 O O . SER B 1 79 ? -17.688 -11.93 -5.586 1 97.75 79 SER B O 1
ATOM 2367 N N . LYS B 1 80 ? -19.203 -10.375 -5.922 1 96.06 80 LYS B N 1
ATOM 2368 C CA . LYS B 1 80 ? -19.484 -10.078 -4.52 1 96.06 80 LYS B CA 1
ATOM 2369 C C . LYS B 1 80 ? -19.734 -11.359 -3.727 1 96.06 80 LYS B C 1
ATOM 2371 O O . LYS B 1 80 ? -19.391 -11.438 -2.543 1 96.06 80 LYS B O 1
ATOM 2376 N N . GLU B 1 81 ? -20.25 -12.359 -4.324 1 96.88 81 GLU B N 1
ATOM 2377 C CA . GLU B 1 81 ? -20.594 -13.602 -3.643 1 96.88 81 GLU B CA 1
ATOM 2378 C C . GLU B 1 81 ? -19.344 -14.383 -3.242 1 96.88 81 GLU B C 1
ATOM 2380 O O . GLU B 1 81 ? -19.391 -15.219 -2.336 1 96.88 81 GLU B O 1
ATOM 2385 N N . LYS B 1 82 ? -18.234 -14.078 -3.869 1 97.62 82 LYS B N 1
ATOM 2386 C CA . LYS B 1 82 ? -17 -14.82 -3.625 1 97.62 82 LYS B CA 1
ATOM 2387 C C . LYS B 1 82 ? -16.266 -14.273 -2.402 1 97.62 82 LYS B C 1
ATOM 2389 O O . LYS B 1 82 ? -15.375 -14.938 -1.861 1 97.62 82 LYS B O 1
ATOM 2394 N N . LYS B 1 83 ? -16.516 -13.023 -1.988 1 98.06 83 LYS B N 1
ATOM 2395 C CA . LYS B 1 83 ? -15.977 -12.398 -0.787 1 98.06 83 LYS B CA 1
ATOM 2396 C C . LYS B 1 83 ? -14.445 -12.461 -0.773 1 98.06 83 LYS B C 1
ATOM 2398 O O . LYS B 1 83 ? -13.844 -12.852 0.232 1 98.06 83 LYS B O 1
ATOM 2403 N N . LEU B 1 84 ? -13.891 -12.078 -1.884 1 98.69 84 LEU B N 1
ATOM 2404 C CA . LEU B 1 84 ? -12.461 -12.211 -2.111 1 98.69 84 LEU B CA 1
ATOM 2405 C C . LEU B 1 84 ? -11.68 -11.211 -1.263 1 98.69 84 LEU B C 1
ATOM 2407 O O . LEU B 1 84 ? -10.453 -11.305 -1.164 1 98.69 84 LEU B O 1
ATOM 2411 N N . MET B 1 85 ? -12.414 -10.266 -0.674 1 98.69 85 MET B N 1
ATOM 2412 C CA . MET B 1 85 ? -11.766 -9.281 0.189 1 98.69 85 MET B CA 1
ATOM 2413 C C . MET B 1 85 ? -12.211 -9.453 1.639 1 98.69 85 MET B C 1
ATOM 2415 O O . MET B 1 85 ? -12.195 -8.5 2.416 1 98.69 85 MET B O 1
ATOM 2419 N N . GLY B 1 86 ? -12.633 -10.617 2.016 1 98.38 86 GLY B N 1
ATOM 2420 C CA . GLY B 1 86 ? -13.055 -10.93 3.371 1 98.38 86 GLY B CA 1
ATOM 2421 C C . GLY B 1 86 ? -14.555 -11.156 3.49 1 98.38 86 GLY B C 1
ATOM 2422 O O . GLY B 1 86 ? -15.336 -10.516 2.789 1 98.38 86 GLY B O 1
ATOM 2423 N N . GLN B 1 87 ? -14.977 -11.938 4.441 1 97.81 87 GLN B N 1
ATOM 2424 C CA . GLN B 1 87 ? -16.375 -12.32 4.609 1 97.81 87 GLN B CA 1
ATOM 2425 C C . GLN B 1 87 ? -17.094 -11.359 5.555 1 97.81 87 GLN B C 1
ATOM 2427 O O . GLN B 1 87 ? -18.328 -11.227 5.492 1 97.81 87 GLN B O 1
ATOM 2432 N N . THR B 1 88 ? -16.375 -10.812 6.469 1 98.12 88 THR B N 1
ATOM 2433 C CA . THR B 1 88 ? -16.922 -9.875 7.449 1 98.12 88 THR B CA 1
ATOM 2434 C C . THR B 1 88 ? -16.234 -8.516 7.34 1 98.12 88 THR B C 1
ATOM 2436 O O . THR B 1 88 ? -15.148 -8.414 6.762 1 98.12 88 THR B O 1
ATOM 2439 N N . PRO B 1 89 ? -16.844 -7.52 7.926 1 97.75 89 PRO B N 1
ATOM 2440 C CA . PRO B 1 89 ? -16.203 -6.203 7.914 1 97.75 89 PRO B CA 1
ATOM 2441 C C . PRO B 1 89 ? -14.797 -6.227 8.508 1 97.75 89 PRO B C 1
ATOM 2443 O O . PRO B 1 89 ? -13.883 -5.613 7.953 1 97.75 89 PRO B O 1
ATOM 2446 N N . LEU B 1 90 ? -14.633 -6.918 9.555 1 98.38 90 LEU B N 1
ATOM 2447 C CA . LEU B 1 90 ? -13.312 -6.984 10.172 1 98.38 90 LEU B CA 1
ATOM 2448 C C . LEU B 1 90 ? -12.328 -7.727 9.273 1 98.38 90 LEU B C 1
ATOM 2450 O O . LEU B 1 90 ? -11.164 -7.336 9.172 1 98.38 90 LEU B O 1
ATOM 2454 N N . GLU B 1 91 ? -12.781 -8.828 8.633 1 98.56 91 GLU B N 1
ATOM 2455 C CA . GLU B 1 91 ? -11.906 -9.531 7.699 1 98.56 91 GLU B CA 1
ATOM 2456 C C . GLU B 1 91 ? -11.469 -8.617 6.555 1 98.56 91 GLU B C 1
ATOM 2458 O O . GLU B 1 91 ? -10.328 -8.695 6.094 1 98.56 91 GLU B O 1
ATOM 2463 N N . THR B 1 92 ? -12.414 -7.785 6.129 1 98.75 92 THR B N 1
ATOM 2464 C CA . THR B 1 92 ? -12.078 -6.836 5.074 1 98.75 92 THR B CA 1
ATOM 2465 C C . THR B 1 92 ? -10.969 -5.891 5.535 1 98.75 92 THR B C 1
ATOM 2467 O O . THR B 1 92 ? -10.023 -5.625 4.789 1 98.75 92 THR B O 1
ATOM 2470 N N . VAL B 1 93 ? -11.016 -5.414 6.742 1 98.81 93 VAL B N 1
ATOM 2471 C CA . VAL B 1 93 ? -9.977 -4.57 7.32 1 98.81 93 VAL B CA 1
ATOM 2472 C C . VAL B 1 93 ? -8.648 -5.324 7.344 1 98.81 93 VAL B C 1
ATOM 2474 O O . VAL B 1 93 ? -7.613 -4.781 6.953 1 98.81 93 VAL B O 1
ATOM 2477 N N . ARG B 1 94 ? -8.719 -6.555 7.734 1 98.75 94 ARG B N 1
ATOM 2478 C CA . ARG B 1 94 ? -7.516 -7.371 7.824 1 98.75 94 ARG B CA 1
ATOM 2479 C C . ARG B 1 94 ? -6.906 -7.605 6.445 1 98.75 94 ARG B C 1
ATOM 2481 O O . ARG B 1 94 ? -5.684 -7.598 6.289 1 98.75 94 ARG B O 1
ATOM 2488 N N . VAL B 1 95 ? -7.742 -7.793 5.488 1 98.88 95 VAL B N 1
ATOM 2489 C CA . VAL B 1 95 ? -7.266 -7.988 4.121 1 98.88 95 VAL B CA 1
ATOM 2490 C C . VAL B 1 95 ? -6.492 -6.754 3.662 1 98.88 95 VAL B C 1
ATOM 2492 O O . VAL B 1 95 ? -5.367 -6.867 3.17 1 98.88 95 VAL B O 1
ATOM 2495 N N . TYR B 1 96 ? -7.062 -5.617 3.883 1 98.88 96 TYR B N 1
ATOM 2496 C CA . TYR B 1 96 ? -6.387 -4.398 3.451 1 98.88 96 TYR B CA 1
ATOM 2497 C C . TYR B 1 96 ? -5.121 -4.16 4.27 1 98.88 96 TYR B C 1
ATOM 2499 O O . TYR B 1 96 ? -4.137 -3.627 3.754 1 98.88 96 TYR B O 1
ATOM 2507 N N . GLU B 1 97 ? -5.117 -4.539 5.52 1 98.75 97 GLU B N 1
ATOM 2508 C CA . GLU B 1 97 ? -3.924 -4.453 6.352 1 98.75 97 GLU B CA 1
ATOM 2509 C C . GLU B 1 97 ? -2.789 -5.297 5.781 1 98.75 97 GLU B C 1
ATOM 2511 O O . GLU B 1 97 ? -1.677 -4.801 5.586 1 98.75 97 GLU B O 1
ATOM 2516 N N . TRP B 1 98 ? -3.109 -6.527 5.426 1 98.75 98 TRP B N 1
ATOM 2517 C CA . TRP B 1 98 ? -2.156 -7.441 4.809 1 98.75 98 TRP B CA 1
ATOM 2518 C C . TRP B 1 98 ? -1.679 -6.906 3.463 1 98.75 98 TRP B C 1
ATOM 2520 O O . TRP B 1 98 ? -0.475 -6.855 3.201 1 98.75 98 TRP B O 1
ATOM 2530 N N . LEU B 1 99 ? -2.643 -6.52 2.658 1 98.81 99 LEU B N 1
ATOM 2531 C CA . LEU B 1 99 ? -2.311 -6.129 1.293 1 98.81 99 LEU B CA 1
ATOM 2532 C C . LEU B 1 99 ? -1.414 -4.895 1.283 1 98.81 99 LEU B C 1
ATOM 2534 O O . LEU B 1 99 ? -0.519 -4.781 0.443 1 98.81 99 LEU B O 1
ATOM 2538 N N . ASN B 1 100 ? -1.694 -4.027 2.178 1 98.25 100 ASN B N 1
ATOM 2539 C CA . ASN B 1 100 ? -0.856 -2.836 2.225 1 98.25 100 ASN B CA 1
ATOM 2540 C C . ASN B 1 100 ? 0.556 -3.16 2.701 1 98.25 100 ASN B C 1
ATOM 2542 O O . ASN B 1 100 ? 1.532 -2.625 2.172 1 98.25 100 ASN B O 1
ATOM 2546 N N . TYR B 1 101 ? 0.667 -3.996 3.723 1 98.12 101 TYR B N 1
ATOM 2547 C CA . TYR B 1 101 ? 1.986 -4.414 4.188 1 98.12 101 TYR B CA 1
ATOM 2548 C C . TYR B 1 101 ? 2.742 -5.152 3.088 1 98.12 101 TYR B C 1
ATOM 2550 O O . TYR B 1 101 ? 3.922 -4.883 2.85 1 98.12 101 TYR B O 1
ATOM 2558 N N . LEU B 1 102 ? 2.092 -6.043 2.426 1 98.69 102 LEU B N 1
ATOM 2559 C CA . LEU B 1 102 ? 2.727 -6.863 1.399 1 98.69 102 LEU B CA 1
ATOM 2560 C C . LEU B 1 102 ? 3.131 -6.012 0.199 1 98.69 102 LEU B C 1
ATOM 2562 O O . LEU B 1 102 ? 4.242 -6.152 -0.319 1 98.69 102 LEU B O 1
ATOM 2566 N N . SER B 1 103 ? 2.24 -5.125 -0.249 1 97.62 103 SER B N 1
ATOM 2567 C CA . SER B 1 103 ? 2.537 -4.332 -1.437 1 97.62 103 SER B CA 1
ATOM 2568 C C . SER B 1 103 ? 3.518 -3.209 -1.118 1 97.62 103 SER B C 1
ATOM 2570 O O . SER B 1 103 ? 4.453 -2.957 -1.883 1 97.62 103 SER B O 1
ATOM 2572 N N . GLY B 1 104 ? 3.344 -2.605 0.006 1 95.88 104 GLY B N 1
ATOM 2573 C CA . GLY B 1 104 ? 4.125 -1.422 0.324 1 95.88 104 GLY B CA 1
ATOM 2574 C C . GLY B 1 104 ? 5.48 -1.746 0.929 1 95.88 104 GLY B C 1
ATOM 2575 O O . GLY B 1 104 ? 6.469 -1.072 0.642 1 95.88 104 GLY B O 1
ATOM 2576 N N . THR B 1 105 ? 5.539 -2.775 1.772 1 96.38 105 THR B N 1
ATOM 2577 C CA . THR B 1 105 ? 6.77 -3.092 2.49 1 96.38 105 THR B CA 1
ATOM 2578 C C . THR B 1 105 ? 7.484 -4.27 1.839 1 96.38 105 THR B C 1
ATOM 2580 O O . THR B 1 105 ? 8.602 -4.125 1.34 1 96.38 105 THR B O 1
ATOM 2583 N N . VAL B 1 106 ? 6.867 -5.379 1.706 1 97.94 106 VAL B N 1
ATOM 2584 C CA . VAL B 1 106 ? 7.527 -6.586 1.224 1 97.94 106 VAL B CA 1
ATOM 2585 C C . VAL B 1 106 ? 7.891 -6.422 -0.25 1 97.94 106 VAL B C 1
ATOM 2587 O O . VAL B 1 106 ? 9.047 -6.617 -0.637 1 97.94 106 VAL B O 1
ATOM 2590 N N . HIS B 1 107 ? 6.902 -6.035 -1.053 1 97.5 107 HIS B N 1
ATOM 2591 C CA . HIS B 1 107 ? 7.102 -5.883 -2.49 1 97.5 107 HIS B CA 1
ATOM 2592 C C . HIS B 1 107 ? 7.977 -4.672 -2.799 1 97.5 107 HIS B C 1
ATOM 2594 O O . HIS B 1 107 ? 9.07 -4.816 -3.354 1 97.5 107 HIS B O 1
ATOM 2600 N N . ALA B 1 108 ? 7.586 -3.508 -2.377 1 93.25 108 ALA B N 1
ATOM 2601 C CA . ALA B 1 108 ? 8.242 -2.275 -2.811 1 93.25 108 ALA B CA 1
ATOM 2602 C C . ALA B 1 108 ? 9.555 -2.064 -2.074 1 93.25 108 ALA B C 1
ATOM 2604 O O . ALA B 1 108 ? 10.594 -1.838 -2.699 1 93.25 108 ALA B O 1
ATOM 2605 N N . SER B 1 109 ? 9.547 -2.25 -0.75 1 91.44 109 SER B N 1
ATOM 2606 C CA . SER B 1 109 ? 10.688 -1.834 0.052 1 91.44 109 SER B CA 1
ATOM 2607 C C . SER B 1 109 ? 11.719 -2.951 0.163 1 91.44 109 SER B C 1
ATOM 2609 O O . SER B 1 109 ? 12.898 -2.691 0.405 1 91.44 109 SER B O 1
ATOM 2611 N N . ALA B 1 110 ? 11.312 -4.23 0.006 1 96.25 110 ALA B N 1
ATOM 2612 C CA . ALA B 1 110 ? 12.273 -5.332 0.087 1 96.25 110 ALA B CA 1
ATOM 2613 C C . ALA B 1 110 ? 12.625 -5.855 -1.303 1 96.25 110 ALA B C 1
ATOM 2615 O O . ALA B 1 110 ? 13.703 -5.578 -1.823 1 96.25 110 ALA B O 1
ATOM 2616 N N . PHE B 1 111 ? 11.719 -6.379 -1.998 1 96.94 111 PHE B N 1
ATOM 2617 C CA . PHE B 1 111 ? 12.016 -7.008 -3.281 1 96.94 111 PHE B CA 1
ATOM 2618 C C . PHE B 1 111 ? 12.289 -5.953 -4.348 1 96.94 111 PHE B C 1
ATOM 2620 O O . PHE B 1 111 ? 13.102 -6.172 -5.25 1 96.94 111 PHE B O 1
ATOM 2627 N N . GLY B 1 112 ? 11.602 -4.797 -4.27 1 94.38 112 GLY B N 1
ATOM 2628 C CA . GLY B 1 112 ? 11.914 -3.709 -5.184 1 94.38 112 GLY B CA 1
ATOM 2629 C C . GLY B 1 112 ? 13.367 -3.283 -5.133 1 94.38 112 GLY B C 1
ATOM 2630 O O . GLY B 1 112 ? 13.969 -2.99 -6.168 1 94.38 112 GLY B O 1
ATOM 2631 N N . HIS B 1 113 ? 13.922 -3.285 -3.963 1 96.56 113 HIS B N 1
ATOM 2632 C CA . HIS B 1 113 ? 15.32 -2.92 -3.771 1 96.56 113 HIS B CA 1
ATOM 2633 C C . HIS B 1 113 ? 16.25 -4.043 -4.223 1 96.56 113 HIS B C 1
ATOM 2635 O O . HIS B 1 113 ? 17.359 -3.783 -4.707 1 96.56 113 HIS B O 1
ATOM 2641 N N . LEU B 1 114 ? 15.812 -5.215 -4.008 1 96.31 114 LEU B N 1
ATOM 2642 C CA . LEU B 1 114 ? 16.609 -6.375 -4.383 1 96.31 114 LEU B CA 1
ATOM 2643 C C . LEU B 1 114 ? 16.734 -6.48 -5.898 1 96.31 114 LEU B C 1
ATOM 2645 O O . LEU B 1 114 ? 17.828 -6.734 -6.422 1 96.31 114 LEU B O 1
ATOM 2649 N N . PHE B 1 115 ? 15.656 -6.211 -6.59 1 93.44 115 PHE B N 1
ATOM 2650 C CA . PHE B 1 115 ? 15.609 -6.461 -8.023 1 93.44 115 PHE B CA 1
ATOM 2651 C C . PHE B 1 115 ? 16.078 -5.242 -8.805 1 93.44 115 PHE B C 1
ATOM 2653 O O . PHE B 1 115 ? 16.594 -5.371 -9.914 1 93.44 115 PHE B O 1
ATOM 2660 N N . ARG B 1 116 ? 15.875 -4.055 -8.289 1 93.62 116 ARG B N 1
ATOM 2661 C CA . ARG B 1 116 ? 16.172 -2.832 -9.023 1 93.62 116 ARG B CA 1
ATOM 2662 C C . ARG B 1 116 ? 16.875 -1.808 -8.133 1 93.62 116 ARG B C 1
ATOM 2664 O O . ARG B 1 116 ? 16.375 -0.687 -7.977 1 93.62 116 ARG B O 1
ATOM 2671 N N . PRO B 1 117 ? 18.031 -2.098 -7.68 1 95.38 117 PRO B N 1
ATOM 2672 C CA . PRO B 1 117 ? 18.734 -1.225 -6.734 1 95.38 117 PRO B CA 1
ATOM 2673 C C . PRO B 1 117 ? 19.047 0.147 -7.328 1 95.38 117 PRO B C 1
ATOM 2675 O O . PRO B 1 117 ? 19.172 1.127 -6.586 1 95.38 117 PRO B O 1
ATOM 2678 N N . TRP B 1 118 ? 19.125 0.274 -8.664 1 93.81 118 TRP B N 1
ATOM 2679 C CA . TRP B 1 118 ? 19.516 1.512 -9.336 1 93.81 118 TRP B CA 1
ATOM 2680 C C . TRP B 1 118 ? 18.422 2.562 -9.211 1 93.81 118 TRP B C 1
ATOM 2682 O O . TRP B 1 118 ? 18.641 3.744 -9.477 1 93.81 118 TRP B O 1
ATOM 2692 N N . ARG B 1 119 ? 17.297 2.148 -8.742 1 93.81 119 ARG B N 1
ATOM 2693 C CA . ARG B 1 119 ? 16.188 3.082 -8.602 1 93.81 119 ARG B CA 1
ATOM 2694 C C . ARG B 1 119 ? 16.281 3.859 -7.293 1 93.81 119 ARG B C 1
ATOM 2696 O O . ARG B 1 119 ? 15.531 4.805 -7.066 1 93.81 119 ARG B O 1
ATOM 2703 N N . TRP B 1 120 ? 17.312 3.512 -6.465 1 97.12 120 TRP B N 1
ATOM 2704 C CA . TRP B 1 120 ? 17.234 4.004 -5.094 1 97.12 120 TRP B CA 1
ATOM 2705 C C . TRP B 1 120 ? 18.516 4.766 -4.723 1 97.12 120 TRP B C 1
ATOM 2707 O O . TRP B 1 120 ? 18.734 5.086 -3.555 1 97.12 120 TRP B O 1
ATOM 2717 N N . THR B 1 121 ? 19.312 4.992 -5.68 1 98.06 121 THR B N 1
ATOM 2718 C CA . THR B 1 121 ? 20.516 5.777 -5.5 1 98.06 121 THR B CA 1
ATOM 2719 C C . THR B 1 121 ? 20.922 6.469 -6.801 1 98.06 121 THR B C 1
ATOM 2721 O O . THR B 1 121 ? 20.547 6.016 -7.887 1 98.06 121 THR B O 1
ATOM 2724 N N . THR B 1 122 ? 21.609 7.555 -6.68 1 97.88 122 THR B N 1
ATOM 2725 C CA . THR B 1 122 ? 22.078 8.258 -7.867 1 97.88 122 THR B CA 1
ATOM 2726 C C . THR B 1 122 ? 23.375 7.617 -8.398 1 97.88 122 THR B C 1
ATOM 2728 O O . THR B 1 122 ? 23.828 7.941 -9.492 1 97.88 122 THR B O 1
ATOM 2731 N N . SER B 1 123 ? 23.891 6.715 -7.621 1 97.62 123 SER B N 1
ATOM 2732 C CA . SER B 1 123 ? 25.156 6.109 -8 1 97.62 123 SER B CA 1
ATOM 2733 C C . SER B 1 123 ? 24.953 4.949 -8.977 1 97.62 123 SER B C 1
ATOM 2735 O O . SER B 1 123 ? 24.031 4.148 -8.805 1 97.62 123 SER B O 1
ATOM 2737 N N . ASP B 1 124 ? 25.875 4.867 -9.883 1 96.69 124 ASP B N 1
ATOM 2738 C CA . ASP B 1 124 ? 25.875 3.727 -10.789 1 96.69 124 ASP B CA 1
ATOM 2739 C C . ASP B 1 124 ? 26.938 2.703 -10.383 1 96.69 124 ASP B C 1
ATOM 2741 O O . ASP B 1 124 ? 27.172 1.735 -11.109 1 96.69 124 ASP B O 1
ATOM 2745 N N . ASP B 1 125 ? 27.547 2.91 -9.258 1 97.12 125 ASP B N 1
ATOM 2746 C CA . ASP B 1 125 ? 28.562 2.006 -8.758 1 97.12 125 ASP B CA 1
ATOM 2747 C C . ASP B 1 125 ? 27.969 0.662 -8.352 1 97.12 125 ASP B C 1
ATOM 2749 O O . ASP B 1 125 ? 27.141 0.595 -7.441 1 97.12 125 ASP B O 1
ATOM 2753 N N . PRO B 1 126 ? 28.5 -0.356 -8.922 1 97.44 126 PRO B N 1
ATOM 2754 C CA . PRO B 1 126 ? 27.969 -1.682 -8.617 1 97.44 126 PRO B CA 1
ATOM 2755 C C . PRO B 1 126 ? 28.125 -2.062 -7.152 1 97.44 126 PRO B C 1
ATOM 2757 O O . PRO B 1 126 ? 27.297 -2.789 -6.602 1 97.44 126 PRO B O 1
ATOM 2760 N N . GLU B 1 127 ? 29.094 -1.562 -6.562 1 97.62 127 GLU B N 1
ATOM 2761 C CA . GLU B 1 127 ? 29.297 -1.885 -5.152 1 97.62 127 GLU B CA 1
ATOM 2762 C C . GLU B 1 127 ? 28.234 -1.241 -4.277 1 97.62 127 GLU B C 1
ATOM 2764 O O . GLU B 1 127 ? 27.797 -1.826 -3.277 1 97.62 127 GLU B O 1
ATOM 2769 N N . ILE B 1 128 ? 27.906 -0.09 -4.656 1 97.75 128 ILE B N 1
ATOM 2770 C CA . ILE B 1 128 ? 26.844 0.591 -3.93 1 97.75 128 ILE B CA 1
ATOM 2771 C C . ILE B 1 128 ? 25.516 -0.132 -4.156 1 97.75 128 ILE B C 1
ATOM 2773 O O . ILE B 1 128 ? 24.75 -0.344 -3.217 1 97.75 128 ILE B O 1
ATOM 2777 N N . HIS B 1 129 ? 25.312 -0.563 -5.367 1 98.06 129 HIS B N 1
ATOM 2778 C CA . HIS B 1 129 ? 24.125 -1.337 -5.664 1 98.06 129 HIS B CA 1
ATOM 2779 C C . HIS B 1 129 ? 24.094 -2.637 -4.863 1 98.06 129 HIS B C 1
ATOM 2781 O O . HIS B 1 129 ? 23.031 -3.047 -4.379 1 98.06 129 HIS B O 1
ATOM 2787 N N . ASN B 1 130 ? 25.219 -3.225 -4.711 1 98.12 130 ASN B N 1
ATOM 2788 C CA . ASN B 1 130 ? 25.281 -4.465 -3.945 1 98.12 130 ASN B CA 1
ATOM 2789 C C . ASN B 1 130 ? 24.938 -4.242 -2.479 1 98.12 130 ASN B C 1
ATOM 2791 O O . ASN B 1 130 ? 24.297 -5.098 -1.852 1 98.12 130 ASN B O 1
ATOM 2795 N N . GLY B 1 131 ? 25.375 -3.1 -1.959 1 98.31 131 GLY B N 1
ATOM 2796 C CA . GLY B 1 131 ? 25 -2.766 -0.596 1 98.31 131 GLY B CA 1
ATOM 2797 C C . GLY B 1 131 ? 23.5 -2.619 -0.413 1 98.31 131 GLY B C 1
ATOM 2798 O O . GLY B 1 131 ? 22.953 -3.014 0.619 1 98.31 131 GLY B O 1
ATOM 2799 N N . ILE B 1 132 ? 22.859 -2.1 -1.385 1 98.25 132 ILE B N 1
ATOM 2800 C CA . ILE B 1 132 ? 21.406 -1.945 -1.366 1 98.25 132 ILE B CA 1
ATOM 2801 C C . ILE B 1 132 ? 20.734 -3.314 -1.458 1 98.25 132 ILE B C 1
ATOM 2803 O O . ILE B 1 132 ? 19.797 -3.607 -0.711 1 98.25 132 ILE B O 1
ATOM 2807 N N . LYS B 1 133 ? 21.281 -4.176 -2.295 1 98 133 LYS B N 1
ATOM 2808 C CA . LYS B 1 133 ? 20.734 -5.516 -2.461 1 98 133 LYS B CA 1
ATOM 2809 C C . LYS B 1 133 ? 20.875 -6.332 -1.179 1 98 133 LYS B C 1
ATOM 2811 O O . LYS B 1 133 ? 19.969 -7.07 -0.799 1 98 133 LYS B O 1
ATOM 2816 N N . GLU B 1 134 ? 22 -6.188 -0.589 1 98.06 134 GLU B N 1
ATOM 2817 C CA . GLU B 1 134 ? 22.25 -6.934 0.642 1 98.06 134 GLU B CA 1
ATOM 2818 C C . GLU B 1 134 ? 21.297 -6.492 1.751 1 98.06 134 GLU B C 1
ATOM 2820 O O . GLU B 1 134 ? 20.75 -7.324 2.48 1 98.06 134 GLU B O 1
ATOM 2825 N N . LYS B 1 135 ? 21.125 -5.254 1.847 1 98 135 LYS B N 1
ATOM 2826 C CA . LYS B 1 135 ? 20.172 -4.75 2.832 1 98 135 LYS B CA 1
ATOM 2827 C C . LYS B 1 135 ? 18.75 -5.199 2.506 1 98 135 LYS B C 1
ATOM 2829 O O . LYS B 1 135 ? 17.969 -5.5 3.408 1 98 135 LYS B O 1
ATOM 2834 N N . ALA B 1 136 ? 18.453 -5.18 1.247 1 97.81 136 ALA B N 1
ATOM 2835 C CA . ALA B 1 136 ? 17.141 -5.633 0.8 1 97.81 136 ALA B CA 1
ATOM 2836 C C . ALA B 1 136 ? 16.891 -7.082 1.207 1 97.81 136 ALA B C 1
ATOM 2838 O O . ALA B 1 136 ? 15.781 -7.441 1.599 1 97.81 136 ALA B O 1
ATOM 2839 N N . LYS B 1 137 ? 17.859 -7.867 1.096 1 97.38 137 LYS B N 1
ATOM 2840 C CA . LYS B 1 137 ? 17.75 -9.266 1.513 1 97.38 137 LYS B CA 1
ATOM 2841 C C . LYS B 1 137 ? 17.484 -9.367 3.014 1 97.38 137 LYS B C 1
ATOM 2843 O O . LYS B 1 137 ? 16.656 -10.172 3.451 1 97.38 137 LYS B O 1
ATOM 2848 N N . GLU B 1 138 ? 18.203 -8.594 3.766 1 97.12 138 GLU B N 1
ATOM 2849 C CA . GLU B 1 138 ? 17.953 -8.539 5.203 1 97.12 138 GLU B CA 1
ATOM 2850 C C . GLU B 1 138 ? 16.516 -8.133 5.508 1 97.12 138 GLU B C 1
ATOM 2852 O O . GLU B 1 138 ? 15.867 -8.734 6.363 1 97.12 138 GLU B O 1
ATOM 2857 N N . ASN B 1 139 ? 16.125 -7.145 4.812 1 96.75 139 ASN B N 1
ATOM 2858 C CA . ASN B 1 139 ? 14.758 -6.668 5.004 1 96.75 139 ASN B CA 1
ATOM 2859 C C . ASN B 1 139 ? 13.734 -7.734 4.617 1 96.75 139 ASN B C 1
ATOM 2861 O O . ASN B 1 139 ? 12.719 -7.895 5.289 1 96.75 139 ASN B O 1
ATOM 2865 N N . ALA B 1 140 ? 13.992 -8.406 3.527 1 97.75 140 ALA B N 1
ATOM 2866 C CA . ALA B 1 140 ? 13.094 -9.477 3.094 1 97.75 140 ALA B CA 1
ATOM 2867 C C . ALA B 1 140 ? 13 -10.57 4.152 1 97.75 140 ALA B C 1
ATOM 2869 O O . ALA B 1 140 ? 11.914 -11.07 4.441 1 97.75 140 ALA B O 1
ATOM 2870 N N . ILE B 1 141 ? 14.102 -10.859 4.723 1 97.38 141 ILE B N 1
ATOM 2871 C CA . ILE B 1 141 ? 14.133 -11.875 5.777 1 97.38 141 ILE B CA 1
ATOM 2872 C C . ILE B 1 141 ? 13.266 -11.414 6.949 1 97.38 141 ILE B C 1
ATOM 2874 O O . ILE B 1 141 ? 12.438 -12.172 7.449 1 97.38 141 ILE B O 1
ATOM 2878 N N . GLY B 1 142 ? 13.461 -10.172 7.375 1 96.5 142 GLY B N 1
ATOM 2879 C CA . GLY B 1 142 ? 12.617 -9.625 8.422 1 96.5 142 GLY B CA 1
ATOM 2880 C C . GLY B 1 142 ? 11.141 -9.656 8.086 1 96.5 142 GLY B C 1
ATOM 2881 O O . GLY B 1 142 ? 10.305 -9.953 8.945 1 96.5 142 GLY B O 1
ATOM 2882 N N . CYS B 1 143 ? 10.805 -9.375 6.871 1 97.69 143 CYS B N 1
ATOM 2883 C CA . CYS B 1 143 ? 9.422 -9.406 6.406 1 97.69 143 CYS B CA 1
ATOM 2884 C C . CYS B 1 143 ? 8.852 -10.812 6.492 1 97.69 143 CYS B C 1
ATOM 2886 O O . CYS B 1 143 ? 7.715 -11 6.934 1 97.69 143 CYS B O 1
ATOM 2888 N N . PHE B 1 144 ? 9.586 -11.758 6.062 1 97.94 144 PHE B N 1
ATOM 2889 C CA . PHE B 1 144 ? 9.102 -13.133 6.047 1 97.94 144 PHE B CA 1
ATOM 2890 C C . PHE B 1 144 ? 8.938 -13.664 7.469 1 97.94 144 PHE B C 1
ATOM 2892 O O . PHE B 1 144 ? 8.023 -14.445 7.742 1 97.94 144 PHE B O 1
ATOM 2899 N N . GLU B 1 145 ? 9.852 -13.234 8.383 1 97.31 145 GLU B N 1
ATOM 2900 C CA . GLU B 1 145 ? 9.68 -13.57 9.789 1 97.31 145 GLU B CA 1
ATOM 2901 C C . GLU B 1 145 ? 8.383 -12.992 10.344 1 97.31 145 GLU B C 1
ATOM 2903 O O . GLU B 1 145 ? 7.652 -13.664 11.07 1 97.31 145 GLU B O 1
ATOM 2908 N N . TYR B 1 146 ? 8.125 -11.805 10.016 1 96.94 146 TYR B N 1
ATOM 2909 C CA . TYR B 1 146 ? 6.895 -11.156 10.461 1 96.94 146 TYR B CA 1
ATOM 2910 C C . TYR B 1 146 ? 5.672 -11.867 9.883 1 96.94 146 TYR B C 1
ATOM 2912 O O . TYR B 1 146 ? 4.711 -12.141 10.609 1 96.94 146 TYR B O 1
ATOM 2920 N N . ILE B 1 147 ? 5.688 -12.148 8.578 1 98 147 ILE B N 1
ATOM 2921 C CA . ILE B 1 147 ? 4.594 -12.852 7.918 1 98 147 ILE B CA 1
ATOM 2922 C C . ILE B 1 147 ? 4.344 -14.188 8.625 1 98 147 ILE B C 1
ATOM 2924 O O . ILE B 1 147 ? 3.203 -14.516 8.953 1 98 147 ILE B O 1
ATOM 2928 N N . GLU B 1 148 ? 5.375 -14.906 8.859 1 97.25 148 GLU B N 1
ATOM 2929 C CA . GLU B 1 148 ? 5.281 -16.188 9.539 1 97.25 148 GLU B CA 1
ATOM 2930 C C . GLU B 1 148 ? 4.609 -16.047 10.898 1 97.25 148 GLU B C 1
ATOM 2932 O O . GLU B 1 148 ? 3.791 -16.891 11.289 1 97.25 148 GLU B O 1
ATOM 2937 N N . SER B 1 149 ? 4.984 -15.023 11.586 1 96.12 149 SER B N 1
ATOM 2938 C CA . SER B 1 149 ? 4.453 -14.812 12.93 1 96.12 149 SER B CA 1
ATOM 2939 C C . SER B 1 149 ? 2.967 -14.469 12.883 1 96.12 149 SER B C 1
ATOM 2941 O O . SER B 1 149 ? 2.236 -14.727 13.844 1 96.12 149 SER B O 1
ATOM 2943 N N . ARG B 1 150 ? 2.459 -13.914 11.805 1 96.12 150 ARG B N 1
ATOM 2944 C CA . ARG B 1 150 ? 1.081 -13.453 11.695 1 96.12 150 ARG B CA 1
ATOM 2945 C C . ARG B 1 150 ? 0.168 -14.555 11.172 1 96.12 150 ARG B C 1
ATOM 2947 O O . ARG B 1 150 ? -1.042 -14.531 11.406 1 96.12 150 ARG B O 1
ATOM 2954 N N . LEU B 1 151 ? 0.733 -15.406 10.398 1 97.19 151 LEU B N 1
ATOM 2955 C CA . LEU B 1 151 ? -0.062 -16.516 9.867 1 97.19 151 LEU B CA 1
ATOM 2956 C C . LEU B 1 151 ? -0.465 -17.469 10.977 1 97.19 151 LEU B C 1
ATOM 2958 O O . LEU B 1 151 ? 0.267 -17.641 11.953 1 97.19 151 LEU B O 1
ATOM 2962 N N . ARG B 1 152 ? -1.749 -17.984 10.867 1 92.12 152 ARG B N 1
ATOM 2963 C CA . ARG B 1 152 ? -2.336 -18.844 11.891 1 92.12 152 ARG B CA 1
ATOM 2964 C C . ARG B 1 152 ? -1.968 -20.297 11.648 1 92.12 152 ARG B C 1
ATOM 2966 O O . ARG B 1 152 ? -1.783 -20.719 10.508 1 92.12 152 ARG B O 1
ATOM 2973 N N . ASP B 1 153 ? -2.055 -20.906 12.812 1 86.38 153 ASP B N 1
ATOM 2974 C CA . ASP B 1 153 ? -1.807 -22.344 12.734 1 86.38 153 ASP B CA 1
ATOM 2975 C C . ASP B 1 153 ? -3.035 -23.094 12.211 1 86.38 153 ASP B C 1
ATOM 2977 O O . ASP B 1 153 ? -4.168 -22.75 12.562 1 86.38 153 ASP B O 1
ATOM 2981 N N . GLU B 1 154 ? -2.805 -24.047 11.328 1 80.94 154 GLU B N 1
ATOM 2982 C CA . GLU B 1 154 ? -3.826 -25 10.891 1 80.94 154 GLU B CA 1
ATOM 2983 C C . GLU B 1 154 ? -4.875 -24.312 10.016 1 80.94 154 GLU B C 1
ATOM 2985 O O . GLU B 1 154 ? -6.031 -24.734 9.984 1 80.94 154 GLU B O 1
ATOM 2990 N N . VAL B 1 155 ? -4.629 -23.141 9.711 1 82.12 155 VAL B N 1
ATOM 2991 C CA . VAL B 1 155 ? -5.555 -22.516 8.781 1 82.12 155 VAL B CA 1
ATOM 2992 C C . VAL B 1 155 ? -4.902 -22.391 7.402 1 82.12 155 VAL B C 1
ATOM 2994 O O . VAL B 1 155 ? -3.725 -22.031 7.301 1 82.12 155 VAL B O 1
ATOM 2997 N N . ALA B 1 156 ? -5.746 -22.594 6.535 1 88.44 156 ALA B N 1
ATOM 2998 C CA . ALA B 1 156 ? -5.238 -22.766 5.176 1 88.44 156 ALA B CA 1
ATOM 2999 C C . ALA B 1 156 ? -4.992 -21.406 4.523 1 88.44 156 ALA B C 1
ATOM 3001 O O . ALA B 1 156 ? -4.25 -21.297 3.543 1 88.44 156 ALA B O 1
ATOM 3002 N N . PHE B 1 157 ? -5.652 -20.344 5.059 1 95.69 157 PHE B N 1
ATOM 3003 C CA . PHE B 1 157 ? -5.59 -19.062 4.383 1 95.69 157 PHE B CA 1
ATOM 3004 C C . PHE B 1 157 ? -5.184 -17.953 5.355 1 95.69 157 PHE B C 1
ATOM 3006 O O . PHE B 1 157 ? -5.215 -18.156 6.57 1 95.69 157 PHE B O 1
ATOM 3013 N N . ALA B 1 158 ? -4.715 -16.906 4.832 1 97.81 158 ALA B N 1
ATOM 3014 C CA . ALA B 1 158 ? -4.137 -15.836 5.641 1 97.81 158 ALA B CA 1
ATOM 3015 C C . ALA B 1 158 ? -5.215 -15.117 6.445 1 97.81 158 ALA B C 1
ATOM 3017 O O . ALA B 1 158 ? -4.988 -14.727 7.594 1 97.81 158 ALA B O 1
ATOM 3018 N N . VAL B 1 159 ? -6.383 -14.867 5.836 1 97.94 159 VAL B N 1
ATOM 3019 C CA . VAL B 1 159 ? -7.477 -14.156 6.492 1 97.94 159 VAL B CA 1
ATOM 3020 C C . VAL B 1 159 ? -8.742 -15.016 6.465 1 97.94 159 VAL B C 1
ATOM 3022 O O . VAL B 1 159 ? -9.188 -15.43 5.395 1 97.94 159 VAL B O 1
ATOM 3025 N N . GLY B 1 160 ? -9.32 -15.211 7.57 1 95.62 160 GLY B N 1
ATOM 3026 C CA . GLY B 1 160 ? -10.523 -16.016 7.641 1 95.62 160 GLY B CA 1
ATOM 3027 C C . GLY B 1 160 ? -10.297 -17.469 7.246 1 95.62 160 GLY B C 1
ATOM 3028 O O . GLY B 1 160 ? -9.266 -18.047 7.57 1 95.62 160 GLY B O 1
ATOM 3029 N N . HIS B 1 161 ? -11.359 -18.062 6.582 1 94 161 HIS B N 1
ATOM 3030 C CA . HIS B 1 161 ? -11.297 -19.484 6.301 1 94 161 HIS B CA 1
ATOM 3031 C C . HIS B 1 161 ? -11.391 -19.766 4.805 1 94 161 HIS B C 1
ATOM 3033 O O . HIS B 1 161 ? -11.508 -20.922 4.383 1 94 161 HIS B O 1
ATOM 3039 N N . ASP B 1 162 ? -11.344 -18.734 4.02 1 94.12 162 ASP B N 1
ATOM 3040 C CA . ASP B 1 162 ? -11.383 -18.875 2.566 1 94.12 162 ASP B CA 1
ATOM 3041 C C . ASP B 1 162 ? -10.305 -18.031 1.899 1 94.12 162 ASP B C 1
ATOM 3043 O O . ASP B 1 162 ? -9.734 -17.141 2.527 1 94.12 162 ASP B O 1
ATOM 3047 N N . LEU B 1 163 ? -10.07 -18.344 0.607 1 96.94 163 LEU B N 1
ATOM 3048 C CA . LEU B 1 163 ? -9.055 -17.609 -0.145 1 96.94 163 LEU B CA 1
ATOM 3049 C C . LEU B 1 163 ? -9.453 -16.156 -0.302 1 96.94 163 LEU B C 1
ATOM 3051 O O . LEU B 1 163 ? -10.609 -15.844 -0.587 1 96.94 163 LEU B O 1
ATOM 3055 N N . THR B 1 164 ? -8.555 -15.305 -0.008 1 98.44 164 THR B N 1
ATOM 3056 C CA . THR B 1 164 ? -8.703 -13.883 -0.294 1 98.44 164 THR B CA 1
ATOM 3057 C C . THR B 1 164 ? -7.57 -13.383 -1.188 1 98.44 164 THR B C 1
ATOM 3059 O O . THR B 1 164 ? -6.66 -14.141 -1.52 1 98.44 164 THR B O 1
ATOM 3062 N N . ALA B 1 165 ? -7.609 -12.141 -1.561 1 98.75 165 ALA B N 1
ATOM 3063 C CA . ALA B 1 165 ? -6.574 -11.5 -2.361 1 98.75 165 ALA B CA 1
ATOM 3064 C C . ALA B 1 165 ? -5.211 -11.594 -1.678 1 98.75 165 ALA B C 1
ATOM 3066 O O . ALA B 1 165 ? -4.176 -11.617 -2.346 1 98.75 165 ALA B O 1
ATOM 3067 N N . VAL B 1 166 ? -5.211 -11.641 -0.355 1 98.81 166 VAL B N 1
ATOM 3068 C CA . VAL B 1 166 ? -3.979 -11.703 0.421 1 98.81 166 VAL B CA 1
ATOM 3069 C C . VAL B 1 166 ? -3.195 -12.961 0.041 1 98.81 166 VAL B C 1
ATOM 3071 O O . VAL B 1 166 ? -1.976 -12.914 -0.129 1 98.81 166 VAL B O 1
ATOM 3074 N N . ASP B 1 167 ? -3.879 -14.023 -0.139 1 98.56 167 ASP B N 1
ATOM 3075 C CA . ASP B 1 167 ? -3.236 -15.305 -0.428 1 98.56 167 ASP B CA 1
ATOM 3076 C C . ASP B 1 167 ? -2.537 -15.273 -1.785 1 98.56 167 ASP B C 1
ATOM 3078 O O . ASP B 1 167 ? -1.45 -15.836 -1.941 1 98.56 167 ASP B O 1
ATOM 3082 N N . GLY B 1 168 ? -3.174 -14.664 -2.723 1 98.06 168 GLY B N 1
ATOM 3083 C CA . GLY B 1 168 ? -2.539 -14.523 -4.023 1 98.06 168 GLY B CA 1
ATOM 3084 C C . GLY B 1 168 ? -1.23 -13.758 -3.967 1 98.06 168 GLY B C 1
ATOM 3085 O O . GLY B 1 168 ? -0.249 -14.141 -4.602 1 98.06 168 GLY B O 1
ATOM 3086 N N . LEU B 1 169 ? -1.219 -12.68 -3.248 1 98.56 169 LEU B N 1
ATOM 3087 C CA . LEU B 1 169 ? -0.014 -11.859 -3.178 1 98.56 169 LEU B CA 1
ATOM 3088 C C . LEU B 1 169 ? 1.072 -12.555 -2.367 1 98.56 169 LEU B C 1
ATOM 3090 O O . LEU B 1 169 ? 2.256 -12.469 -2.697 1 98.56 169 LEU B O 1
ATOM 3094 N N . LEU B 1 170 ? 0.658 -13.195 -1.284 1 98.5 170 LEU B N 1
ATOM 3095 C CA . LEU B 1 170 ? 1.614 -14 -0.528 1 98.5 170 LEU B CA 1
ATOM 3096 C C . LEU B 1 170 ? 2.268 -15.047 -1.42 1 98.5 170 LEU B C 1
ATOM 3098 O O . LEU B 1 170 ? 3.471 -15.297 -1.312 1 98.5 170 LEU B O 1
ATOM 3102 N N . TYR B 1 171 ? 1.479 -15.656 -2.264 1 97.81 171 TYR B N 1
ATOM 3103 C CA . TYR B 1 171 ? 2.002 -16.656 -3.197 1 97.81 171 TYR B CA 1
ATOM 3104 C C . TYR B 1 171 ? 3.064 -16.031 -4.102 1 97.81 171 TYR B C 1
ATOM 3106 O O . TYR B 1 171 ? 4.145 -16.609 -4.277 1 97.81 171 TYR B O 1
ATOM 3114 N N . ALA B 1 172 ? 2.807 -14.906 -4.676 1 97.5 172 ALA B N 1
ATOM 3115 C CA . ALA B 1 172 ? 3.752 -14.211 -5.551 1 97.5 172 ALA B CA 1
ATOM 3116 C C . ALA B 1 172 ? 5.059 -13.914 -4.816 1 97.5 172 ALA B C 1
ATOM 3118 O O . ALA B 1 172 ? 6.145 -14.141 -5.352 1 97.5 172 ALA B O 1
ATOM 3119 N N . MET B 1 173 ? 4.949 -13.414 -3.596 1 98 173 MET B N 1
ATOM 3120 C CA . MET B 1 173 ? 6.133 -13.031 -2.824 1 98 173 MET B CA 1
ATOM 3121 C C . MET B 1 173 ? 6.969 -14.258 -2.48 1 98 173 MET B C 1
ATOM 3123 O O . MET B 1 173 ? 8.203 -14.195 -2.473 1 98 173 MET B O 1
ATOM 3127 N N . TYR B 1 174 ? 6.273 -15.289 -2.164 1 97.44 174 TYR B N 1
ATOM 3128 C CA . TYR B 1 174 ? 6.973 -16.531 -1.867 1 97.44 174 TYR B CA 1
ATOM 3129 C C . TYR B 1 174 ? 7.773 -17.016 -3.074 1 97.44 174 TYR B C 1
ATOM 3131 O O . TYR B 1 174 ? 8.922 -17.438 -2.938 1 97.44 174 TYR B O 1
ATOM 3139 N N . ARG B 1 175 ? 7.195 -16.984 -4.246 1 96.94 175 ARG B N 1
ATOM 3140 C CA . ARG B 1 175 ? 7.891 -17.359 -5.473 1 96.94 175 ARG B CA 1
ATOM 3141 C C . ARG B 1 175 ? 9.141 -16.516 -5.684 1 96.94 175 ARG B C 1
ATOM 3143 O O . ARG B 1 175 ? 10.195 -17.031 -6.062 1 96.94 175 ARG B O 1
ATOM 3150 N N . TRP B 1 176 ? 9.008 -15.227 -5.422 1 97.12 176 TRP B N 1
ATOM 3151 C CA . TRP B 1 176 ? 10.148 -14.328 -5.59 1 97.12 176 TRP B CA 1
ATOM 3152 C C . TRP B 1 176 ? 11.266 -14.664 -4.609 1 97.12 176 TRP B C 1
ATOM 3154 O O . TRP B 1 176 ? 12.445 -14.625 -4.961 1 97.12 176 TRP B O 1
ATOM 3164 N N . ALA B 1 177 ? 10.859 -14.953 -3.396 1 96.94 177 ALA B N 1
ATOM 3165 C CA . ALA B 1 177 ? 11.852 -15.312 -2.385 1 96.94 177 ALA B CA 1
ATOM 3166 C C . ALA B 1 177 ? 12.617 -16.562 -2.789 1 96.94 177 ALA B C 1
ATOM 3168 O O . ALA B 1 177 ? 13.844 -16.625 -2.678 1 96.94 177 ALA B O 1
ATOM 3169 N N . LYS B 1 178 ? 11.938 -17.531 -3.262 1 94.69 178 LYS B N 1
ATOM 3170 C CA . LYS B 1 178 ? 12.57 -18.766 -3.707 1 94.69 178 LYS B CA 1
ATOM 3171 C C . LYS B 1 178 ? 13.539 -18.516 -4.852 1 94.69 178 LYS B C 1
ATOM 3173 O O . LYS B 1 178 ? 14.68 -18.984 -4.824 1 94.69 178 LYS B O 1
ATOM 3178 N N . SER B 1 179 ? 13.125 -17.781 -5.789 1 93.44 179 SER B N 1
ATOM 3179 C CA . SER B 1 179 ? 13.938 -17.484 -6.961 1 93.44 179 SER B CA 1
ATOM 3180 C C . SER B 1 179 ? 15.148 -16.625 -6.59 1 93.44 179 SER B C 1
ATOM 3182 O O . SER B 1 179 ? 16.156 -16.609 -7.312 1 93.44 179 SER B O 1
ATOM 3184 N N . SER B 1 180 ? 15.016 -15.922 -5.441 1 94.31 180 SER B N 1
ATOM 3185 C CA . SER B 1 180 ? 16.094 -15.031 -5.016 1 94.31 180 SER B CA 1
ATOM 3186 C C . SER B 1 180 ? 17.062 -15.742 -4.07 1 94.31 180 SER B C 1
ATOM 3188 O O . SER B 1 180 ? 17.969 -15.125 -3.531 1 94.31 180 SER B O 1
ATOM 3190 N N . GLY B 1 181 ? 16.734 -17.016 -3.754 1 91.88 181 GLY B N 1
ATOM 3191 C CA . GLY B 1 181 ? 17.672 -17.812 -2.975 1 91.88 181 GLY B CA 1
ATOM 3192 C C . GLY B 1 181 ? 17.438 -17.703 -1.479 1 91.88 181 GLY B C 1
ATOM 3193 O O . GLY B 1 181 ? 18.281 -18.125 -0.684 1 91.88 181 GLY B O 1
ATOM 3194 N N . LEU B 1 182 ? 16.391 -17.062 -1.115 1 92.19 182 LEU B N 1
ATOM 3195 C CA . LEU B 1 182 ? 16.078 -17.031 0.31 1 92.19 182 LEU B CA 1
ATOM 3196 C C . LEU B 1 182 ? 15.75 -18.422 0.833 1 92.19 182 LEU B C 1
ATOM 3198 O O . LEU B 1 182 ? 15.117 -19.219 0.136 1 92.19 182 LEU B O 1
ATOM 3202 N N . VAL B 1 183 ? 16.203 -18.688 2.01 1 90.94 183 VAL B N 1
ATOM 3203 C CA . VAL B 1 183 ? 15.891 -19.953 2.668 1 90.94 183 VAL B CA 1
ATOM 3204 C C . VAL B 1 183 ? 14.453 -19.906 3.201 1 90.94 183 VAL B C 1
ATOM 3206 O O . VAL B 1 183 ? 14.141 -19.109 4.086 1 90.94 183 VAL B O 1
ATOM 3209 N N . LEU B 1 184 ? 13.672 -20.766 2.725 1 94 184 LEU B N 1
ATOM 3210 C CA . LEU B 1 184 ? 12.25 -20.688 3.033 1 94 184 LEU B CA 1
ATOM 3211 C C . LEU B 1 184 ? 11.836 -21.797 3.982 1 94 184 LEU B C 1
ATOM 3213 O O . LEU B 1 184 ? 10.695 -21.812 4.465 1 94 184 LEU B O 1
ATOM 3217 N N . THR B 1 185 ? 12.688 -22.734 4.355 1 88.81 185 THR B N 1
ATOM 3218 C CA . THR B 1 185 ? 12.391 -23.906 5.164 1 88.81 185 THR B CA 1
ATOM 3219 C C . THR B 1 185 ? 12.008 -23.5 6.586 1 88.81 185 THR B C 1
ATOM 3221 O O . THR B 1 185 ? 11.352 -24.266 7.301 1 88.81 185 THR B O 1
ATOM 3224 N N . SER B 1 186 ? 12.391 -22.344 7.035 1 92.62 186 SER B N 1
ATOM 3225 C CA . SER B 1 186 ? 12.125 -21.891 8.391 1 92.62 186 SER B CA 1
ATOM 3226 C C . SER B 1 186 ? 10.711 -21.328 8.523 1 92.62 186 SER B C 1
ATOM 3228 O O . SER B 1 186 ? 10.25 -21.031 9.625 1 92.62 186 SER B O 1
ATOM 3230 N N . TYR B 1 187 ? 10.031 -21.203 7.391 1 95.38 187 TYR B N 1
ATOM 3231 C CA . TYR B 1 187 ? 8.703 -20.594 7.387 1 95.38 187 TYR B CA 1
ATOM 3232 C C . TYR B 1 187 ? 7.633 -21.625 7.07 1 95.38 187 TYR B C 1
ATOM 3234 O O . TYR B 1 187 ? 6.996 -21.562 6.016 1 95.38 187 TYR B O 1
ATOM 3242 N N . SER B 1 188 ? 7.324 -22.438 8.086 1 94.44 188 SER B N 1
ATOM 3243 C CA . SER B 1 188 ? 6.484 -23.625 7.883 1 94.44 188 SER B CA 1
ATOM 3244 C C . SER B 1 188 ? 5.035 -23.219 7.625 1 94.44 188 SER B C 1
ATOM 3246 O O . SER B 1 188 ? 4.348 -23.844 6.812 1 94.44 188 SER B O 1
ATOM 3248 N N . LYS B 1 189 ? 4.539 -22.25 8.398 1 96.25 189 LYS B N 1
ATOM 3249 C CA . LYS B 1 189 ? 3.162 -21.828 8.18 1 96.25 189 LYS B CA 1
ATOM 3250 C C . LYS B 1 189 ? 2.988 -21.219 6.789 1 96.25 189 LYS B C 1
ATOM 3252 O O . LYS B 1 189 ? 2.006 -21.5 6.102 1 96.25 189 LYS B O 1
ATOM 3257 N N . TYR B 1 190 ? 3.969 -20.406 6.379 1 96.81 190 TYR B N 1
ATOM 3258 C CA . TYR B 1 190 ? 3.926 -19.781 5.062 1 96.81 190 TYR B CA 1
ATOM 3259 C C . TYR B 1 190 ? 4.012 -20.828 3.959 1 96.81 190 TYR B C 1
ATOM 3261 O O . TYR B 1 190 ? 3.277 -20.75 2.971 1 96.81 190 TYR B O 1
ATOM 3269 N N . THR B 1 191 ? 4.852 -21.75 4.145 1 95.06 191 THR B N 1
ATOM 3270 C CA . THR B 1 191 ? 4.996 -22.828 3.17 1 95.06 191 THR B CA 1
ATOM 3271 C C . THR B 1 191 ? 3.695 -23.625 3.043 1 95.06 191 THR B C 1
ATOM 3273 O O . THR B 1 191 ? 3.27 -23.953 1.935 1 95.06 191 THR B O 1
ATOM 3276 N N . ARG B 1 192 ? 3.105 -23.891 4.105 1 94.25 192 ARG B N 1
ATOM 3277 C CA . ARG B 1 192 ? 1.843 -24.625 4.09 1 94.25 192 ARG B CA 1
ATOM 3278 C C . ARG B 1 192 ? 0.764 -23.844 3.352 1 94.25 192 ARG B C 1
ATOM 3280 O O . ARG B 1 192 ? -0.023 -24.422 2.596 1 94.25 192 ARG B O 1
ATOM 3287 N N . LEU B 1 193 ? 0.692 -22.562 3.619 1 96.12 193 LEU B N 1
ATOM 3288 C CA . LEU B 1 193 ? -0.257 -21.703 2.91 1 96.12 193 LEU B CA 1
ATOM 3289 C C . LEU B 1 193 ? -0.048 -21.797 1.403 1 96.12 193 LEU B C 1
ATOM 3291 O O . LEU B 1 193 ? -1.009 -21.969 0.648 1 96.12 193 LEU B O 1
ATOM 3295 N N . VAL B 1 194 ? 1.174 -21.734 0.985 1 95.75 194 VAL B N 1
ATOM 3296 C CA . VAL B 1 194 ? 1.518 -21.75 -0.433 1 95.75 194 VAL B CA 1
ATOM 3297 C C . VAL B 1 194 ? 1.158 -23.109 -1.035 1 95.75 194 VAL B C 1
ATOM 3299 O O . VAL B 1 194 ? 0.625 -23.172 -2.145 1 95.75 194 VAL B O 1
ATOM 3302 N N . GLU B 1 195 ? 1.422 -24.141 -0.313 1 93.31 195 GLU B N 1
ATOM 3303 C CA . GLU B 1 195 ? 1.05 -25.469 -0.761 1 93.31 195 GLU B CA 1
ATOM 3304 C C . GLU B 1 195 ? -0.457 -25.578 -0.974 1 93.31 195 GLU B C 1
ATOM 3306 O O . GLU B 1 195 ? -0.908 -26.156 -1.969 1 93.31 195 GLU B O 1
ATOM 3311 N N . ASN B 1 196 ? -1.177 -25.078 -0.101 1 93.12 196 ASN B N 1
ATOM 3312 C CA . ASN B 1 196 ? -2.633 -25.109 -0.189 1 93.12 196 ASN B CA 1
ATOM 3313 C C . ASN B 1 196 ? -3.143 -24.312 -1.383 1 93.12 196 ASN B C 1
ATOM 3315 O O . ASN B 1 196 ? -4.074 -24.734 -2.07 1 93.12 196 ASN B O 1
ATOM 3319 N N . ILE B 1 197 ? -2.561 -23.219 -1.583 1 94.81 197 ILE B N 1
ATOM 3320 C CA . ILE B 1 197 ? -2.949 -22.344 -2.684 1 94.81 197 ILE B CA 1
ATOM 3321 C C . ILE B 1 197 ? -2.672 -23.031 -4.016 1 94.81 197 ILE B C 1
ATOM 3323 O O . ILE B 1 197 ? -3.508 -23.016 -4.922 1 94.81 197 ILE B O 1
ATOM 3327 N N . GLU B 1 198 ? -1.584 -23.656 -4.133 1 94.5 198 GLU B N 1
ATOM 3328 C CA . GLU B 1 198 ? -1.171 -24.25 -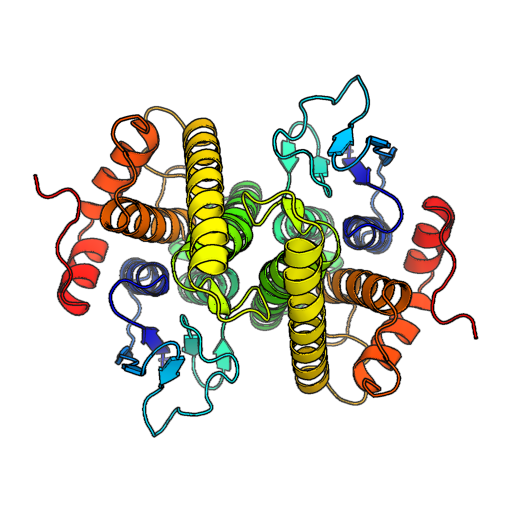5.402 1 94.5 198 GLU B CA 1
ATOM 3329 C C . GLU B 1 198 ? -2.029 -25.453 -5.762 1 94.5 198 GLU B C 1
ATOM 3331 O O . GLU B 1 198 ? -2.045 -25.891 -6.914 1 94.5 198 GLU B O 1
ATOM 3336 N N . LYS B 1 199 ? -2.695 -26.047 -4.797 1 93.88 199 LYS B N 1
ATOM 3337 C CA . LYS B 1 199 ? -3.564 -27.203 -5.043 1 93.88 199 LYS B CA 1
ATOM 3338 C C . LYS B 1 199 ? -4.855 -26.766 -5.734 1 93.88 199 LYS B C 1
ATOM 3340 O O . LYS B 1 199 ? -5.57 -27.594 -6.297 1 93.88 199 LYS B O 1
ATOM 3345 N N . ARG B 1 200 ? -5.086 -25.547 -5.691 1 96 200 ARG B N 1
ATOM 3346 C CA . ARG B 1 200 ? -6.332 -25.062 -6.273 1 96 200 ARG B CA 1
ATOM 3347 C C . ARG B 1 200 ? -6.277 -25.094 -7.797 1 96 200 ARG B C 1
ATOM 3349 O O . ARG B 1 200 ? -5.262 -24.734 -8.391 1 96 200 ARG B O 1
ATOM 3356 N N . GLU B 1 201 ? -7.395 -25.453 -8.406 1 97.06 201 GLU B N 1
ATOM 3357 C CA . GLU B 1 201 ? -7.477 -25.547 -9.859 1 97.06 201 GLU B CA 1
ATOM 3358 C C . GLU B 1 201 ? -7.281 -24.188 -10.516 1 97.06 201 GLU B C 1
ATOM 3360 O O . GLU B 1 201 ? -6.703 -24.094 -11.594 1 97.06 201 GLU B O 1
ATOM 3365 N N . THR B 1 202 ? -7.723 -23.172 -9.891 1 97.5 202 THR B N 1
ATOM 3366 C CA . THR B 1 202 ? -7.613 -21.828 -10.445 1 97.5 202 THR B CA 1
ATOM 3367 C C . THR B 1 202 ? -6.156 -21.375 -10.469 1 97.5 202 THR B C 1
ATOM 3369 O O . THR B 1 202 ? -5.738 -20.656 -11.383 1 97.5 202 THR B O 1
ATOM 3372 N N . VAL B 1 203 ? -5.375 -21.797 -9.516 1 97.19 203 VAL B N 1
ATOM 3373 C CA . VAL B 1 203 ? -3.955 -21.453 -9.477 1 97.19 203 VAL B CA 1
ATOM 3374 C C . VAL B 1 203 ? -3.205 -22.234 -10.547 1 97.19 203 VAL B C 1
ATOM 3376 O O . VAL B 1 203 ? -2.379 -21.672 -11.273 1 97.19 203 VAL B O 1
ATOM 3379 N N . LYS B 1 204 ? -3.557 -23.469 -10.688 1 96.88 204 LYS B N 1
ATOM 3380 C CA . LYS B 1 204 ? -2.953 -24.281 -11.742 1 96.88 204 LYS B CA 1
ATOM 3381 C C . LYS B 1 204 ? -3.242 -23.703 -13.125 1 96.88 204 LYS B C 1
ATOM 3383 O O . LYS B 1 204 ? -2.355 -23.641 -13.977 1 96.88 204 LYS B O 1
ATOM 3388 N N . ALA B 1 205 ? -4.457 -23.328 -13.281 1 97.06 205 ALA B N 1
ATOM 3389 C CA . ALA B 1 205 ? -4.84 -22.719 -14.555 1 97.06 205 ALA B CA 1
ATOM 3390 C C . ALA B 1 205 ? -4.023 -21.453 -14.828 1 97.06 205 ALA B C 1
ATOM 3392 O O . ALA B 1 205 ? -3.611 -21.203 -15.961 1 97.06 205 ALA B O 1
ATOM 3393 N N . THR B 1 206 ? -3.812 -20.625 -13.797 1 97.94 206 THR B N 1
ATOM 3394 C CA . THR B 1 206 ? -3.037 -19.406 -13.93 1 97.94 206 THR B CA 1
ATOM 3395 C C . THR B 1 206 ? -1.586 -19.719 -14.281 1 97.94 206 THR B C 1
ATOM 3397 O O . THR B 1 206 ? -1.01 -19.078 -15.18 1 97.94 206 THR B O 1
ATOM 3400 N N . LEU B 1 207 ? -1.004 -20.688 -13.586 1 97.38 207 LEU B N 1
ATOM 3401 C CA . LEU B 1 207 ? 0.375 -21.078 -13.852 1 97.38 207 LEU B CA 1
ATOM 3402 C C . LEU B 1 207 ? 0.538 -21.562 -15.289 1 97.38 207 LEU B C 1
ATOM 3404 O O . LEU B 1 207 ? 1.503 -21.188 -15.969 1 97.38 207 LEU B O 1
ATOM 3408 N N . GLU B 1 208 ? -0.421 -22.312 -15.727 1 96.69 208 GLU B N 1
ATOM 3409 C CA . GLU B 1 208 ? -0.392 -22.797 -17.109 1 96.69 208 GLU B CA 1
ATOM 3410 C C . GLU B 1 208 ? -0.463 -21.641 -18.094 1 96.69 208 GLU B C 1
ATOM 3412 O O . GLU B 1 208 ? 0.317 -21.578 -19.047 1 96.69 208 GLU B O 1
ATOM 3417 N N . LYS B 1 209 ? -1.33 -20.75 -17.844 1 96.31 209 LYS B N 1
ATOM 3418 C CA . LYS B 1 209 ? -1.522 -19.609 -18.734 1 96.31 209 LYS B CA 1
ATOM 3419 C C . LYS B 1 209 ? -0.282 -18.734 -18.781 1 96.31 209 LYS B C 1
ATOM 3421 O O . LYS B 1 209 ? 0.038 -18.141 -19.812 1 96.31 209 LYS B O 1
ATOM 3426 N N . GLU B 1 210 ? 0.388 -18.641 -17.609 1 96.5 210 GLU B N 1
ATOM 3427 C CA . GLU B 1 210 ? 1.561 -17.766 -17.547 1 96.5 210 GLU B CA 1
ATOM 3428 C C . GLU B 1 210 ? 2.832 -18.531 -17.906 1 96.5 210 GLU B C 1
ATOM 3430 O O . GLU B 1 210 ? 3.92 -17.953 -17.953 1 96.5 210 GLU B O 1
ATOM 3435 N N . GLY B 1 211 ? 2.73 -19.781 -18.125 1 96.44 211 GLY B N 1
ATOM 3436 C CA . GLY B 1 211 ? 3.889 -20.594 -18.453 1 96.44 211 GLY B CA 1
ATOM 3437 C C . GLY B 1 211 ? 4.852 -20.766 -17.297 1 96.44 211 GLY B C 1
ATOM 3438 O O . GLY B 1 211 ? 6.07 -20.719 -17.484 1 96.44 211 GLY B O 1
ATOM 3439 N N . LEU B 1 212 ? 4.297 -20.891 -16.141 1 96.19 212 LEU B N 1
ATOM 3440 C CA . LEU B 1 212 ? 5.113 -21.016 -14.938 1 96.19 212 LEU B CA 1
ATOM 3441 C C . LEU B 1 212 ? 4.977 -22.406 -14.336 1 96.19 212 LEU B C 1
ATOM 3443 O O . LEU B 1 212 ? 3.898 -23.016 -14.383 1 96.19 212 LEU B O 1
ATOM 3447 N N . ASP B 1 213 ? 5.992 -22.859 -13.711 1 94.31 213 ASP B N 1
ATOM 3448 C CA . ASP B 1 213 ? 5.961 -24.125 -12.984 1 94.31 213 ASP B CA 1
ATOM 3449 C C . ASP B 1 213 ? 5.508 -23.906 -11.539 1 94.31 213 ASP B C 1
ATOM 3451 O O . ASP B 1 213 ? 5.676 -22.828 -10.984 1 94.31 213 ASP B O 1
ATOM 3455 N N . SER B 1 214 ? 4.918 -24.953 -11.023 1 93.81 214 SER B N 1
ATOM 3456 C CA . SER B 1 214 ? 4.688 -24.938 -9.578 1 93.81 214 SER B CA 1
ATOM 3457 C C . SER B 1 214 ? 5.996 -24.797 -8.812 1 93.81 214 SER B C 1
ATOM 3459 O O . SER B 1 214 ? 7.023 -25.344 -9.227 1 93.81 214 SER B O 1
ATOM 3461 N N . ILE B 1 215 ? 5.961 -24.062 -7.762 1 88.06 215 ILE B N 1
ATOM 3462 C CA . ILE B 1 215 ? 7.211 -23.812 -7.051 1 88.06 215 ILE B CA 1
ATOM 3463 C C . ILE B 1 215 ? 7.414 -24.891 -5.988 1 88.06 215 ILE B C 1
ATOM 3465 O O . ILE B 1 215 ? 8.492 -24.984 -5.391 1 88.06 215 ILE B O 1
ATOM 3469 N N . LEU B 1 216 ? 6.383 -25.516 -5.504 1 74.25 216 LEU B N 1
ATOM 3470 C CA . LEU B 1 216 ? 6.531 -26.578 -4.516 1 74.25 216 LEU B CA 1
ATOM 3471 C C . LEU B 1 216 ? 6.762 -27.922 -5.195 1 74.25 216 LEU B C 1
ATOM 3473 O O . LEU B 1 216 ? 6.949 -28.938 -4.523 1 74.25 216 LEU B O 1
ATOM 3477 N N . SER B 1 217 ? 6.57 -28.031 -6.473 1 55.78 217 SER B N 1
ATOM 3478 C CA . SER B 1 217 ? 6.855 -29.328 -7.082 1 55.78 217 SER B CA 1
ATOM 3479 C C . SER B 1 217 ? 8.227 -29.844 -6.66 1 55.78 217 SER B C 1
ATOM 3481 O O . SER B 1 217 ? 9.234 -29.156 -6.82 1 55.78 217 SER B O 1
ATOM 3483 N N . LEU B 1 218 ? 8.141 -30.469 -5.488 1 39.72 218 LEU B N 1
ATOM 3484 C CA . LEU B 1 218 ? 9.141 -31.422 -5.027 1 39.72 218 LEU B CA 1
ATOM 3485 C C . LEU B 1 218 ? 9.703 -32.219 -6.191 1 39.72 218 LEU B C 1
ATOM 3487 O O . LEU B 1 218 ? 8.977 -32.562 -7.121 1 39.72 218 LEU B O 1
#